Protein AF-A0A5E5QTR4-F1 (afdb_monomer)

Structure (mmCIF, N/CA/C/O backbone):
data_AF-A0A5E5QTR4-F1
#
_entry.id   AF-A0A5E5QTR4-F1
#
loop_
_atom_site.group_PDB
_atom_site.id
_atom_site.type_symbol
_atom_site.label_atom_id
_atom_site.label_alt_id
_atom_site.label_comp_id
_atom_site.label_asym_id
_atom_site.label_entity_id
_atom_site.label_seq_id
_atom_site.pdbx_PDB_ins_code
_atom_site.Cartn_x
_atom_site.Cartn_y
_atom_site.Cartn_z
_atom_site.occupancy
_atom_site.B_iso_or_equiv
_atom_site.auth_seq_id
_atom_site.auth_comp_id
_atom_site.auth_asym_id
_atom_site.auth_atom_id
_atom_site.pdbx_PDB_model_num
ATOM 1 N N . GLY A 1 1 ? -44.385 -5.199 -19.128 1.00 35.22 1 GLY A N 1
ATOM 2 C CA . GLY A 1 1 ? -43.119 -4.654 -18.607 1.00 35.22 1 GLY A CA 1
ATOM 3 C C . GLY A 1 1 ? -42.849 -5.281 -17.262 1.00 35.22 1 GLY A C 1
ATOM 4 O O . GLY A 1 1 ? -43.795 -5.473 -16.510 1.00 35.22 1 GLY A O 1
ATOM 5 N N . THR A 1 2 ? -41.607 -5.657 -16.983 1.00 33.72 2 THR A N 1
ATOM 6 C CA . THR A 1 2 ? -41.218 -6.211 -15.680 1.00 33.72 2 THR A CA 1
ATO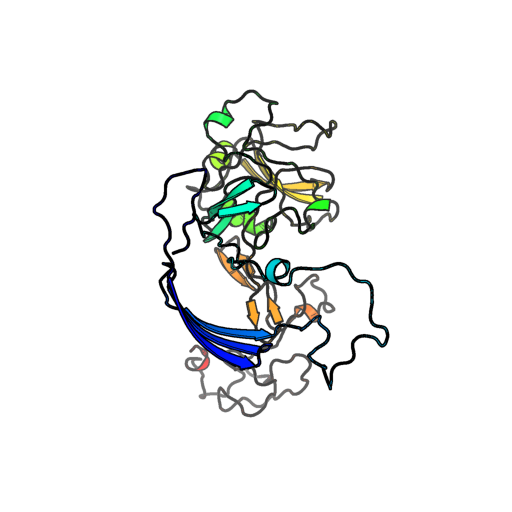M 7 C C . THR A 1 2 ? -41.102 -5.065 -14.679 1.00 33.72 2 THR A C 1
ATOM 9 O O . THR A 1 2 ? -40.412 -4.084 -14.952 1.00 33.72 2 THR A O 1
ATOM 12 N N . TYR A 1 3 ? -41.802 -5.162 -13.550 1.00 36.53 3 TYR A N 1
ATOM 13 C CA . TYR A 1 3 ? -41.771 -4.161 -12.485 1.00 36.53 3 TYR A CA 1
ATOM 14 C C . TYR A 1 3 ? -40.960 -4.714 -11.315 1.00 36.53 3 TYR A C 1
ATOM 16 O O . TYR A 1 3 ? -41.238 -5.812 -10.840 1.00 36.53 3 TYR A O 1
ATOM 24 N N . TYR A 1 4 ? -39.968 -3.958 -10.856 1.00 35.78 4 TYR A N 1
ATOM 25 C CA . TYR A 1 4 ? -39.191 -4.286 -9.664 1.00 35.78 4 TYR A CA 1
ATOM 26 C C . TYR A 1 4 ? -39.641 -3.356 -8.534 1.00 35.78 4 TYR A C 1
ATOM 28 O O . TYR A 1 4 ? -39.627 -2.141 -8.712 1.00 35.78 4 TYR A O 1
ATOM 36 N N . TYR A 1 5 ? -40.067 -3.918 -7.400 1.00 37.16 5 TYR A N 1
ATOM 37 C CA . TYR A 1 5 ? -40.400 -3.175 -6.182 1.00 37.16 5 TYR A CA 1
ATOM 38 C C . TYR A 1 5 ? -39.379 -3.529 -5.099 1.00 37.16 5 TYR A C 1
ATOM 40 O O . TYR A 1 5 ? -39.105 -4.710 -4.882 1.00 37.16 5 TYR A O 1
ATOM 48 N N . TRP A 1 6 ? -38.813 -2.517 -4.443 1.00 36.78 6 TRP A N 1
ATOM 49 C CA . TRP A 1 6 ? -37.791 -2.681 -3.411 1.00 36.78 6 TRP A CA 1
ATOM 50 C C . TRP A 1 6 ? -38.341 -2.267 -2.051 1.00 36.78 6 TRP A C 1
ATOM 52 O O . TRP A 1 6 ? -38.771 -1.129 -1.866 1.00 36.78 6 TRP A O 1
ATOM 62 N N . ASP A 1 7 ? -38.277 -3.179 -1.085 1.00 42.53 7 ASP A N 1
ATOM 63 C CA . ASP A 1 7 ? -38.577 -2.888 0.315 1.00 42.53 7 ASP A CA 1
ATOM 64 C C . ASP A 1 7 ? -37.318 -2.339 1.009 1.00 42.53 7 ASP A C 1
ATOM 66 O O . ASP A 1 7 ? -36.598 -3.063 1.688 1.00 42.53 7 ASP A O 1
ATOM 70 N N . ALA A 1 8 ? -36.967 -1.091 0.676 1.00 41.81 8 ALA A N 1
ATOM 71 C CA . ALA A 1 8 ? -36.232 -0.116 1.496 1.00 41.81 8 ALA A CA 1
ATOM 72 C C . ALA A 1 8 ? -35.677 1.012 0.601 1.00 41.81 8 ALA A C 1
ATOM 74 O O . ALA A 1 8 ? -34.614 0.881 -0.001 1.00 41.81 8 ALA A O 1
ATOM 75 N N . LYS A 1 9 ? -36.376 2.155 0.634 1.00 37.03 9 LYS A N 1
ATOM 76 C CA . LYS A 1 9 ? -36.124 3.456 -0.027 1.00 37.03 9 LYS A CA 1
ATOM 77 C C . LYS A 1 9 ? -36.662 3.616 -1.456 1.00 37.03 9 LYS A C 1
ATOM 79 O O . LYS A 1 9 ? -36.346 2.884 -2.384 1.00 37.03 9 LYS A O 1
ATOM 84 N N . THR A 1 10 ? -37.473 4.662 -1.596 1.00 38.81 10 THR A N 1
ATOM 85 C CA . THR A 1 10 ? -38.158 5.129 -2.802 1.00 38.81 10 THR A CA 1
ATOM 86 C C . THR A 1 10 ? -37.185 5.724 -3.820 1.00 38.81 10 THR A C 1
ATOM 88 O O . THR A 1 10 ? -36.731 6.856 -3.663 1.00 38.81 10 THR A O 1
ATOM 91 N N . GLY A 1 11 ? -36.913 4.975 -4.889 1.00 51.56 11 GLY A N 1
ATOM 92 C CA . GLY A 1 11 ? -36.371 5.476 -6.155 1.00 51.56 11 GLY A CA 1
ATOM 93 C C . GLY A 1 11 ? -37.372 5.253 -7.301 1.00 51.56 11 GLY A C 1
ATOM 94 O O . GLY A 1 11 ? -38.281 4.430 -7.161 1.00 51.56 11 GLY A O 1
ATOM 95 N N . PRO A 1 12 ? -37.267 5.982 -8.427 1.00 44.62 12 PRO A N 1
ATOM 96 C CA . PRO A 1 12 ? -38.105 5.732 -9.596 1.00 44.62 12 PRO A CA 1
ATOM 97 C C . PRO A 1 12 ? -37.845 4.327 -10.163 1.00 44.62 12 PRO A C 1
ATOM 99 O O . PRO A 1 12 ? -36.700 3.901 -10.290 1.00 44.62 12 PRO A O 1
ATOM 102 N N . ASN A 1 13 ? -38.910 3.612 -10.537 1.00 45.62 13 ASN A N 1
ATOM 103 C CA . ASN A 1 13 ? -38.808 2.279 -11.139 1.00 45.62 13 ASN A CA 1
ATOM 104 C C . ASN A 1 13 ? -37.913 2.302 -12.388 1.00 45.62 13 ASN A C 1
ATOM 106 O O . ASN A 1 13 ? -38.209 3.015 -13.351 1.00 45.62 13 ASN A O 1
ATOM 110 N N . ILE A 1 14 ? -36.879 1.460 -12.418 1.00 47.44 14 ILE A N 1
ATOM 111 C CA . ILE A 1 14 ? -36.099 1.208 -13.632 1.00 47.44 14 ILE A CA 1
ATOM 112 C C . ILE A 1 14 ? -36.975 0.392 -14.590 1.00 47.44 14 ILE A C 1
ATOM 114 O O . ILE A 1 14 ? -37.441 -0.697 -14.249 1.00 47.44 14 ILE A O 1
ATOM 118 N N . ARG A 1 15 ? -37.233 0.934 -15.784 1.00 46.72 15 ARG A N 1
ATOM 119 C CA . ARG A 1 15 ? -37.995 0.269 -16.847 1.00 46.72 15 ARG A CA 1
ATOM 120 C C . ARG A 1 15 ? -37.027 -0.151 -17.948 1.00 46.72 15 ARG A C 1
ATOM 122 O O . ARG A 1 15 ? -36.297 0.691 -18.458 1.00 46.72 15 ARG A O 1
ATOM 129 N N . GLY A 1 16 ? -37.050 -1.429 -18.312 1.00 48.84 16 GLY A N 1
ATOM 130 C CA . GLY A 1 16 ? -36.335 -1.958 -19.470 1.00 48.84 16 GLY A CA 1
ATOM 131 C C . GLY A 1 16 ? -37.313 -2.554 -20.477 1.00 48.84 16 GLY A C 1
ATOM 132 O O . GLY A 1 16 ? -38.312 -3.158 -20.079 1.00 48.84 16 GLY A O 1
ATOM 133 N N . ASN A 1 17 ? -37.026 -2.383 -21.766 1.00 49.41 17 ASN A N 1
ATOM 134 C CA . ASN A 1 17 ? -37.771 -2.999 -22.861 1.00 49.41 17 ASN A CA 1
ATOM 135 C C . ASN A 1 17 ? -36.832 -3.912 -23.656 1.00 49.41 17 ASN A C 1
ATOM 137 O O . ASN A 1 17 ? -35.731 -3.509 -24.030 1.00 49.41 17 ASN A O 1
ATOM 141 N N . ILE A 1 18 ? -37.288 -5.134 -23.924 1.00 50.16 18 ILE A N 1
ATOM 142 C CA . ILE A 1 18 ? -36.618 -6.086 -24.810 1.00 50.16 18 ILE A CA 1
ATOM 143 C C . ILE A 1 18 ? -37.477 -6.198 -26.065 1.00 50.16 18 ILE A C 1
ATOM 145 O O . ILE A 1 18 ? -38.668 -6.495 -25.967 1.00 50.16 18 ILE A O 1
ATOM 149 N N . LEU A 1 19 ? -36.879 -5.956 -27.229 1.00 47.25 19 LEU A N 1
ATOM 150 C CA . LEU A 1 19 ? -37.494 -6.216 -28.526 1.00 47.25 19 LEU A CA 1
ATOM 151 C C . LEU A 1 19 ? -36.601 -7.196 -29.285 1.00 47.25 19 LEU A C 1
ATOM 153 O O . LEU A 1 19 ? -35.441 -6.889 -29.556 1.00 47.25 19 LEU A O 1
ATOM 157 N N . GLY A 1 20 ? -37.125 -8.375 -29.607 1.00 47.16 20 GLY A N 1
ATOM 158 C CA . GLY A 1 20 ? -36.388 -9.425 -30.305 1.00 47.16 20 GLY A CA 1
ATOM 159 C C . GLY A 1 20 ? -37.244 -10.132 -31.347 1.00 47.16 20 GLY A C 1
ATOM 16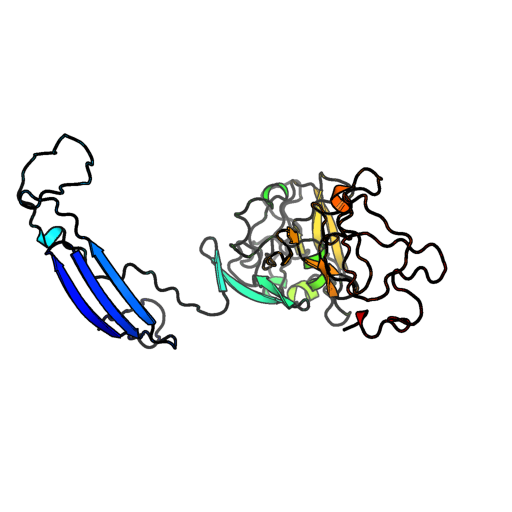0 O O . GLY A 1 20 ? -38.469 -10.163 -31.244 1.00 47.16 20 GLY A O 1
ATOM 161 N N . VAL A 1 21 ? -36.582 -10.685 -32.361 1.00 46.09 21 VAL A N 1
ATOM 162 C CA . VAL A 1 21 ? -37.170 -11.578 -33.361 1.00 46.09 21 VAL A CA 1
ATOM 163 C C . VAL A 1 21 ? -36.595 -12.970 -33.121 1.00 46.09 21 VAL A C 1
ATOM 165 O O . VAL A 1 21 ? -35.381 -13.177 -33.195 1.00 46.09 21 VAL A O 1
ATOM 168 N N . ALA A 1 22 ? -37.474 -13.923 -32.815 1.00 42.69 22 ALA A N 1
ATOM 169 C CA . ALA A 1 22 ? -37.118 -15.319 -32.607 1.00 42.69 22 ALA A CA 1
ATOM 170 C C . ALA A 1 22 ? -37.389 -16.138 -33.873 1.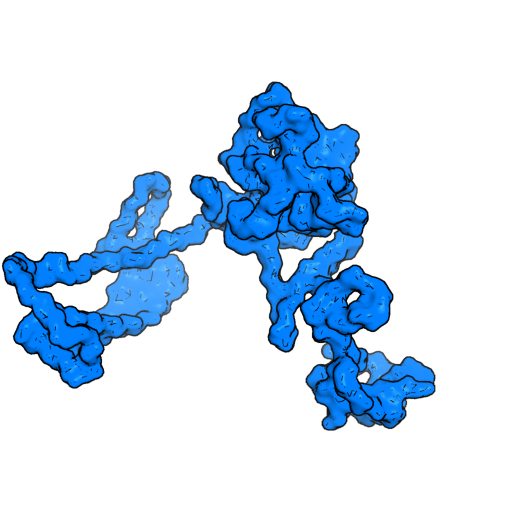00 42.69 22 ALA A C 1
ATOM 172 O O . ALA A 1 22 ? -38.461 -16.054 -34.469 1.00 42.69 22 ALA A O 1
ATOM 173 N N . ILE A 1 23 ? -36.411 -16.950 -34.257 1.00 49.16 23 ILE A N 1
ATOM 174 C CA . ILE A 1 23 ? -36.485 -17.908 -35.353 1.00 49.16 23 ILE A CA 1
ATOM 175 C C . ILE A 1 23 ? -36.417 -19.303 -34.732 1.00 49.16 23 ILE A C 1
ATOM 177 O O . ILE A 1 23 ? -35.416 -19.690 -34.122 1.00 49.16 23 ILE A O 1
ATOM 181 N N . GLU A 1 24 ? -37.492 -20.069 -34.872 1.00 48.00 24 GLU A N 1
ATOM 182 C CA . GLU A 1 24 ? -37.531 -21.467 -34.453 1.00 48.00 24 GLU A CA 1
ATOM 183 C C . GLU A 1 24 ? -36.990 -22.345 -35.587 1.00 48.00 24 GLU A C 1
ATOM 185 O O . GLU A 1 24 ? -37.583 -22.426 -36.660 1.00 48.00 24 GLU A O 1
ATOM 190 N N . LEU A 1 25 ? -35.828 -22.967 -35.370 1.00 51.62 25 LEU A N 1
ATOM 191 C CA . LEU A 1 25 ? -35.187 -23.834 -36.366 1.00 51.62 25 LEU A CA 1
ATOM 192 C C . LEU A 1 25 ? -35.745 -25.259 -36.280 1.00 51.62 25 LEU A C 1
ATOM 194 O O . LEU A 1 25 ? -35.932 -25.930 -37.290 1.00 51.62 25 LEU A O 1
ATOM 198 N N . THR A 1 26 ? -36.015 -25.718 -35.057 1.00 53.50 26 THR A N 1
ATOM 199 C CA . THR A 1 26 ? -36.724 -26.964 -34.736 1.00 53.50 26 THR A CA 1
ATOM 200 C C . THR A 1 26 ? -37.461 -26.779 -33.401 1.00 53.50 26 THR A C 1
ATOM 202 O O . THR A 1 26 ? -37.082 -25.882 -32.646 1.00 53.50 26 THR A O 1
ATOM 205 N N . PRO A 1 27 ? -38.398 -27.669 -33.007 1.00 54.06 27 PRO A N 1
ATOM 206 C CA . PRO A 1 27 ? -39.050 -27.597 -31.689 1.00 54.06 27 PRO A CA 1
ATOM 207 C C . PRO A 1 27 ? -38.086 -27.561 -30.488 1.00 54.06 27 PRO A C 1
ATOM 209 O O . PRO A 1 27 ? -38.460 -27.176 -29.377 1.00 54.0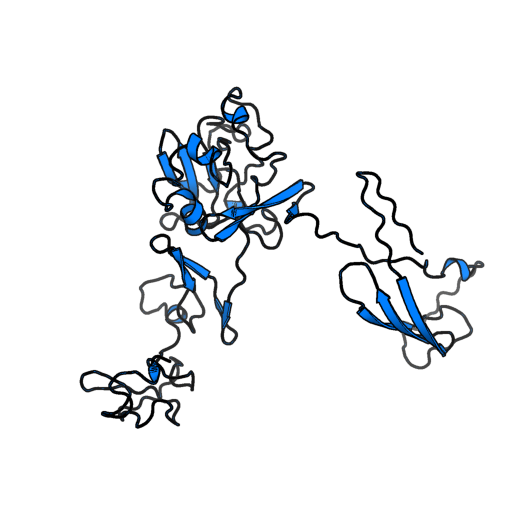6 27 PRO A O 1
ATOM 212 N N . SER A 1 28 ? -36.839 -27.988 -30.710 1.00 50.41 28 SER A N 1
ATOM 213 C CA . SER A 1 28 ? -35.792 -28.112 -29.698 1.00 50.41 28 SER A CA 1
ATOM 214 C C . SER A 1 28 ? -34.651 -27.110 -29.872 1.00 50.41 28 SER A C 1
ATOM 216 O O . SER A 1 28 ? -33.761 -27.061 -29.027 1.00 50.41 28 SER A O 1
ATOM 218 N N . VAL A 1 29 ? -34.663 -26.292 -30.927 1.00 53.62 29 VAL A N 1
ATOM 219 C CA . VAL A 1 29 ? -33.629 -25.286 -31.187 1.00 53.62 29 VAL A CA 1
ATOM 220 C C . VAL A 1 29 ? -34.281 -24.009 -31.693 1.00 53.62 29 VAL A C 1
ATOM 222 O O . VAL A 1 29 ? -34.851 -23.987 -32.784 1.00 53.62 29 VAL A O 1
ATOM 225 N N . SER A 1 30 ? -34.137 -22.929 -30.932 1.00 56.66 30 SER A N 1
ATOM 226 C CA . SER A 1 30 ? -34.516 -21.590 -31.373 1.00 56.66 30 SER A CA 1
ATOM 227 C C . SER A 1 30 ? -33.346 -20.629 -31.254 1.00 56.66 30 SER A C 1
ATOM 229 O O . SER A 1 30 ? -32.484 -20.758 -30.380 1.00 56.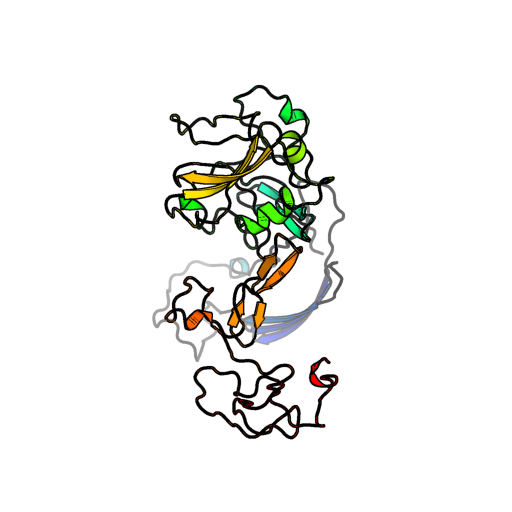66 30 SER A O 1
ATOM 231 N N . PHE A 1 31 ? -33.318 -19.665 -32.161 1.00 48.78 31 PHE A N 1
ATOM 232 C CA . PHE A 1 31 ? -32.345 -18.593 -32.168 1.00 48.78 31 PHE A CA 1
ATOM 233 C C . PHE A 1 31 ? -33.084 -17.258 -32.118 1.00 48.78 31 PHE A C 1
ATOM 235 O O . PHE A 1 31 ? -33.980 -17.015 -32.917 1.00 48.78 31 PHE A O 1
ATOM 242 N N . GLU A 1 32 ? -32.724 -16.392 -31.182 1.00 59.12 32 GLU A N 1
ATOM 243 C CA . GLU A 1 32 ? -33.328 -15.073 -31.005 1.00 59.12 32 GLU A CA 1
ATOM 244 C C . GLU A 1 32 ? -32.259 -13.993 -31.148 1.00 59.12 32 GLU A C 1
ATOM 246 O O . GLU A 1 32 ? -31.183 -14.093 -30.557 1.00 59.12 32 GLU A O 1
ATOM 251 N N . PHE A 1 33 ? -32.565 -12.954 -31.920 1.00 48.59 33 PHE A N 1
ATOM 252 C CA . PHE A 1 33 ? -31.773 -11.730 -31.972 1.00 48.59 33 PHE A CA 1
ATOM 253 C C . PHE A 1 33 ? -32.642 -10.571 -31.513 1.00 48.59 33 PHE A C 1
ATOM 255 O O . PHE A 1 33 ? -33.790 -10.449 -31.942 1.00 48.59 33 PHE A O 1
ATOM 262 N N . GLY A 1 34 ? -32.104 -9.694 -30.676 1.00 59.00 34 GLY A N 1
ATOM 263 C CA . GLY A 1 34 ? -32.867 -8.553 -30.196 1.00 59.00 34 GLY A CA 1
ATOM 264 C C . GLY A 1 34 ? -32.008 -7.422 -29.676 1.00 59.00 34 GLY A C 1
ATOM 265 O O . GLY A 1 34 ? -30.789 -7.530 -29.567 1.00 59.00 34 GLY A O 1
ATOM 266 N N . GLN A 1 35 ? -32.673 -6.323 -29.347 1.00 51.94 35 GLN A N 1
ATOM 267 C CA . GLN A 1 35 ? -32.099 -5.214 -28.605 1.00 51.94 35 GLN A CA 1
ATOM 268 C C . GLN A 1 35 ? -32.752 -5.139 -27.231 1.00 51.94 35 GLN A C 1
ATOM 270 O O . GLN A 1 35 ? -33.976 -5.191 -27.088 1.00 51.94 35 GLN A O 1
ATOM 275 N N . GLU A 1 36 ? -31.912 -5.020 -26.212 1.00 58.72 36 GLU A N 1
ATOM 276 C CA . GLU A 1 36 ? -32.324 -4.717 -24.850 1.00 58.72 36 GLU A CA 1
ATOM 277 C C . GLU A 1 36 ? -31.972 -3.256 -24.566 1.00 58.72 36 GLU A C 1
ATOM 279 O O . GLU A 1 36 ? -30.809 -2.855 -24.665 1.00 58.72 36 GLU A O 1
ATOM 284 N N . ASN A 1 37 ? -32.985 -2.458 -24.224 1.00 52.91 37 ASN A N 1
ATOM 285 C CA . ASN A 1 37 ? -32.802 -1.098 -23.738 1.00 52.91 37 ASN A CA 1
ATOM 286 C C . ASN A 1 37 ? -33.208 -1.053 -22.264 1.00 52.91 37 ASN A C 1
ATOM 288 O O . ASN A 1 37 ? -34.392 -1.118 -21.925 1.00 52.91 37 ASN A O 1
ATOM 292 N N . ASN A 1 38 ? -32.205 -0.991 -21.396 1.00 52.59 38 ASN A N 1
ATOM 293 C CA . ASN A 1 38 ? -32.344 -0.836 -19.955 1.00 52.59 38 ASN A CA 1
ATOM 294 C C . ASN A 1 38 ? -31.598 0.460 -19.610 1.00 52.59 38 ASN A C 1
ATOM 296 O O . ASN A 1 38 ? -30.491 0.629 -20.109 1.00 52.59 38 ASN A O 1
ATOM 300 N N . ASN A 1 39 ? -32.195 1.370 -18.828 1.00 48.12 39 ASN A N 1
ATOM 301 C CA . ASN A 1 39 ? -31.836 2.801 -18.671 1.00 48.12 39 ASN A CA 1
ATOM 302 C C . ASN A 1 39 ? -30.374 3.161 -18.260 1.00 48.12 39 ASN A C 1
ATOM 304 O O . ASN A 1 39 ? -30.108 4.294 -17.870 1.00 48.12 39 ASN A O 1
ATOM 308 N N . THR A 1 40 ? -29.399 2.262 -18.367 1.00 46.28 40 THR A N 1
ATOM 309 C CA . THR A 1 40 ? -27.958 2.550 -18.391 1.00 46.28 40 THR A CA 1
ATOM 310 C C . THR A 1 40 ? -27.461 2.730 -19.829 1.00 46.28 40 THR A C 1
ATOM 312 O O . THR A 1 40 ? -26.810 1.852 -20.381 1.00 46.28 40 THR A O 1
ATOM 315 N N . MET A 1 41 ? -27.804 3.880 -20.410 1.00 41.03 41 MET A N 1
ATOM 316 C CA . MET A 1 41 ? -27.137 4.608 -21.506 1.00 41.03 41 MET A CA 1
ATOM 317 C C . MET A 1 41 ? -26.791 3.932 -22.853 1.00 41.03 41 MET A C 1
ATOM 319 O O . MET A 1 41 ? -26.504 4.683 -23.774 1.00 41.03 41 MET A O 1
ATOM 323 N N . ASP A 1 42 ? -26.899 2.614 -23.048 1.00 45.97 42 ASP A N 1
ATOM 324 C CA . ASP A 1 42 ? -26.648 1.968 -24.351 1.00 45.97 42 ASP A CA 1
ATOM 325 C C . ASP A 1 42 ? -27.639 0.832 -24.648 1.00 45.97 42 ASP A C 1
ATOM 327 O O . ASP A 1 42 ? -27.792 -0.106 -23.860 1.00 45.97 42 ASP A O 1
ATOM 331 N N . ALA A 1 43 ? -28.270 0.870 -25.828 1.00 50.25 43 ALA A N 1
ATOM 332 C CA . ALA A 1 43 ? -29.020 -0.264 -26.363 1.00 50.25 43 ALA A CA 1
ATOM 333 C C . ALA A 1 43 ? -28.038 -1.389 -26.729 1.00 50.25 43 ALA A C 1
ATOM 335 O O . ALA A 1 43 ? -27.206 -1.236 -27.625 1.00 50.25 43 ALA A O 1
ATOM 336 N N . LYS A 1 44 ? -28.121 -2.535 -26.044 1.00 57.41 44 LYS A N 1
ATOM 337 C CA . LYS A 1 44 ? -27.242 -3.681 -26.312 1.00 57.41 44 LYS A CA 1
ATOM 338 C C . LYS A 1 44 ? -27.953 -4.671 -27.224 1.00 57.41 44 LYS A C 1
ATOM 340 O O . LYS A 1 44 ? -29.004 -5.209 -26.876 1.00 57.41 44 LYS A O 1
ATOM 345 N N . SER A 1 45 ? -27.369 -4.910 -28.396 1.00 56.38 45 SER A N 1
ATOM 346 C CA . SER A 1 45 ? -27.799 -6.000 -29.275 1.00 56.38 45 SER A CA 1
ATOM 347 C C . SER A 1 45 ? -27.353 -7.331 -28.670 1.00 56.38 45 SER A C 1
ATOM 349 O O . SER A 1 45 ? -26.209 -7.455 -28.231 1.00 56.38 45 SER A O 1
ATOM 351 N N . TYR A 1 46 ? -28.239 -8.322 -28.630 1.00 58.75 46 TYR A N 1
ATOM 352 C CA . TYR A 1 46 ? -27.939 -9.662 -28.133 1.00 58.75 46 TYR A CA 1
ATOM 353 C C . TYR A 1 46 ? -28.364 -10.734 -29.140 1.00 58.75 46 TYR A C 1
ATOM 355 O O . TYR A 1 46 ? -29.312 -10.558 -29.905 1.00 58.75 46 TYR A O 1
ATOM 363 N N . GLY A 1 47 ? -27.654 -11.861 -29.106 1.00 56.03 47 GLY A N 1
ATOM 364 C CA . GLY A 1 47 ? -28.044 -13.112 -29.747 1.00 56.03 47 GLY A CA 1
ATOM 365 C C . GLY A 1 47 ? -28.191 -14.196 -28.682 1.00 56.03 47 GLY A C 1
ATOM 366 O O . GLY A 1 47 ? -27.338 -14.322 -27.802 1.00 56.03 47 GLY A O 1
ATOM 367 N N . LYS A 1 48 ? -29.278 -14.961 -28.731 1.00 54.31 48 LYS A N 1
ATOM 368 C CA . LYS A 1 48 ? -29.598 -16.026 -27.779 1.00 54.31 48 LYS A CA 1
ATOM 369 C C . LYS A 1 48 ? -29.912 -17.307 -28.541 1.00 54.31 48 LYS A C 1
ATOM 371 O O . LYS A 1 48 ? -30.938 -17.414 -29.206 1.00 54.31 48 LYS A O 1
ATOM 376 N N . LEU A 1 49 ? -29.045 -18.302 -28.388 1.00 61.34 49 LEU A N 1
ATOM 377 C CA . LEU A 1 49 ? -29.294 -19.668 -28.833 1.00 61.34 49 LEU A CA 1
ATOM 378 C C . LEU A 1 49 ? -29.936 -20.451 -27.685 1.00 61.34 49 LEU A C 1
ATOM 380 O O . LEU A 1 49 ? -29.347 -20.584 -26.614 1.00 61.34 49 LEU A O 1
ATOM 384 N N . THR A 1 50 ? -31.129 -20.989 -27.915 1.00 55.78 50 THR A N 1
ATOM 385 C CA . THR A 1 50 ? -31.808 -21.875 -26.968 1.00 55.78 50 THR A CA 1
ATOM 386 C C . THR A 1 50 ? -31.825 -23.286 -27.531 1.00 55.78 50 THR A C 1
ATOM 388 O O . THR A 1 50 ? -32.420 -23.531 -28.578 1.00 55.78 50 THR A O 1
ATOM 391 N N . VAL A 1 51 ? -31.211 -24.225 -26.811 1.00 62.94 51 VAL A N 1
ATOM 392 C CA . VAL A 1 51 ? -31.286 -25.660 -27.107 1.00 62.94 51 VAL A CA 1
ATOM 393 C C . VAL A 1 51 ? -32.073 -26.329 -25.987 1.00 62.94 51 VAL A C 1
ATOM 395 O O . VAL A 1 51 ? -31.617 -26.396 -24.846 1.00 62.94 51 VAL A O 1
ATOM 398 N N . LYS A 1 52 ? -33.280 -26.803 -26.294 1.00 57.84 52 LYS A N 1
ATOM 399 C CA . LYS A 1 52 ? -34.081 -27.620 -25.381 1.00 57.84 52 LYS A CA 1
ATOM 400 C C . LYS A 1 52 ? -33.653 -29.071 -25.561 1.00 57.84 52 LYS A C 1
ATOM 402 O O . LYS A 1 52 ? -33.754 -29.615 -26.655 1.00 57.84 52 LYS A O 1
ATOM 407 N N . LEU A 1 53 ? -33.184 -29.706 -24.492 1.00 58.66 53 LEU A N 1
ATOM 408 C CA . LEU A 1 53 ? -32.908 -31.140 -24.496 1.00 58.66 53 LEU A CA 1
ATOM 409 C C . LEU A 1 53 ? -34.230 -31.892 -24.246 1.00 58.66 53 LEU A C 1
ATOM 411 O O . LEU A 1 53 ? -34.759 -31.808 -23.136 1.00 58.66 53 LEU A O 1
ATOM 415 N N . PRO A 1 54 ? -34.811 -32.599 -25.235 1.00 53.12 54 PRO A N 1
ATOM 416 C CA . PRO A 1 54 ? -36.022 -33.384 -25.020 1.00 53.12 54 PRO A CA 1
ATOM 417 C C . PRO A 1 54 ? -35.750 -34.568 -24.080 1.00 53.12 54 PRO A C 1
ATOM 419 O O . PRO A 1 54 ? -35.055 -35.514 -24.438 1.00 53.12 54 PRO A O 1
ATOM 422 N N . LEU A 1 55 ? -36.359 -34.564 -22.893 1.00 51.34 55 LEU A N 1
ATOM 423 C CA . LEU A 1 55 ? -36.403 -35.722 -21.987 1.00 51.34 55 LEU A CA 1
ATOM 424 C C . LEU A 1 55 ? -37.700 -36.526 -22.195 1.00 51.34 55 LEU A C 1
ATOM 426 O O . LEU A 1 55 ? -38.441 -36.796 -21.254 1.00 51.34 55 LEU A O 1
ATOM 430 N N . GLY A 1 56 ? -38.019 -36.870 -23.449 1.00 49.97 56 GLY A N 1
ATOM 431 C CA . GLY A 1 56 ? -39.275 -37.543 -23.795 1.00 49.97 56 GLY A CA 1
ATOM 432 C C . GLY A 1 56 ? -39.210 -38.397 -25.063 1.00 49.97 56 GLY A C 1
ATOM 433 O O . GLY A 1 56 ? -38.427 -38.147 -25.976 1.00 49.97 56 GLY A O 1
ATOM 434 N N . ASN A 1 57 ? -40.083 -39.407 -25.125 1.00 52.22 57 ASN A N 1
ATOM 435 C CA . ASN A 1 57 ? -40.032 -40.574 -26.024 1.00 52.22 57 ASN A CA 1
ATOM 436 C C . ASN A 1 57 ? -40.188 -40.315 -27.543 1.00 52.22 57 ASN A C 1
ATOM 438 O O . ASN A 1 57 ? -40.474 -41.258 -28.281 1.00 52.22 57 ASN A O 1
ATOM 442 N N . LYS A 1 58 ? -40.046 -39.082 -28.048 1.00 51.41 58 LYS A N 1
ATOM 443 C CA . LYS A 1 58 ? -40.304 -38.765 -29.469 1.00 51.41 58 LYS A CA 1
ATOM 444 C C . LYS A 1 58 ? -39.236 -37.940 -30.196 1.00 51.41 58 LYS A C 1
ATOM 446 O O . LYS A 1 58 ? -39.472 -37.559 -31.336 1.00 51.41 58 LYS A O 1
ATOM 451 N N . GLN A 1 59 ? -38.049 -37.728 -29.625 1.00 49.59 59 GLN A N 1
ATOM 452 C CA . GLN A 1 59 ? -36.919 -37.152 -30.368 1.00 49.59 59 GLN A CA 1
ATOM 453 C C . GLN A 1 59 ? -35.636 -37.930 -30.062 1.00 49.59 59 GLN A C 1
ATOM 455 O O . GLN A 1 59 ? -35.122 -37.896 -28.949 1.00 49.59 59 GLN A O 1
ATOM 460 N N . LYS A 1 60 ? -35.151 -38.700 -31.044 1.00 48.75 60 LYS A N 1
ATOM 461 C CA . LYS A 1 60 ? -33.904 -39.464 -30.921 1.00 48.75 60 LYS A CA 1
ATOM 462 C C . LYS A 1 60 ? -32.724 -38.532 -31.194 1.00 48.75 60 LYS A C 1
ATOM 464 O O . LYS A 1 60 ? -32.563 -38.064 -32.316 1.00 48.75 60 LYS A O 1
ATOM 469 N N . PHE A 1 61 ? -31.895 -38.305 -30.181 1.00 50.31 61 PHE A N 1
ATOM 470 C CA . PHE A 1 61 ? -30.543 -37.779 -30.350 1.00 50.31 61 PHE A CA 1
ATOM 471 C C . PHE A 1 61 ? -29.726 -38.809 -31.133 1.00 50.31 61 PHE A C 1
ATOM 473 O O . PHE A 1 61 ? -29.481 -39.897 -30.620 1.00 50.31 61 PHE A O 1
ATOM 480 N N . THR A 1 62 ? -29.330 -38.520 -32.372 1.00 44.31 62 THR A N 1
ATOM 481 C CA . THR A 1 62 ? -28.559 -39.492 -33.160 1.00 44.31 62 THR A CA 1
ATOM 482 C C . THR A 1 62 ? -27.050 -39.395 -32.988 1.00 44.31 62 THR A C 1
ATOM 484 O O . THR A 1 62 ? -26.397 -40.291 -33.492 1.00 44.31 62 THR A O 1
ATOM 487 N N . ASN A 1 63 ? -26.475 -38.419 -32.264 1.00 39.16 63 ASN A N 1
ATOM 488 C CA . ASN A 1 63 ? -25.004 -38.296 -32.209 1.00 39.16 63 ASN A CA 1
ATOM 489 C C . ASN A 1 63 ? -24.358 -37.770 -30.907 1.00 39.16 63 ASN A C 1
ATOM 491 O O . ASN A 1 63 ? -23.193 -37.391 -30.929 1.00 39.16 63 ASN A O 1
ATOM 495 N N . PHE A 1 64 ? -25.033 -37.810 -29.755 1.00 37.78 64 PHE A N 1
ATOM 496 C CA . PHE A 1 64 ? -24.351 -37.627 -28.463 1.00 37.78 64 PHE A CA 1
ATOM 497 C C . PHE A 1 64 ? -24.851 -38.671 -27.463 1.00 37.78 64 PHE A C 1
ATOM 499 O O . PHE A 1 64 ? -25.984 -38.605 -26.992 1.00 37.78 64 PHE A O 1
ATOM 506 N N . ALA A 1 65 ? -24.022 -39.677 -27.180 1.00 34.56 65 ALA A N 1
ATOM 507 C CA . ALA A 1 65 ? -24.336 -40.732 -26.226 1.00 34.56 65 ALA A CA 1
ATOM 508 C C . ALA A 1 65 ? -23.949 -40.289 -24.808 1.00 34.56 65 ALA A C 1
ATOM 510 O O . ALA A 1 65 ? -22.769 -40.225 -24.474 1.00 34.56 65 ALA A O 1
ATOM 511 N N . ILE A 1 66 ? -24.943 -40.021 -23.959 1.00 36.56 66 ILE A N 1
ATOM 512 C CA . ILE A 1 66 ? -24.765 -39.922 -22.506 1.00 36.56 66 ILE A CA 1
ATOM 513 C C . ILE A 1 66 ? -25.541 -41.095 -21.888 1.00 36.56 66 ILE A C 1
ATOM 515 O O . ILE A 1 66 ? -26.740 -41.011 -21.655 1.00 36.56 66 ILE A O 1
ATOM 519 N N . ALA A 1 67 ? -24.813 -42.199 -21.678 1.00 31.25 67 ALA A N 1
ATOM 520 C CA . ALA A 1 67 ? -25.173 -43.430 -20.959 1.00 31.25 67 ALA A CA 1
ATOM 521 C C . ALA A 1 67 ? -26.272 -44.363 -21.544 1.00 31.25 67 ALA A C 1
ATOM 523 O O . ALA A 1 67 ? -27.431 -44.011 -21.737 1.00 31.25 67 ALA A O 1
ATOM 524 N N . ASN A 1 68 ? -25.905 -45.643 -21.713 1.00 33.66 68 ASN A N 1
ATOM 525 C CA . ASN A 1 68 ? -26.700 -46.730 -22.316 1.00 33.66 68 ASN A CA 1
ATOM 526 C C . ASN A 1 68 ? -27.745 -47.393 -21.386 1.00 33.66 68 ASN A C 1
ATOM 528 O O . ASN A 1 68 ? -28.008 -48.589 -21.507 1.00 33.66 68 ASN A O 1
ATOM 532 N N . LYS A 1 69 ? -28.377 -46.664 -20.460 1.00 36.34 69 LYS A N 1
ATOM 533 C CA . LYS A 1 69 ? -29.497 -47.210 -19.667 1.00 36.34 69 LYS A CA 1
ATOM 534 C C . LYS A 1 69 ? -30.498 -46.113 -19.312 1.00 36.34 69 LYS A C 1
ATOM 536 O O . LYS A 1 69 ? -30.251 -45.289 -18.441 1.00 36.34 69 LYS A O 1
ATOM 541 N N . ALA A 1 70 ? -31.635 -46.118 -20.005 1.00 38.31 70 ALA A N 1
ATOM 542 C CA . ALA A 1 70 ? -32.744 -45.212 -19.745 1.00 38.31 70 ALA A CA 1
ATOM 543 C C . ALA A 1 70 ? -33.383 -45.518 -18.380 1.00 38.31 70 ALA A C 1
ATOM 545 O O . ALA A 1 70 ? -33.849 -46.637 -18.155 1.00 38.31 70 ALA A O 1
ATOM 546 N N . PHE A 1 71 ? -33.453 -44.519 -17.498 1.00 35.09 71 PHE A N 1
ATOM 547 C CA . PHE A 1 71 ? -34.386 -44.526 -16.374 1.00 35.09 71 PHE A CA 1
ATOM 548 C C . PHE A 1 71 ? -35.809 -44.525 -16.945 1.00 35.09 71 PHE A C 1
ATOM 550 O O . PHE A 1 71 ? -36.291 -43.516 -17.457 1.00 35.09 71 PHE A O 1
ATOM 557 N N . LYS A 1 72 ? -36.471 -45.681 -16.898 1.00 43.09 72 LYS A N 1
ATOM 558 C CA . LYS A 1 72 ? -37.925 -45.771 -16.983 1.00 43.09 72 LYS A CA 1
ATOM 559 C C . LYS A 1 72 ? -38.433 -45.892 -15.557 1.00 43.09 72 LYS A C 1
ATOM 561 O O . LYS A 1 72 ? -38.321 -46.970 -14.988 1.00 43.09 72 LYS A O 1
ATOM 566 N N . ASP A 1 73 ? -39.015 -44.827 -15.024 1.00 36.03 73 ASP A N 1
ATOM 567 C CA . ASP A 1 73 ? -40.213 -45.018 -14.221 1.00 36.03 73 ASP A CA 1
ATOM 568 C C . ASP A 1 73 ? -41.153 -43.816 -14.329 1.00 36.03 73 ASP A C 1
ATOM 570 O O . ASP A 1 73 ? -40.751 -42.657 -14.405 1.00 36.03 73 ASP A O 1
ATOM 574 N N . SER A 1 74 ? -42.421 -44.161 -14.458 1.00 39.06 74 SER A N 1
ATOM 575 C CA . SER A 1 74 ? -43.554 -43.344 -14.850 1.00 39.06 74 SER A CA 1
ATOM 576 C C . SER A 1 74 ? -44.251 -42.763 -13.635 1.00 39.06 74 SER A C 1
ATOM 578 O O . SER A 1 74 ? -44.598 -43.542 -12.769 1.00 39.06 74 SER A O 1
ATOM 580 N N . HIS A 1 75 ? -44.566 -41.467 -13.636 1.00 38.38 75 HIS A N 1
ATOM 581 C CA . HIS A 1 75 ? -45.834 -40.883 -13.169 1.00 38.38 75 HIS A CA 1
ATOM 582 C C . HIS A 1 75 ? -45.999 -39.547 -13.919 1.00 38.38 75 HIS A C 1
ATOM 584 O O . HIS A 1 75 ? -45.011 -38.855 -14.149 1.00 38.38 75 HIS A O 1
ATOM 590 N N . LYS A 1 76 ? -47.216 -39.235 -14.393 1.00 44.31 76 LYS A N 1
ATOM 591 C CA . LYS A 1 76 ? -47.557 -38.059 -15.225 1.00 44.31 76 LYS A CA 1
ATOM 592 C C . LYS A 1 76 ? -46.851 -36.784 -14.741 1.00 44.31 76 LYS A C 1
ATOM 594 O O . LYS A 1 76 ? -47.307 -36.144 -13.801 1.00 44.31 76 LYS A O 1
ATOM 599 N N . MET A 1 77 ? -45.775 -36.408 -15.420 1.00 40.00 77 MET A N 1
ATOM 600 C CA . MET A 1 77 ? -45.123 -35.123 -15.230 1.00 40.00 77 MET A CA 1
ATOM 601 C C . MET A 1 77 ? -45.652 -34.204 -16.326 1.00 40.00 77 MET A C 1
ATOM 603 O O . MET A 1 77 ? -45.356 -34.400 -17.506 1.00 40.00 77 MET A O 1
ATOM 607 N N . ASP A 1 78 ? -46.525 -33.275 -15.942 1.00 42.41 78 ASP A N 1
ATOM 608 C CA . ASP A 1 78 ? -47.014 -32.229 -16.833 1.00 42.41 78 ASP A CA 1
ATOM 609 C C . ASP A 1 78 ? -45.805 -31.416 -17.310 1.00 42.41 78 ASP A C 1
ATOM 611 O O . ASP A 1 78 ? -45.096 -30.809 -16.508 1.00 42.41 78 ASP A O 1
ATOM 615 N N . LEU A 1 79 ? -45.507 -31.458 -18.608 1.00 42.62 79 LEU A N 1
ATOM 616 C CA . LEU A 1 79 ? -44.322 -30.808 -19.174 1.00 42.62 79 LEU A CA 1
ATOM 617 C C . LEU A 1 79 ? -44.393 -29.277 -19.048 1.00 42.62 79 LEU A C 1
ATOM 619 O O . LEU A 1 79 ? -43.355 -28.623 -19.138 1.00 42.62 79 LEU A O 1
ATOM 623 N N . GLY A 1 80 ? -45.576 -28.714 -18.762 1.00 43.91 80 GLY A N 1
ATOM 624 C CA . GLY A 1 80 ? -45.722 -27.323 -18.334 1.00 43.91 80 GLY A CA 1
ATOM 625 C C . GLY A 1 80 ? -45.023 -27.020 -17.001 1.00 43.91 80 GLY A C 1
ATOM 626 O O . GLY A 1 80 ? -44.554 -25.904 -16.807 1.00 43.91 80 GLY A O 1
ATOM 627 N N . ALA A 1 81 ? -44.857 -28.012 -16.118 1.00 40.94 81 ALA A N 1
ATOM 628 C CA . ALA A 1 81 ? -44.153 -27.870 -14.839 1.00 40.94 81 ALA A CA 1
ATOM 629 C C . ALA A 1 81 ? -42.617 -27.896 -14.970 1.00 40.94 81 ALA A C 1
ATOM 631 O O . ALA A 1 81 ? -41.916 -27.514 -14.035 1.00 40.94 81 ALA A O 1
ATOM 632 N N . LEU A 1 82 ? -42.089 -28.327 -16.123 1.00 38.62 82 LEU A N 1
ATOM 633 C CA . LEU A 1 82 ? -40.665 -28.242 -16.476 1.00 38.62 82 LEU A CA 1
ATOM 634 C C . LEU A 1 82 ? -40.357 -27.081 -17.428 1.00 38.62 82 LEU A C 1
ATOM 636 O O . LEU A 1 82 ? -39.212 -26.931 -17.865 1.00 38.62 82 LEU A O 1
ATOM 640 N N . ALA A 1 83 ? -41.357 -26.267 -17.774 1.00 40.72 83 ALA A N 1
ATOM 641 C CA . ALA A 1 83 ? -41.098 -25.026 -18.476 1.00 40.72 83 ALA A CA 1
ATOM 642 C C . ALA A 1 83 ? -40.153 -24.183 -17.613 1.00 40.72 83 ALA A C 1
ATOM 644 O O . ALA A 1 83 ? -40.411 -23.937 -16.433 1.00 40.72 83 ALA A O 1
ATOM 645 N N . TRP A 1 84 ? -39.030 -23.762 -18.198 1.00 41.75 84 TRP A N 1
ATOM 646 C CA . TRP A 1 84 ? -38.162 -22.789 -17.551 1.00 41.75 84 TRP A CA 1
ATOM 647 C C . TRP A 1 84 ? -39.009 -21.570 -17.199 1.00 41.75 84 TRP A C 1
ATOM 649 O O . TRP A 1 84 ? -39.655 -20.999 -18.076 1.00 41.75 84 TRP A O 1
ATOM 659 N N . VAL A 1 85 ? -39.019 -21.185 -15.921 1.00 43.88 85 VAL A N 1
ATOM 660 C CA . VAL A 1 85 ? -39.698 -19.962 -15.489 1.00 43.88 85 VAL A CA 1
ATOM 661 C C . VAL A 1 85 ? -39.099 -18.799 -16.275 1.00 43.88 85 VAL A C 1
ATOM 663 O O . VAL A 1 85 ? -37.895 -18.546 -16.178 1.00 43.88 85 VAL A O 1
ATOM 666 N N . GLU A 1 86 ? -39.927 -18.094 -17.047 1.00 47.03 86 GLU A N 1
ATOM 667 C CA . GLU A 1 86 ? -39.522 -16.861 -17.716 1.00 47.03 86 GLU A CA 1
ATOM 668 C C . GLU A 1 86 ? -39.270 -15.780 -16.662 1.00 47.03 86 GLU A C 1
ATOM 670 O O . GLU A 1 86 ? -40.174 -15.111 -16.166 1.00 47.03 86 GLU A O 1
ATOM 675 N N . ARG A 1 87 ? -38.003 -15.649 -16.275 1.00 47.12 87 ARG A N 1
ATOM 676 C CA . ARG A 1 87 ? -37.503 -14.634 -15.350 1.00 47.12 87 ARG A CA 1
ATOM 677 C C . ARG A 1 87 ? -36.102 -14.213 -15.765 1.00 47.12 87 ARG A C 1
ATOM 679 O O . ARG A 1 87 ? -35.357 -14.991 -16.363 1.00 47.12 87 ARG A O 1
ATOM 686 N N . SER A 1 88 ? -35.700 -13.004 -15.390 1.00 48.78 88 SER A N 1
ATOM 687 C CA . SER A 1 88 ? -34.283 -12.653 -15.432 1.00 48.78 88 SER A CA 1
ATOM 688 C C . SER A 1 88 ? -33.555 -13.422 -14.327 1.00 48.78 88 SER A C 1
ATOM 690 O O . SER A 1 88 ? -33.797 -13.188 -13.148 1.00 48.78 88 SER A O 1
ATOM 692 N N . ASN A 1 89 ? -32.660 -14.342 -14.693 1.00 43.53 89 ASN A N 1
ATOM 693 C CA . ASN A 1 89 ? -31.739 -14.985 -13.743 1.00 43.53 89 ASN A CA 1
ATOM 694 C C . ASN A 1 89 ? -30.467 -14.143 -13.504 1.00 43.53 89 ASN A C 1
ATOM 696 O O . ASN A 1 89 ? -29.547 -14.595 -12.828 1.00 43.53 89 ASN A O 1
ATOM 700 N N . LYS A 1 90 ? -30.389 -12.931 -14.076 1.00 42.84 90 LYS A N 1
ATOM 701 C CA . LYS A 1 90 ? -29.284 -11.996 -13.849 1.00 42.84 90 LYS A CA 1
ATOM 702 C C . LYS A 1 90 ? -29.558 -11.207 -12.570 1.00 42.84 90 LYS A C 1
ATOM 704 O O . LYS A 1 90 ? -30.581 -10.532 -12.471 1.00 42.84 90 LYS A O 1
ATOM 709 N N . ILE A 1 91 ? -28.626 -11.248 -11.620 1.00 47.09 91 ILE A N 1
ATOM 710 C CA . ILE A 1 91 ? -28.624 -10.324 -10.482 1.00 47.09 91 ILE A CA 1
ATOM 711 C C . ILE A 1 91 ? -28.220 -8.952 -11.028 1.00 47.09 91 ILE A C 1
ATOM 713 O O . ILE A 1 91 ? -27.086 -8.769 -11.469 1.00 47.09 91 ILE A O 1
ATOM 717 N N . MET A 1 92 ? -29.148 -7.996 -11.037 1.00 42.81 92 MET A N 1
ATOM 718 C CA . MET A 1 92 ? -28.813 -6.606 -11.341 1.00 42.81 92 MET A CA 1
ATOM 719 C C . MET A 1 92 ? -28.103 -6.001 -10.129 1.00 42.81 92 MET A C 1
ATOM 721 O O . MET A 1 92 ? -28.673 -5.938 -9.042 1.00 42.81 92 MET A O 1
ATOM 725 N N . ILE A 1 93 ? -26.849 -5.592 -10.315 1.00 42.34 93 ILE A N 1
ATOM 726 C CA . ILE A 1 93 ? -26.064 -4.890 -9.299 1.00 42.34 93 ILE A CA 1
ATOM 727 C C . ILE A 1 93 ? -26.151 -3.399 -9.624 1.00 42.34 93 ILE A C 1
ATOM 729 O O . ILE A 1 93 ? -25.616 -2.959 -10.642 1.00 42.34 93 ILE A O 1
ATOM 733 N N . GLU A 1 94 ? -26.813 -2.613 -8.777 1.00 37.75 94 GLU A N 1
ATOM 734 C CA . GLU A 1 94 ? -26.646 -1.161 -8.822 1.00 37.75 94 GLU A CA 1
ATOM 735 C C . GLU A 1 94 ? -25.210 -0.822 -8.396 1.00 37.75 94 GLU A C 1
ATOM 737 O O . GLU A 1 94 ? -24.786 -1.165 -7.290 1.00 37.75 94 GLU A O 1
ATOM 742 N N . ARG A 1 95 ? -24.461 -0.103 -9.243 1.00 44.12 95 ARG A N 1
ATOM 743 C CA . ARG A 1 95 ? -23.324 0.713 -8.786 1.00 44.12 95 ARG A CA 1
ATOM 744 C C . ARG A 1 95 ? -23.885 1.916 -8.014 1.00 44.12 95 ARG A C 1
ATOM 746 O O . ARG A 1 95 ? -23.844 3.044 -8.494 1.00 44.12 95 ARG A O 1
ATOM 753 N N . GLY A 1 96 ? -24.462 1.670 -6.840 1.00 39.56 96 GLY A N 1
ATOM 754 C CA . GLY A 1 96 ? -24.648 2.721 -5.844 1.00 39.56 96 GLY A CA 1
ATOM 755 C C . GLY A 1 96 ? -23.271 3.214 -5.398 1.00 39.56 96 GLY A C 1
ATOM 756 O O . GLY A 1 96 ? -22.365 2.392 -5.294 1.00 39.56 96 GLY A O 1
ATOM 757 N N . GLU A 1 97 ? -23.123 4.533 -5.219 1.00 53.12 97 GLU A N 1
ATOM 758 C CA . GLU A 1 97 ? -22.003 5.261 -4.583 1.00 53.12 97 GLU A CA 1
ATOM 759 C C . GLU A 1 97 ? -20.737 4.434 -4.318 1.00 53.12 97 GLU A C 1
ATOM 761 O O . GLU A 1 97 ? -20.813 3.565 -3.468 1.00 53.12 97 GLU A O 1
ATOM 766 N N . ASN A 1 98 ? -19.597 4.738 -4.957 1.00 73.50 98 ASN A N 1
ATOM 767 C CA . ASN A 1 98 ? -18.248 4.151 -4.769 1.00 73.50 98 ASN A CA 1
ATOM 768 C C . ASN A 1 98 ? -18.024 3.383 -3.432 1.00 73.50 98 ASN A C 1
ATOM 770 O O . ASN A 1 98 ? -17.385 3.884 -2.504 1.00 73.50 98 ASN A O 1
ATOM 774 N N . SER A 1 99 ? -18.604 2.185 -3.303 1.00 83.00 99 SER A N 1
ATOM 775 C CA . SER A 1 99 ? -18.718 1.444 -2.045 1.00 83.00 99 SER A CA 1
ATOM 776 C C . SER A 1 99 ? -18.690 -0.053 -2.302 1.00 83.00 99 SER A C 1
ATOM 778 O O . SER A 1 99 ? -19.087 -0.540 -3.362 1.00 83.00 99 SER A O 1
ATOM 780 N N . ILE A 1 100 ? -18.176 -0.791 -1.323 1.00 88.25 100 ILE A N 1
ATOM 781 C CA . ILE A 1 100 ? -17.908 -2.222 -1.414 1.00 88.25 100 ILE A CA 1
ATOM 782 C C . ILE A 1 100 ? -18.577 -2.937 -0.253 1.00 88.25 100 ILE A C 1
ATOM 784 O O . ILE A 1 100 ? -18.469 -2.522 0.900 1.00 88.25 100 ILE A O 1
ATOM 788 N N . LYS A 1 101 ? -19.250 -4.049 -0.554 1.00 90.44 101 LYS A N 1
ATOM 789 C CA . LYS A 1 101 ? -19.789 -4.951 0.464 1.00 90.44 101 LYS A CA 1
ATOM 790 C C . LYS A 1 101 ? -18.747 -5.993 0.843 1.00 90.44 101 LYS A C 1
ATOM 792 O O . LYS A 1 101 ? -18.233 -6.696 -0.020 1.00 90.44 101 LYS A O 1
ATOM 797 N N . PHE A 1 102 ? -18.481 -6.128 2.135 1.00 91.62 102 PHE A N 1
ATOM 798 C CA . PHE A 1 102 ? -17.542 -7.104 2.666 1.00 91.62 102 PHE A CA 1
ATOM 799 C C . PHE A 1 102 ? -17.993 -7.594 4.039 1.00 91.62 102 PHE A C 1
ATOM 801 O O . PHE A 1 102 ? -18.301 -6.790 4.916 1.00 91.62 102 PHE A O 1
ATOM 808 N N . LYS A 1 103 ? -18.079 -8.921 4.206 1.00 90.31 103 LYS A N 1
ATOM 809 C CA . LYS A 1 103 ? -18.534 -9.590 5.443 1.00 90.31 103 LYS A CA 1
ATOM 810 C C . LYS A 1 103 ? -19.820 -8.987 6.043 1.00 90.31 103 LYS A C 1
ATOM 812 O O . LYS A 1 103 ? -19.936 -8.812 7.248 1.00 90.31 103 LYS A O 1
ATOM 817 N N . GLY A 1 104 ? -20.789 -8.650 5.188 1.00 89.44 104 GLY A N 1
ATOM 818 C CA . GLY A 1 104 ? -22.082 -8.086 5.602 1.00 89.44 104 GLY A CA 1
ATOM 819 C C . GLY A 1 104 ? -22.085 -6.579 5.895 1.00 89.44 104 GLY A C 1
ATOM 820 O O . GLY A 1 104 ? -23.149 -6.019 6.143 1.00 89.44 104 GLY A O 1
ATOM 821 N N . LEU A 1 105 ? -20.938 -5.901 5.810 1.00 92.00 105 LEU A N 1
ATOM 822 C CA . LEU A 1 105 ? -20.813 -4.452 5.976 1.00 92.00 105 LEU A CA 1
ATOM 823 C C . LEU A 1 105 ? -20.601 -3.768 4.621 1.00 92.00 105 LEU A C 1
ATOM 825 O O . LEU A 1 105 ? -20.048 -4.362 3.700 1.00 92.00 105 LEU A O 1
ATOM 829 N N . SER A 1 106 ? -21.057 -2.520 4.484 1.00 93.31 106 SER A N 1
ATOM 830 C CA . SER A 1 106 ? -20.828 -1.696 3.285 1.00 93.31 106 SER A CA 1
ATOM 831 C C . SER A 1 106 ? -19.807 -0.606 3.599 1.00 93.31 106 SER A C 1
ATOM 833 O O . SER A 1 106 ? -20.060 0.224 4.465 1.00 93.31 106 SER A O 1
ATOM 835 N N . TYR A 1 107 ? -18.670 -0.599 2.918 1.00 94.00 107 TYR A N 1
ATOM 836 C CA . TYR A 1 107 ? -17.577 0.359 3.094 1.00 94.00 107 TYR A CA 1
ATOM 837 C C . TYR A 1 107 ? -17.601 1.385 1.973 1.00 94.00 107 TYR A C 1
ATOM 839 O O . TYR A 1 107 ? -17.731 0.993 0.816 1.00 94.00 107 TYR A O 1
ATOM 847 N N . LYS A 1 108 ? -17.453 2.674 2.282 1.00 94.50 108 LYS A N 1
ATOM 848 C CA . LYS A 1 108 ? -17.231 3.687 1.240 1.00 94.50 108 LYS A CA 1
ATOM 849 C C . LYS A 1 108 ? -15.752 3.735 0.876 1.00 94.50 108 LYS A C 1
ATOM 851 O O . LYS A 1 108 ? -14.896 3.369 1.679 1.00 94.50 108 LYS A O 1
ATOM 856 N N . ILE A 1 109 ? -15.466 4.199 -0.332 1.00 92.56 109 ILE A N 1
ATOM 857 C CA . ILE A 1 109 ? -14.104 4.433 -0.802 1.00 92.56 109 ILE A CA 1
ATOM 858 C C . ILE A 1 109 ? -13.781 5.924 -0.664 1.00 92.56 109 ILE A C 1
ATOM 860 O O . ILE A 1 109 ? -14.535 6.771 -1.146 1.00 92.56 109 ILE A O 1
ATOM 864 N N . VAL A 1 110 ? -12.660 6.233 -0.012 1.00 93.44 110 VAL A N 1
ATOM 865 C CA . VAL A 1 110 ? -12.114 7.589 0.147 1.00 93.44 110 VAL A CA 1
ATOM 866 C C . VAL A 1 110 ? -10.739 7.677 -0.507 1.00 93.44 110 VAL A C 1
ATOM 868 O O . VAL A 1 110 ? -9.963 6.730 -0.431 1.00 93.44 110 VAL A O 1
ATOM 871 N N . THR A 1 111 ? -10.426 8.800 -1.146 1.00 90.62 111 THR A N 1
ATOM 872 C CA . THR A 1 111 ? -9.136 9.006 -1.820 1.00 90.62 111 THR A CA 1
ATOM 873 C C . THR A 1 111 ? -8.207 9.821 -0.925 1.00 90.62 111 THR A C 1
ATOM 875 O O . THR A 1 111 ? -8.604 10.872 -0.417 1.00 90.62 111 THR A O 1
ATOM 878 N N . GLY A 1 112 ? -6.996 9.315 -0.704 1.00 88.19 112 GLY A N 1
ATOM 879 C CA . GLY A 1 112 ? -5.960 9.957 0.100 1.00 88.19 112 GLY A CA 1
ATOM 880 C C . GLY A 1 112 ? -5.118 10.972 -0.680 1.00 88.19 112 GLY A C 1
ATOM 881 O O . GLY A 1 112 ? -5.216 11.043 -1.908 1.00 88.19 112 GLY A O 1
ATOM 882 N N . PRO A 1 113 ? -4.268 11.753 0.010 1.00 86.19 113 PRO A N 1
ATOM 883 C CA . PRO A 1 113 ? -3.337 12.697 -0.613 1.00 86.19 113 PRO A CA 1
ATOM 884 C C . PRO A 1 113 ? -2.383 12.084 -1.648 1.00 86.19 113 PRO A C 1
ATOM 886 O O . PRO A 1 113 ? -1.996 12.768 -2.591 1.00 86.19 113 PRO A O 1
ATOM 889 N N . SER A 1 114 ? -2.030 10.805 -1.511 1.00 81.81 114 SER A N 1
ATOM 890 C CA . SER A 1 114 ? -1.236 10.049 -2.488 1.00 81.81 114 SER A CA 1
ATOM 891 C C . SER A 1 114 ? -1.990 9.737 -3.790 1.00 81.81 114 SER A C 1
ATOM 893 O O . SER A 1 114 ? -1.400 9.214 -4.732 1.00 81.81 114 SER A O 1
ATOM 895 N N . GLY A 1 115 ? -3.299 10.008 -3.845 1.00 83.50 115 GLY A N 1
ATOM 896 C CA . GLY A 1 115 ? -4.195 9.581 -4.921 1.00 83.50 115 GLY A CA 1
ATOM 897 C C . GLY A 1 115 ? -4.709 8.147 -4.763 1.00 83.50 115 GLY A C 1
ATOM 898 O O . GLY A 1 115 ? -5.551 7.709 -5.548 1.00 83.50 115 GLY A O 1
ATOM 899 N N . ARG A 1 116 ? -4.253 7.409 -3.742 1.00 86.12 116 ARG A N 1
ATOM 900 C CA . ARG A 1 116 ? -4.713 6.045 -3.470 1.00 86.12 116 ARG A CA 1
ATOM 901 C C . ARG A 1 116 ? -6.092 6.036 -2.833 1.00 86.12 116 ARG A C 1
ATOM 903 O O . ARG A 1 116 ? -6.442 6.885 -2.015 1.00 86.12 116 ARG A O 1
ATOM 910 N N . ASN A 1 117 ? -6.865 5.016 -3.173 1.00 92.38 117 ASN A N 1
ATOM 911 C CA . ASN A 1 117 ? -8.179 4.782 -2.598 1.00 92.38 117 ASN A CA 1
ATOM 912 C C . ASN A 1 117 ? -8.084 3.871 -1.374 1.00 92.38 117 ASN A C 1
ATOM 914 O O . ASN A 1 117 ? -7.401 2.853 -1.392 1.00 92.38 117 ASN A O 1
ATOM 918 N N . TRP A 1 118 ? -8.829 4.209 -0.332 1.00 96.06 118 TRP A N 1
ATOM 919 C CA . TRP A 1 118 ? -8.876 3.521 0.950 1.00 96.06 118 TRP A CA 1
ATOM 920 C C . TRP A 1 118 ? -10.316 3.212 1.328 1.00 96.06 118 TRP A C 1
ATOM 922 O O . TRP A 1 118 ? -11.244 3.905 0.908 1.00 96.06 118 TRP A O 1
ATOM 932 N N . LEU A 1 119 ? -10.514 2.197 2.167 1.00 96.56 119 LEU A N 1
ATOM 933 C CA . LEU A 1 119 ? -11.805 2.029 2.827 1.00 96.56 119 LEU A CA 1
ATOM 934 C C . LEU A 1 119 ? -12.008 3.131 3.876 1.00 96.56 119 LEU A C 1
ATOM 936 O O . LEU A 1 119 ? -11.088 3.514 4.598 1.00 96.56 119 LEU A O 1
ATOM 940 N N . ASP A 1 120 ? -13.233 3.625 4.000 1.00 95.69 120 ASP A N 1
ATOM 941 C CA . ASP A 1 120 ? -13.602 4.727 4.896 1.00 95.69 120 ASP A CA 1
ATOM 942 C C . ASP A 1 120 ? -13.497 4.403 6.396 1.00 95.69 120 ASP A C 1
ATOM 944 O O . ASP A 1 120 ? -13.467 5.316 7.225 1.00 95.69 120 ASP A O 1
ATOM 948 N N . ARG A 1 121 ? -13.384 3.121 6.765 1.00 96.25 121 ARG A N 1
ATOM 949 C CA . ARG A 1 121 ? -13.220 2.647 8.154 1.00 96.25 121 ARG A CA 1
ATOM 950 C C . ARG A 1 121 ? -12.433 1.338 8.264 1.00 96.25 121 ARG A C 1
ATOM 952 O O . ARG A 1 121 ? -12.194 0.660 7.266 1.00 96.25 121 ARG A O 1
ATOM 959 N N . ASN A 1 122 ? -12.013 1.003 9.488 1.00 97.12 122 ASN A N 1
ATOM 960 C CA . ASN A 1 122 ? -11.288 -0.236 9.781 1.00 97.12 122 ASN A CA 1
ATOM 961 C C . ASN A 1 122 ? -12.154 -1.459 9.443 1.00 97.12 122 ASN A C 1
ATOM 963 O O . ASN A 1 122 ? -13.385 -1.408 9.526 1.00 97.12 122 ASN A O 1
ATOM 967 N N . ILE A 1 123 ? -11.530 -2.582 9.088 1.00 96.00 123 ILE A N 1
ATOM 968 C CA . ILE A 1 123 ? -12.273 -3.822 8.832 1.00 96.00 123 ILE A CA 1
ATOM 969 C C . ILE A 1 123 ? -13.008 -4.265 10.105 1.00 96.00 123 ILE A C 1
ATOM 971 O O . ILE A 1 123 ? -12.459 -4.208 11.202 1.00 96.00 123 ILE A O 1
ATOM 975 N N . GLY A 1 124 ? -14.269 -4.676 9.953 1.00 94.56 124 GLY A N 1
ATOM 976 C CA . GLY A 1 124 ? -15.180 -5.006 11.056 1.00 94.56 124 GLY A CA 1
ATOM 977 C C . GLY A 1 124 ? -15.891 -3.805 11.693 1.00 94.56 124 GLY A C 1
ATOM 978 O O . GLY A 1 124 ? -16.816 -3.994 12.479 1.00 94.56 124 GLY A O 1
ATOM 979 N N . ALA A 1 125 ? -15.504 -2.563 11.370 1.00 95.00 125 ALA A N 1
ATOM 980 C CA . ALA A 1 125 ? -16.140 -1.378 11.944 1.00 95.00 125 ALA A CA 1
ATOM 981 C C . ALA A 1 125 ? -17.529 -1.131 11.339 1.00 95.00 125 ALA A C 1
ATOM 983 O O . ALA A 1 125 ? -17.711 -1.141 10.120 1.00 95.00 125 ALA A O 1
ATOM 984 N N . THR A 1 126 ? -18.509 -0.839 12.192 1.00 93.94 126 THR A N 1
ATOM 985 C CA . THR A 1 126 ? -19.901 -0.568 11.800 1.00 93.94 126 THR A CA 1
ATOM 986 C C . THR A 1 126 ? -20.186 0.921 11.608 1.00 93.94 126 THR A C 1
ATOM 988 O O . THR A 1 126 ? -21.202 1.274 11.005 1.00 93.94 126 THR A O 1
ATOM 991 N N . ALA A 1 127 ? -19.256 1.801 12.001 1.00 92.25 127 ALA A N 1
ATOM 992 C CA . ALA A 1 127 ? -19.297 3.248 11.767 1.00 92.25 127 ALA A CA 1
ATOM 993 C C . ALA A 1 127 ? -17.917 3.796 11.361 1.00 92.25 127 ALA A C 1
ATOM 995 O O . ALA A 1 127 ? -16.893 3.165 11.605 1.00 92.25 127 ALA A O 1
ATOM 996 N N . VAL A 1 128 ? -17.897 4.954 10.702 1.00 92.50 128 VAL A N 1
ATOM 997 C CA . VAL A 1 128 ? -16.671 5.747 10.509 1.00 92.50 128 VAL A CA 1
ATOM 998 C C . VAL A 1 128 ? -16.414 6.524 11.795 1.00 92.50 128 VAL A C 1
ATOM 1000 O O . VAL A 1 128 ? -17.374 6.989 12.411 1.00 92.50 128 VAL A O 1
ATOM 1003 N N . ALA A 1 129 ? -15.149 6.675 12.193 1.00 91.12 129 ALA A N 1
ATOM 1004 C CA . ALA A 1 129 ? -14.838 7.358 13.439 1.00 91.12 129 ALA A CA 1
ATOM 1005 C C . ALA A 1 129 ? -15.321 8.812 13.437 1.00 91.12 129 ALA A C 1
ATOM 1007 O O . ALA A 1 129 ? -15.293 9.504 12.411 1.00 91.12 129 ALA A O 1
ATOM 1008 N N . THR A 1 130 ? -15.763 9.279 14.602 1.00 86.44 130 THR A N 1
ATOM 1009 C CA . THR A 1 130 ? -16.231 10.658 14.784 1.00 86.44 130 THR A CA 1
ATOM 1010 C C . THR A 1 130 ? -15.482 11.335 15.919 1.00 86.44 130 THR A C 1
ATOM 1012 O O . THR A 1 130 ? -14.999 10.684 16.840 1.00 86.44 130 THR A O 1
ATOM 1015 N N . VAL A 1 131 ? -15.432 12.666 15.892 1.00 69.19 131 VAL A N 1
ATOM 1016 C CA . VAL A 1 131 ? -14.817 13.460 16.968 1.00 69.19 131 VAL A CA 1
ATOM 1017 C C . VAL A 1 131 ? -15.474 13.224 18.335 1.00 69.19 131 VAL A C 1
ATOM 1019 O O . VAL A 1 131 ? -14.803 13.343 19.353 1.00 69.19 131 VAL A O 1
ATOM 1022 N N . ALA A 1 132 ? -16.749 12.819 18.371 1.00 66.69 132 ALA A N 1
ATOM 1023 C CA . ALA A 1 132 ? -17.460 12.489 19.606 1.00 66.69 132 ALA A CA 1
ATOM 1024 C C . ALA A 1 132 ? -16.968 11.182 20.261 1.00 66.69 132 ALA A C 1
ATOM 1026 O O . ALA A 1 132 ? -17.128 10.998 21.466 1.00 66.69 132 ALA A O 1
ATOM 1027 N N . GLU A 1 133 ? -16.334 10.283 19.500 1.00 67.75 133 GLU A N 1
ATOM 1028 C CA . GLU A 1 133 ? -15.745 9.053 20.049 1.00 67.75 133 GLU A CA 1
ATOM 1029 C C . GLU A 1 133 ? -14.459 9.328 20.838 1.00 67.75 133 GLU A C 1
ATOM 1031 O O . GLU A 1 133 ? -14.123 8.555 21.731 1.00 67.75 133 GLU A O 1
ATOM 1036 N N . ALA A 1 134 ? -13.764 10.440 20.566 1.00 61.03 134 ALA A N 1
ATOM 1037 C CA . ALA A 1 134 ? -12.546 10.820 21.286 1.00 61.03 134 ALA A CA 1
ATOM 1038 C C . ALA A 1 134 ? -12.794 11.139 22.771 1.00 61.03 134 ALA A C 1
ATOM 1040 O O . ALA A 1 134 ? -11.864 11.105 23.571 1.00 61.03 134 ALA A O 1
ATOM 1041 N N . THR A 1 135 ? -14.040 11.445 23.143 1.00 57.81 135 THR A N 1
ATOM 1042 C CA . THR A 1 135 ? -14.451 11.767 24.519 1.00 57.81 135 THR A CA 1
ATOM 1043 C C . THR A 1 135 ? -15.156 10.609 25.232 1.00 57.81 135 THR A C 1
ATOM 1045 O O . THR A 1 135 ? -15.608 10.774 26.364 1.00 57.81 135 THR A O 1
ATOM 1048 N N . ALA A 1 136 ? -15.303 9.451 24.579 1.00 61.12 136 ALA A N 1
ATOM 1049 C CA . ALA A 1 136 ? -15.958 8.290 25.174 1.00 61.12 136 ALA A CA 1
ATOM 1050 C C . ALA A 1 136 ? -15.092 7.662 26.283 1.00 61.12 136 ALA A C 1
ATOM 1052 O O . ALA A 1 136 ? -13.863 7.699 26.233 1.00 61.12 136 ALA A O 1
ATOM 1053 N N . ALA A 1 137 ? -15.736 7.078 27.298 1.00 58.69 137 ALA A N 1
ATOM 1054 C CA . ALA A 1 137 ? -15.037 6.481 28.432 1.00 58.69 137 ALA A CA 1
ATOM 1055 C C . ALA A 1 137 ? -14.096 5.342 27.992 1.00 58.69 137 ALA A C 1
ATOM 1057 O O . ALA A 1 137 ? -14.463 4.481 27.186 1.00 58.69 137 ALA A O 1
ATOM 1058 N N . ALA A 1 138 ? -12.889 5.321 28.563 1.00 59.44 138 ALA A N 1
ATOM 1059 C CA . ALA A 1 138 ? -11.880 4.311 28.269 1.00 59.44 138 ALA A CA 1
ATOM 1060 C C . ALA A 1 138 ? -12.406 2.887 28.545 1.00 59.44 138 ALA A C 1
ATOM 1062 O O . ALA A 1 138 ? -12.934 2.597 29.620 1.00 59.44 138 ALA A O 1
ATOM 1063 N N . GLY A 1 139 ? -12.226 1.975 27.583 1.00 60.31 139 GLY A N 1
ATOM 1064 C CA . GLY A 1 139 ? -12.508 0.542 27.745 1.00 60.31 139 GLY A CA 1
ATOM 1065 C C . GLY A 1 139 ? -13.813 0.017 27.134 1.00 60.31 139 GLY A C 1
ATOM 1066 O O . GLY A 1 139 ? -14.049 -1.189 27.221 1.00 60.31 139 GLY A O 1
ATOM 1067 N N . GLN A 1 140 ? -14.629 0.855 26.487 1.00 67.50 140 GLN A N 1
ATOM 1068 C CA . GLN A 1 140 ? -15.780 0.407 25.692 1.00 67.50 140 GLN A CA 1
ATOM 1069 C C . GLN A 1 140 ? -15.390 0.253 24.208 1.00 67.50 140 GLN A C 1
ATOM 1071 O O . GLN A 1 140 ? -14.802 1.162 23.626 1.00 67.50 140 GLN A O 1
ATOM 1076 N N . LYS A 1 141 ? -15.730 -0.882 23.570 1.00 75.12 141 LYS A N 1
ATOM 1077 C CA . LYS A 1 141 ? -15.539 -1.064 22.116 1.00 75.12 141 LYS A CA 1
ATOM 1078 C C . LYS A 1 141 ? -16.469 -0.103 21.372 1.00 75.12 141 LYS A C 1
ATOM 1080 O O . LYS A 1 141 ? -17.689 -0.247 21.457 1.00 75.12 141 LYS A O 1
ATOM 1085 N N . MET A 1 142 ? -15.898 0.855 20.647 1.00 83.81 142 MET A N 1
ATOM 1086 C CA . MET A 1 142 ? -16.666 1.771 19.805 1.00 83.81 142 MET A CA 1
ATOM 1087 C C . MET A 1 142 ? -16.981 1.137 18.442 1.00 83.81 142 MET A C 1
ATOM 1089 O O . MET A 1 142 ? -16.196 0.319 17.948 1.00 83.81 142 MET A O 1
ATOM 1093 N N . PRO A 1 143 ? -18.092 1.534 17.793 1.00 88.94 143 PRO A N 1
ATOM 1094 C CA . PRO A 1 143 ? -18.451 1.093 16.443 1.00 88.94 143 PRO A CA 1
ATOM 1095 C C . PRO A 1 143 ? -17.355 1.295 15.385 1.00 88.94 143 PRO A C 1
ATOM 1097 O O . PRO A 1 143 ? -17.313 0.554 14.402 1.00 88.94 143 PRO A O 1
ATOM 1100 N N . SER A 1 144 ? -16.471 2.280 15.570 1.00 90.50 144 SER A N 1
ATOM 1101 C CA . SER A 1 144 ? -15.406 2.629 14.625 1.00 90.50 144 SER A CA 1
ATOM 1102 C C . SER A 1 144 ? -14.124 1.806 14.741 1.00 90.50 144 SER A C 1
ATOM 1104 O O . SER A 1 144 ? -13.332 1.787 13.797 1.00 90.50 144 SER A O 1
ATOM 1106 N N . TYR A 1 145 ? -13.898 1.113 15.861 1.00 90.88 145 TYR A N 1
ATOM 1107 C CA . TYR A 1 145 ? -12.613 0.449 16.130 1.00 90.88 145 TYR A CA 1
ATOM 1108 C C . TYR A 1 145 ? -12.339 -0.708 15.173 1.00 90.88 145 TYR A C 1
ATOM 1110 O O . TYR A 1 145 ? -11.201 -0.907 14.742 1.00 90.88 145 TYR A O 1
ATOM 1118 N N . GLY A 1 146 ? -13.402 -1.418 14.798 1.00 92.56 146 GLY A N 1
ATOM 1119 C CA . GLY A 1 146 ? -13.326 -2.617 13.981 1.00 92.56 146 GLY A CA 1
ATOM 1120 C C . GLY A 1 146 ? -12.828 -3.834 14.751 1.00 92.56 146 GLY A C 1
ATOM 1121 O O . GLY A 1 146 ? -13.008 -3.945 15.969 1.00 92.56 146 GLY A O 1
ATOM 1122 N N . ASP A 1 147 ? -12.260 -4.774 14.008 1.00 93.06 147 ASP A N 1
ATOM 1123 C CA . ASP A 1 147 ? -11.719 -6.025 14.526 1.00 93.06 147 ASP A CA 1
ATOM 1124 C C . ASP A 1 147 ? -10.194 -5.974 14.632 1.00 93.06 147 ASP A C 1
ATOM 1126 O O . ASP A 1 147 ? -9.525 -5.203 13.944 1.00 93.06 147 ASP A O 1
ATOM 1130 N N . TYR A 1 148 ? -9.647 -6.829 15.495 1.00 93.12 148 TYR A N 1
ATOM 1131 C CA . TYR A 1 148 ? -8.217 -6.915 15.767 1.00 93.12 148 TYR A CA 1
ATOM 1132 C C . TYR A 1 148 ? -7.652 -8.184 15.136 1.00 93.12 148 TYR A C 1
ATOM 1134 O O . TYR A 1 148 ? -8.081 -9.295 15.459 1.00 93.12 148 TYR A O 1
ATOM 1142 N N . TYR A 1 149 ? -6.663 -8.018 14.263 1.00 93.81 149 TYR A N 1
ATOM 1143 C CA . TYR A 1 149 ? -6.085 -9.100 13.473 1.00 93.81 149 TYR A CA 1
ATOM 1144 C C . TYR A 1 149 ? -4.672 -9.409 13.940 1.00 93.81 149 TYR A C 1
ATOM 1146 O O . TYR A 1 149 ? -3.864 -8.504 14.123 1.00 93.81 149 TYR A O 1
ATOM 1154 N N . GLU A 1 150 ? -4.370 -10.691 14.122 1.00 92.81 150 GLU A N 1
ATOM 1155 C CA . GLU A 1 150 ? -2.999 -11.151 14.343 1.00 92.81 150 GLU A CA 1
ATOM 1156 C C . GLU A 1 150 ? -2.175 -10.973 13.061 1.00 92.81 150 GLU A C 1
ATOM 1158 O O . GLU A 1 150 ? -2.678 -11.264 11.971 1.00 92.81 150 GLU A O 1
ATOM 1163 N N . PHE A 1 151 ? -0.913 -10.540 13.176 1.00 90.44 151 PHE A N 1
ATOM 1164 C CA . PHE A 1 151 ? -0.081 -10.272 11.998 1.00 90.44 151 PHE A CA 1
ATOM 1165 C C . PHE A 1 151 ? 0.057 -11.506 11.098 1.00 90.44 151 PHE A C 1
ATOM 1167 O O . PHE A 1 151 ? -0.036 -11.418 9.876 1.00 90.44 151 PHE A O 1
ATOM 1174 N N . SER A 1 152 ? 0.215 -12.687 11.707 1.00 82.50 152 SER A N 1
ATOM 1175 C CA . SER A 1 152 ? 0.359 -13.969 11.001 1.00 82.50 152 SER A CA 1
ATOM 1176 C C . SER A 1 152 ? -0.825 -14.308 10.083 1.00 82.50 152 SER A C 1
ATOM 1178 O O . SER A 1 152 ? -0.718 -15.188 9.231 1.00 82.50 152 SER A O 1
ATOM 1180 N N . LYS A 1 153 ? -1.960 -13.618 10.245 1.00 84.75 153 LYS A N 1
ATOM 1181 C CA . LYS A 1 153 ? -3.165 -13.786 9.432 1.00 84.75 153 LYS A CA 1
ATOM 1182 C C . LYS A 1 153 ? -3.314 -12.730 8.340 1.00 84.75 153 LYS A C 1
ATOM 1184 O O . LYS A 1 153 ? -4.189 -12.904 7.503 1.00 84.75 153 LYS A O 1
ATOM 1189 N N . LEU A 1 154 ? -2.472 -11.691 8.299 1.00 81.75 154 LEU A N 1
ATOM 1190 C CA . LEU A 1 154 ? -2.583 -10.574 7.345 1.00 81.75 154 LEU A CA 1
ATOM 1191 C C . LEU A 1 154 ? -2.398 -10.981 5.878 1.00 81.75 154 LEU A C 1
ATOM 1193 O O . LEU A 1 154 ? -2.913 -10.304 4.994 1.00 81.75 154 LEU A O 1
ATOM 1197 N N . SER A 1 155 ? -1.705 -12.091 5.621 1.00 67.94 155 SER A N 1
ATOM 1198 C CA . SER A 1 155 ? -1.548 -12.669 4.281 1.00 67.94 155 SER A CA 1
ATOM 1199 C C . SER A 1 155 ? -2.743 -13.514 3.829 1.00 67.94 155 SER A C 1
ATOM 1201 O O . SER A 1 155 ? -2.785 -13.933 2.672 1.00 67.94 155 SER A O 1
ATOM 1203 N N . ALA A 1 156 ? -3.722 -13.778 4.703 1.00 64.19 156 ALA A N 1
ATOM 1204 C CA . ALA A 1 156 ? -4.941 -14.463 4.302 1.00 64.19 156 ALA A CA 1
ATOM 1205 C C . ALA A 1 156 ? -5.758 -13.548 3.380 1.00 64.19 156 ALA A C 1
ATOM 1207 O O . ALA A 1 156 ? -6.065 -12.409 3.739 1.00 64.19 156 ALA A O 1
ATOM 1208 N N . ALA A 1 157 ? -6.166 -14.071 2.220 1.00 61.66 157 ALA A N 1
ATOM 1209 C CA . ALA A 1 157 ? -6.958 -13.360 1.210 1.00 61.66 157 ALA A CA 1
ATOM 1210 C C . ALA A 1 157 ? -8.315 -12.821 1.725 1.00 61.66 157 ALA A C 1
ATOM 1212 O O . ALA A 1 157 ? -8.995 -12.085 1.018 1.00 61.66 157 ALA A O 1
ATOM 1213 N N . ASP A 1 158 ? -8.689 -13.141 2.966 1.00 75.62 158 ASP A N 1
ATOM 1214 C CA . ASP A 1 158 ? -10.004 -12.885 3.547 1.00 75.62 158 ASP A CA 1
ATOM 1215 C C . ASP A 1 158 ? -10.044 -11.707 4.534 1.00 75.62 158 ASP A C 1
ATOM 1217 O O . ASP A 1 158 ? -11.040 -11.544 5.250 1.00 75.62 158 ASP A O 1
ATOM 1221 N N . ILE A 1 159 ? -8.982 -10.904 4.662 1.00 91.25 159 ILE A N 1
ATOM 1222 C CA . ILE A 1 159 ? -9.007 -9.725 5.552 1.00 91.25 159 ILE A CA 1
ATOM 1223 C C . ILE A 1 159 ? -9.553 -8.495 4.844 1.00 91.25 159 ILE A C 1
ATOM 1225 O O . ILE A 1 159 ? -10.381 -7.790 5.420 1.00 91.25 159 ILE A O 1
ATOM 1229 N N . CYS A 1 160 ? -9.124 -8.257 3.609 1.00 92.56 160 CYS A N 1
ATOM 1230 C CA . CYS A 1 160 ? -9.593 -7.141 2.802 1.00 92.56 160 CYS A CA 1
ATOM 1231 C C . CYS A 1 160 ? -10.556 -7.626 1.708 1.00 92.56 160 CYS A C 1
ATOM 1233 O O . CYS A 1 160 ? -10.469 -8.778 1.283 1.00 92.56 160 CYS A O 1
ATOM 1235 N N . PRO A 1 161 ? -11.481 -6.770 1.240 1.00 90.81 161 PRO A N 1
ATOM 1236 C CA . PRO A 1 161 ? -12.301 -7.078 0.073 1.00 90.81 161 PRO A CA 1
ATOM 1237 C C . PRO A 1 161 ? -11.449 -7.314 -1.181 1.00 90.81 161 PRO A C 1
ATOM 1239 O O . PRO A 1 161 ? -10.332 -6.812 -1.281 1.00 90.81 161 PRO A O 1
ATOM 1242 N N . LEU A 1 162 ? -12.005 -8.007 -2.179 1.00 84.69 162 LEU A N 1
ATOM 1243 C CA . LEU A 1 162 ? -11.358 -8.151 -3.486 1.00 84.69 162 LEU A CA 1
ATOM 1244 C C . LEU A 1 162 ? -11.018 -6.770 -4.080 1.00 84.69 162 LEU A C 1
ATOM 1246 O O . LEU A 1 162 ? -11.846 -5.858 -4.043 1.00 84.69 162 LEU A O 1
ATOM 1250 N N . GLY A 1 163 ? -9.807 -6.628 -4.623 1.00 84.94 163 GLY A N 1
ATOM 1251 C CA . GLY A 1 163 ? -9.283 -5.351 -5.121 1.00 84.94 163 GLY A CA 1
ATOM 1252 C C . GLY A 1 163 ? -8.742 -4.427 -4.022 1.00 84.94 163 GLY A C 1
ATOM 1253 O O . GLY A 1 163 ? -8.428 -3.271 -4.291 1.00 84.94 163 GLY A O 1
ATOM 1254 N N . PHE A 1 164 ? -8.661 -4.905 -2.778 1.00 91.00 164 PHE A N 1
ATOM 1255 C CA . PHE A 1 164 ? -8.076 -4.203 -1.640 1.00 91.00 164 PHE A CA 1
ATOM 1256 C C . PHE A 1 164 ? -7.104 -5.123 -0.899 1.00 91.00 164 PHE A C 1
ATOM 1258 O O . PHE A 1 164 ? -7.258 -6.341 -0.874 1.00 91.00 164 PHE A O 1
ATOM 1265 N N . SER A 1 165 ? -6.095 -4.538 -0.260 1.00 92.19 165 SER A N 1
ATOM 1266 C CA . SER A 1 165 ? -5.135 -5.267 0.567 1.00 92.19 165 SER A CA 1
ATOM 1267 C C . SER A 1 165 ? -4.793 -4.488 1.829 1.00 92.19 165 SER A C 1
ATOM 1269 O O . SER A 1 165 ? -5.086 -3.295 1.944 1.00 92.19 165 SER A O 1
ATOM 1271 N N . VAL A 1 166 ? -4.190 -5.173 2.799 1.00 94.50 166 VAL A N 1
ATOM 1272 C CA . VAL A 1 166 ? -3.557 -4.504 3.938 1.00 94.50 166 VAL A CA 1
ATOM 1273 C C . VAL A 1 166 ? -2.405 -3.656 3.37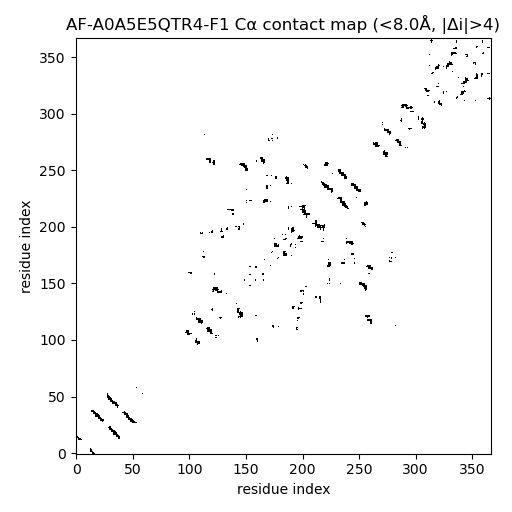5 1.00 94.50 166 VAL A C 1
ATOM 1275 O O . VAL A 1 166 ? -1.648 -4.167 2.543 1.00 94.50 166 VAL A O 1
ATOM 1278 N N . PRO A 1 167 ? -2.270 -2.377 3.757 1.00 94.00 167 PRO A N 1
ATOM 1279 C CA . PRO A 1 167 ? -1.260 -1.495 3.191 1.00 94.00 167 PRO A CA 1
ATOM 1280 C C . PRO A 1 167 ? 0.138 -1.963 3.579 1.00 94.00 167 PRO A C 1
ATOM 1282 O O . PRO A 1 167 ? 0.344 -2.542 4.646 1.00 94.00 167 PRO A O 1
ATOM 1285 N N . THR A 1 168 ? 1.115 -1.689 2.730 1.00 91.81 168 THR A N 1
ATOM 1286 C CA . THR A 1 168 ? 2.523 -1.671 3.129 1.00 91.81 168 THR A CA 1
ATOM 1287 C C . THR A 1 168 ? 2.794 -0.488 4.060 1.00 91.81 168 THR A C 1
ATOM 1289 O O . THR A 1 168 ? 2.037 0.482 4.126 1.00 91.81 168 THR A O 1
ATOM 1292 N N . ASP A 1 169 ? 3.907 -0.559 4.777 1.00 90.75 169 ASP A N 1
ATOM 1293 C CA . ASP A 1 169 ? 4.461 0.552 5.547 1.00 90.75 169 ASP A CA 1
ATOM 1294 C C . ASP A 1 169 ? 4.680 1.812 4.697 1.00 90.75 169 ASP A C 1
ATOM 1296 O O . ASP A 1 169 ? 4.331 2.904 5.138 1.00 90.75 169 ASP A O 1
ATOM 1300 N N . GLY A 1 170 ? 5.167 1.666 3.461 1.00 88.81 170 GLY A N 1
ATOM 1301 C CA . GLY A 1 170 ? 5.332 2.782 2.526 1.00 88.81 170 GLY A CA 1
ATOM 1302 C C . GLY A 1 170 ? 4.007 3.424 2.101 1.00 88.81 170 GLY A C 1
ATOM 1303 O O . GLY A 1 170 ? 3.880 4.646 2.144 1.00 88.81 170 GLY A O 1
ATOM 1304 N N . GLU A 1 171 ? 3.004 2.614 1.749 1.00 91.69 171 GLU A N 1
ATOM 1305 C CA . GLU A 1 171 ? 1.669 3.101 1.363 1.00 91.69 171 GLU A CA 1
ATOM 1306 C C . GLU A 1 171 ? 0.977 3.843 2.512 1.00 91.69 171 GLU A C 1
ATOM 1308 O O . GLU A 1 171 ? 0.424 4.923 2.311 1.00 91.69 171 GLU A O 1
ATOM 1313 N N . LEU A 1 172 ? 1.032 3.299 3.733 1.00 94.25 172 LEU A N 1
ATOM 1314 C CA . LEU A 1 172 ? 0.431 3.959 4.890 1.00 94.25 172 LEU A CA 1
ATOM 1315 C C . LEU A 1 172 ? 1.201 5.225 5.285 1.00 94.25 172 LEU A C 1
ATOM 1317 O O . LEU A 1 172 ? 0.581 6.221 5.656 1.00 94.25 172 LEU A O 1
ATOM 1321 N N . ALA A 1 173 ? 2.533 5.223 5.183 1.00 92.69 173 ALA A N 1
ATOM 1322 C CA . ALA A 1 173 ? 3.347 6.399 5.472 1.00 92.69 173 ALA A CA 1
ATOM 1323 C C . ALA A 1 173 ? 3.081 7.557 4.499 1.00 92.69 173 ALA A C 1
ATOM 1325 O O . ALA A 1 173 ? 2.964 8.697 4.958 1.00 92.69 173 ALA A O 1
ATOM 1326 N N . ALA A 1 174 ? 2.924 7.245 3.205 1.00 90.38 174 ALA A N 1
ATOM 1327 C CA . ALA A 1 174 ? 2.631 8.201 2.136 1.00 90.38 174 ALA A CA 1
ATOM 1328 C C . ALA A 1 174 ? 1.379 9.047 2.418 1.00 90.38 174 ALA A C 1
ATOM 1330 O O . ALA A 1 174 ? 1.356 10.238 2.119 1.00 90.38 174 ALA A O 1
ATOM 1331 N N . ASP A 1 175 ? 0.368 8.438 3.041 1.00 92.94 175 ASP A N 1
ATOM 1332 C CA . ASP A 1 175 ? -0.911 9.068 3.374 1.00 92.94 175 ASP A CA 1
ATOM 1333 C C . ASP A 1 175 ? -1.031 9.489 4.851 1.00 92.94 175 ASP A C 1
ATOM 1335 O O . ASP A 1 175 ? -2.115 9.860 5.307 1.00 92.94 175 ASP A O 1
ATOM 1339 N N . THR A 1 176 ? 0.066 9.456 5.619 1.00 94.25 176 THR A N 1
ATOM 1340 C CA . THR A 1 176 ? 0.063 9.857 7.037 1.00 94.25 176 THR A CA 1
ATOM 1341 C C . THR A 1 176 ? 1.257 10.737 7.423 1.00 94.25 176 THR A C 1
ATOM 1343 O O . THR A 1 176 ? 1.104 11.943 7.619 1.00 94.25 176 THR A O 1
ATOM 1346 N N . ILE A 1 177 ? 2.445 10.149 7.571 1.00 91.94 177 ILE A N 1
ATOM 1347 C CA . ILE A 1 177 ? 3.607 10.767 8.230 1.00 91.94 177 ILE A CA 1
ATOM 1348 C C . ILE A 1 177 ? 4.554 11.494 7.269 1.00 91.94 177 ILE A C 1
ATOM 1350 O O . ILE A 1 177 ? 5.313 12.355 7.718 1.00 91.94 177 ILE A O 1
ATOM 1354 N N . THR A 1 178 ? 4.525 11.183 5.971 1.00 89.62 178 THR A N 1
ATOM 1355 C CA . THR A 1 178 ? 5.366 11.856 4.958 1.00 89.62 178 THR A CA 1
ATOM 1356 C C . THR A 1 178 ? 4.664 13.038 4.292 1.00 89.62 178 THR A C 1
ATOM 1358 O O . THR A 1 178 ? 5.231 13.678 3.410 1.00 89.62 178 THR A O 1
ATOM 1361 N N . LEU A 1 179 ? 3.426 13.330 4.696 1.00 88.19 179 LEU A N 1
ATOM 1362 C CA . LEU A 1 179 ? 2.669 14.471 4.198 1.00 88.19 179 LEU A CA 1
ATOM 1363 C C . LEU A 1 179 ? 3.322 15.805 4.616 1.00 88.19 179 LEU A C 1
ATOM 1365 O O . LEU A 1 179 ? 3.999 15.859 5.649 1.00 88.19 179 LEU A O 1
ATOM 1369 N N . PRO A 1 180 ? 3.075 16.900 3.870 1.00 86.06 180 PRO A N 1
ATOM 1370 C CA . PRO A 1 180 ? 3.484 18.245 4.274 1.00 86.06 180 PRO A CA 1
ATOM 1371 C C . PRO A 1 180 ? 2.947 18.615 5.662 1.00 86.06 180 PRO A C 1
ATOM 1373 O O . PRO A 1 180 ? 1.836 18.210 6.012 1.00 86.06 180 PRO A O 1
ATOM 1376 N N . ASP A 1 181 ? 3.688 19.435 6.417 1.00 83.00 181 ASP A N 1
ATOM 1377 C CA . ASP A 1 181 ? 3.422 19.723 7.840 1.00 83.00 181 ASP A CA 1
ATOM 1378 C C . ASP A 1 181 ? 1.970 20.127 8.147 1.00 83.00 181 ASP A C 1
ATOM 1380 O O . ASP A 1 181 ? 1.408 19.672 9.140 1.00 83.00 181 ASP A O 1
ATOM 1384 N N . ALA A 1 182 ? 1.324 20.912 7.278 1.00 82.75 182 ALA A N 1
ATOM 1385 C CA . ALA A 1 182 ? -0.062 21.359 7.465 1.00 82.75 182 ALA A CA 1
ATOM 1386 C C . ALA A 1 182 ? -1.108 20.224 7.413 1.00 82.75 182 ALA A C 1
ATOM 1388 O O . ALA A 1 182 ? -2.205 20.364 7.947 1.00 82.75 182 ALA A O 1
ATOM 1389 N N . THR A 1 183 ? -0.781 19.109 6.761 1.00 85.25 183 THR A N 1
ATOM 1390 C CA . THR A 1 183 ? -1.660 17.939 6.570 1.00 85.25 183 THR A CA 1
ATOM 1391 C C . THR A 1 183 ? -1.119 16.676 7.234 1.00 85.25 183 THR A C 1
ATOM 1393 O O . THR A 1 183 ? -1.729 15.612 7.144 1.00 85.25 183 THR A O 1
ATOM 1396 N N . LYS A 1 184 ? 0.042 16.783 7.883 1.00 89.38 184 LYS A N 1
ATOM 1397 C CA . LYS A 1 184 ? 0.765 15.662 8.463 1.00 89.38 184 LYS A CA 1
ATOM 1398 C C . LYS A 1 184 ? 0.013 15.066 9.638 1.00 89.38 184 LYS A C 1
ATOM 1400 O O . LYS A 1 184 ? -0.378 15.759 10.578 1.00 89.38 184 LYS A O 1
ATOM 1405 N N . VAL A 1 185 ? -0.127 13.746 9.613 1.00 93.12 185 VAL A N 1
ATOM 1406 C CA . VAL A 1 185 ? -0.638 13.002 10.758 1.00 93.12 185 VAL A CA 1
ATOM 1407 C C . VAL A 1 185 ? 0.511 12.807 11.737 1.00 93.12 185 VAL A C 1
ATOM 1409 O O . VAL A 1 185 ? 1.506 12.160 11.428 1.00 93.12 185 VAL A O 1
ATOM 1412 N N . ASN A 1 186 ? 0.381 13.405 12.915 1.00 93.31 186 ASN A N 1
ATOM 1413 C CA . ASN A 1 186 ? 1.430 13.479 13.932 1.00 93.31 186 ASN A CA 1
ATOM 1414 C C . ASN A 1 186 ? 0.898 13.299 15.357 1.00 93.31 186 ASN A C 1
ATOM 1416 O O . ASN A 1 186 ? 1.642 13.481 16.300 1.00 93.31 186 ASN A O 1
ATOM 1420 N N . SER A 1 187 ? -0.381 12.996 15.547 1.00 92.44 187 SER A N 1
ATOM 1421 C CA . SER A 1 187 ? -0.984 12.801 16.861 1.00 92.44 187 SER A CA 1
ATOM 1422 C C . SER A 1 187 ? -2.273 12.005 16.717 1.00 92.44 187 SER A C 1
ATOM 1424 O O . SER A 1 187 ? -2.808 11.868 15.618 1.00 92.44 187 SER A O 1
ATOM 1426 N N . VAL A 1 188 ? -2.827 11.537 17.833 1.00 91.56 188 VAL A N 1
ATOM 1427 C CA . VAL A 1 188 ? -4.155 10.905 17.854 1.00 91.56 188 VAL A CA 1
ATOM 1428 C C . VAL A 1 188 ? -5.231 11.853 17.311 1.00 91.56 188 VAL A C 1
ATOM 1430 O O . VAL A 1 188 ? -6.094 11.438 16.540 1.00 91.56 188 VAL A O 1
ATOM 1433 N N . ALA A 1 189 ? -5.157 13.141 17.661 1.00 90.38 189 ALA A N 1
ATOM 1434 C CA . ALA A 1 189 ? -6.120 14.141 17.211 1.00 90.38 189 ALA A CA 1
ATOM 1435 C C . ALA A 1 189 ? -6.052 14.354 15.691 1.00 90.38 189 ALA A C 1
ATOM 1437 O O . ALA A 1 189 ? -7.087 14.346 15.026 1.00 90.38 189 ALA A O 1
ATOM 1438 N N . THR A 1 190 ? -4.843 14.484 15.133 1.00 92.81 190 THR A N 1
ATOM 1439 C CA . THR A 1 190 ? -4.657 14.634 13.681 1.00 92.81 190 THR A CA 1
ATOM 1440 C C . THR A 1 190 ? -4.938 13.337 12.923 1.00 92.81 190 THR A C 1
ATOM 1442 O O . THR A 1 190 ? -5.418 13.388 11.795 1.00 92.81 190 THR A O 1
ATOM 1445 N N . ALA A 1 191 ? -4.751 12.168 13.542 1.00 93.62 191 ALA A N 1
ATOM 1446 C CA . ALA A 1 191 ? -5.154 10.883 12.969 1.00 93.62 191 ALA A CA 1
ATOM 1447 C C . ALA A 1 191 ? -6.680 10.782 12.823 1.00 93.62 191 ALA A C 1
ATOM 1449 O O . ALA A 1 191 ? -7.180 10.356 11.777 1.00 93.62 191 ALA A O 1
ATOM 1450 N N . LEU A 1 192 ? -7.421 11.239 13.836 1.00 92.06 192 LEU A N 1
ATOM 1451 C CA . LEU A 1 192 ? -8.882 11.248 13.831 1.00 92.06 192 LEU A CA 1
ATOM 1452 C C . LEU A 1 192 ? -9.471 12.296 12.877 1.00 92.06 192 LEU A C 1
ATOM 1454 O O . LEU A 1 192 ? -10.501 12.038 12.258 1.00 92.06 192 LEU A O 1
ATOM 1458 N N . SER A 1 193 ? -8.840 13.467 12.743 1.00 91.31 193 SER A N 1
ATOM 1459 C CA . SER A 1 193 ? -9.292 14.515 11.817 1.00 91.31 193 SER A CA 1
ATOM 1460 C C . SER A 1 193 ? -8.793 14.338 10.378 1.00 91.31 193 SER A C 1
ATOM 1462 O O . SER A 1 193 ? -9.280 15.031 9.484 1.00 91.31 193 SER A O 1
ATOM 1464 N N . SER A 1 194 ? -7.863 13.407 10.137 1.00 92.31 194 SER A N 1
ATOM 1465 C CA . SER A 1 194 ? -7.388 13.055 8.793 1.00 92.31 194 SER A CA 1
ATOM 1466 C C . SER A 1 194 ? -8.503 12.486 7.907 1.00 92.31 194 SER A C 1
ATOM 1468 O O . SER A 1 194 ? -9.563 12.069 8.383 1.00 92.31 194 SER A O 1
ATOM 1470 N N . PHE A 1 195 ? -8.240 12.377 6.601 1.00 92.81 195 PHE A N 1
ATOM 1471 C CA . PHE A 1 195 ? -9.177 11.755 5.658 1.00 92.81 195 PHE A CA 1
ATOM 1472 C C . PHE A 1 195 ? -9.506 10.288 6.008 1.00 92.81 195 PHE A C 1
ATOM 1474 O O . PHE A 1 195 ? -10.602 9.820 5.702 1.00 92.81 195 PHE A O 1
ATOM 1481 N N . LEU A 1 196 ? -8.590 9.577 6.682 1.00 94.88 196 LEU A N 1
ATOM 1482 C CA . LEU A 1 196 ? -8.781 8.187 7.112 1.00 94.88 196 LEU A CA 1
ATOM 1483 C C . LEU A 1 196 ? -9.646 8.053 8.371 1.00 94.88 196 LEU A C 1
ATOM 1485 O O . LEU A 1 196 ? -10.150 6.955 8.639 1.00 94.88 196 LEU A O 1
ATOM 1489 N N . LYS A 1 197 ? -9.806 9.140 9.143 1.00 94.38 197 LYS A N 1
ATOM 1490 C CA . LYS A 1 197 ? -10.542 9.179 10.415 1.00 94.38 197 LYS A CA 1
ATOM 1491 C C . LYS A 1 197 ? -10.172 8.002 11.316 1.00 94.38 197 LYS A C 1
ATOM 1493 O O . LYS A 1 197 ? -10.994 7.129 11.599 1.00 94.38 197 LYS A O 1
ATOM 1498 N N . LEU A 1 198 ? -8.896 7.922 11.687 1.00 94.50 198 LEU A N 1
ATOM 1499 C CA . LEU A 1 198 ? -8.363 6.781 12.423 1.00 94.50 198 LEU A CA 1
ATOM 1500 C C . LEU A 1 198 ? -8.724 6.882 13.912 1.00 94.50 198 LEU A C 1
ATOM 1502 O O . LEU A 1 198 ? -8.326 7.850 14.562 1.00 94.50 198 LEU A O 1
ATOM 1506 N N . PRO A 1 199 ? -9.466 5.909 14.471 1.00 93.00 199 PRO A N 1
ATOM 1507 C CA . PRO A 1 199 ? -9.837 5.939 15.878 1.00 93.00 199 PRO A CA 1
ATOM 1508 C C . PRO A 1 199 ? -8.704 5.433 16.774 1.00 93.00 199 PRO A C 1
ATOM 1510 O O . PRO A 1 199 ? -7.946 4.540 16.390 1.00 93.00 199 PRO A O 1
ATOM 1513 N N . ALA A 1 200 ? -8.654 5.930 18.013 1.00 91.94 200 ALA A N 1
ATOM 1514 C CA . ALA A 1 200 ? -7.779 5.423 19.073 1.00 91.94 200 ALA A CA 1
ATOM 1515 C C . ALA A 1 200 ? -8.270 4.061 19.603 1.00 91.94 200 ALA A C 1
ATOM 1517 O O . ALA A 1 200 ? -8.732 3.929 20.736 1.00 91.94 200 ALA A O 1
ATOM 1518 N N . ALA A 1 201 ? -8.249 3.053 18.734 1.00 91.50 201 ALA A N 1
ATOM 1519 C CA . ALA A 1 201 ? -8.781 1.723 18.996 1.00 91.50 201 ALA A CA 1
ATOM 1520 C C . ALA A 1 201 ? -7.873 0.867 19.892 1.00 91.50 201 ALA A C 1
ATOM 1522 O O . ALA A 1 201 ? -8.295 -0.216 20.301 1.00 91.50 201 ALA A O 1
ATOM 1523 N N . GLY A 1 202 ? -6.651 1.307 20.206 1.00 91.62 202 GLY A N 1
ATOM 1524 C CA . GLY A 1 202 ? -5.723 0.493 20.983 1.00 91.62 202 GLY A CA 1
ATOM 1525 C C . GLY A 1 202 ? -5.355 -0.824 20.284 1.00 91.62 202 GLY A C 1
ATOM 1526 O O . GLY A 1 202 ? -5.472 -0.957 19.061 1.00 91.62 202 GLY A O 1
ATOM 1527 N N . GLY A 1 203 ? -4.930 -1.819 21.061 1.00 91.56 203 GLY A N 1
ATOM 1528 C CA . GLY A 1 203 ? -4.524 -3.122 20.536 1.00 91.56 203 GLY A CA 1
ATOM 1529 C C . GLY A 1 203 ? -4.685 -4.268 21.529 1.00 91.56 203 GLY A C 1
ATOM 1530 O O . GLY A 1 203 ? -4.863 -4.059 22.721 1.00 91.56 203 GLY A O 1
ATOM 1531 N N . LEU A 1 204 ? -4.618 -5.509 21.048 1.00 91.69 204 LEU A N 1
ATOM 1532 C CA . LEU A 1 204 ? -4.472 -6.696 21.897 1.00 91.69 204 LEU A CA 1
ATOM 1533 C C . LEU A 1 204 ? -2.996 -7.108 21.892 1.00 91.69 204 LEU A C 1
ATOM 1535 O O . LEU A 1 204 ? -2.575 -7.974 21.123 1.00 91.69 204 LEU A O 1
ATOM 1539 N N . ASN A 1 205 ? -2.206 -6.425 22.715 1.00 86.38 205 ASN A N 1
ATOM 1540 C CA . ASN A 1 205 ? -0.751 -6.591 22.843 1.00 86.38 205 ASN A CA 1
ATOM 1541 C C . ASN A 1 205 ? -0.287 -6.705 24.318 1.00 86.38 205 ASN A C 1
ATOM 1543 O O . ASN A 1 205 ? 0.908 -6.775 24.590 1.00 86.38 205 ASN A O 1
ATOM 1547 N N . GLY A 1 206 ? -1.222 -6.724 25.275 1.00 75.88 206 GLY A N 1
ATOM 1548 C CA . GLY A 1 206 ? -0.950 -6.921 26.701 1.00 75.88 206 GLY A CA 1
ATOM 1549 C C . GLY A 1 206 ? -1.093 -8.380 27.155 1.00 75.88 206 GLY A C 1
ATOM 1550 O O . GLY A 1 206 ? -1.417 -9.274 26.375 1.00 75.88 206 GLY A O 1
ATOM 1551 N N . ALA A 1 207 ? -0.903 -8.624 28.457 1.00 70.69 207 ALA A N 1
ATOM 1552 C CA . ALA A 1 207 ? -1.032 -9.962 29.053 1.00 70.69 207 ALA A CA 1
ATOM 1553 C C . ALA A 1 207 ? -2.448 -10.563 28.921 1.00 70.69 207 ALA A C 1
ATOM 1555 O O . ALA A 1 207 ? -2.601 -11.783 28.887 1.00 70.69 207 ALA A O 1
ATOM 1556 N N . ASN A 1 208 ? -3.479 -9.715 28.826 1.00 70.81 208 ASN A N 1
ATOM 1557 C CA . ASN A 1 208 ? -4.852 -10.137 28.568 1.00 70.81 208 ASN A CA 1
ATOM 1558 C C . ASN A 1 208 ? -5.147 -10.071 27.060 1.00 70.81 208 ASN A C 1
ATOM 1560 O O . ASN A 1 208 ? -5.161 -8.990 26.475 1.00 70.81 208 ASN A O 1
ATOM 1564 N N . LYS A 1 209 ? -5.390 -11.232 26.443 1.00 70.50 209 LYS A N 1
ATOM 1565 C CA . LYS A 1 209 ? -5.592 -11.374 24.991 1.00 70.50 209 LYS A CA 1
ATOM 1566 C C . LYS A 1 209 ? -7.007 -11.033 24.513 1.00 70.50 209 LYS A C 1
ATOM 1568 O O . LYS A 1 209 ? -7.218 -11.005 23.302 1.00 70.50 209 LYS A O 1
ATOM 1573 N N . ASP A 1 210 ? -7.933 -10.749 25.431 1.00 75.00 210 ASP A N 1
ATOM 1574 C CA . ASP A 1 210 ? -9.358 -10.565 25.124 1.00 75.00 210 ASP A CA 1
ATOM 1575 C C . ASP A 1 210 ? -9.854 -9.129 25.350 1.00 75.00 210 ASP A C 1
ATOM 1577 O O . ASP A 1 210 ? -10.981 -8.795 24.981 1.00 75.00 210 ASP A O 1
ATOM 1581 N N . LYS A 1 211 ? -9.021 -8.250 25.927 1.00 82.62 211 LYS A N 1
ATOM 1582 C CA . LYS A 1 211 ? -9.359 -6.840 26.153 1.00 82.62 211 LYS A CA 1
ATOM 1583 C C . LYS A 1 211 ? -8.299 -5.917 25.551 1.00 82.62 211 LYS A C 1
ATOM 1585 O O . LYS A 1 211 ? -7.144 -6.007 25.970 1.00 82.62 211 LYS A O 1
ATOM 1590 N N . PRO A 1 212 ? -8.671 -5.009 24.630 1.00 86.88 212 PRO A N 1
ATOM 1591 C CA . PRO A 1 212 ? -7.713 -4.074 24.068 1.00 86.88 212 PRO A CA 1
ATOM 1592 C C . PRO A 1 212 ? -7.228 -3.094 25.142 1.00 86.88 212 PRO A C 1
ATOM 1594 O O . PRO A 1 212 ? -8.024 -2.576 25.932 1.00 86.88 212 PRO A O 1
ATOM 1597 N N . ASN A 1 213 ? -5.920 -2.860 25.192 1.00 87.25 213 ASN A N 1
ATOM 1598 C CA . ASN A 1 213 ? -5.314 -1.809 26.006 1.00 87.25 213 ASN A CA 1
ATOM 1599 C C . ASN A 1 213 ? -5.194 -0.511 25.195 1.00 87.25 213 ASN A C 1
ATOM 1601 O O . ASN A 1 213 ? -5.389 -0.506 23.981 1.00 87.25 213 ASN A O 1
ATOM 1605 N N . ASN A 1 214 ? -4.907 0.595 25.885 1.00 88.19 214 ASN A N 1
ATOM 1606 C CA . ASN A 1 214 ? -4.638 1.911 25.288 1.00 88.19 214 ASN A CA 1
ATOM 1607 C C . ASN A 1 214 ? -5.771 2.451 24.388 1.00 88.19 214 ASN A C 1
ATOM 1609 O O . ASN A 1 214 ? -5.590 3.343 23.558 1.00 88.19 214 ASN A O 1
ATOM 1613 N N . VAL A 1 215 ? -6.979 1.916 24.581 1.00 87.44 215 VAL A N 1
ATOM 1614 C CA . VAL A 1 215 ? -8.207 2.409 23.963 1.00 87.44 215 VAL A CA 1
ATOM 1615 C C . VAL A 1 215 ? -8.450 3.844 24.420 1.00 87.44 215 VAL A C 1
ATOM 1617 O O . VAL A 1 215 ? -8.481 4.120 25.618 1.00 87.44 215 VAL A O 1
ATOM 1620 N N . GLY A 1 216 ? -8.647 4.744 23.461 1.00 85.75 216 GLY A N 1
ATOM 1621 C CA . GLY A 1 216 ? -8.826 6.176 23.690 1.00 85.75 216 GLY A CA 1
ATOM 1622 C C . GLY A 1 216 ? -7.521 6.974 23.769 1.00 85.75 216 GLY A C 1
ATOM 1623 O O . GLY A 1 216 ? -7.570 8.192 23.635 1.00 85.75 216 GLY A O 1
ATOM 1624 N N . SER A 1 217 ? -6.362 6.322 23.927 1.00 88.56 217 SER A N 1
ATOM 1625 C CA . SER A 1 217 ? -5.062 7.000 24.031 1.00 88.56 217 SER A CA 1
ATOM 1626 C C . SER A 1 217 ? -4.136 6.759 22.843 1.00 88.56 217 SER A C 1
ATOM 1628 O O . SER A 1 217 ? -3.284 7.602 22.578 1.00 88.56 217 SER A O 1
ATOM 1630 N N . GLU A 1 218 ? -4.288 5.642 22.129 1.00 92.06 218 GLU A N 1
ATOM 1631 C CA . GLU A 1 218 ? -3.375 5.249 21.054 1.00 92.06 218 GLU A CA 1
ATOM 1632 C C . GLU A 1 218 ? -4.125 4.713 19.834 1.00 92.06 218 GLU A C 1
ATOM 1634 O O . GLU A 1 218 ? -5.114 3.977 19.933 1.00 92.06 218 GLU A O 1
ATOM 1639 N N . VAL A 1 219 ? -3.622 5.077 18.657 1.00 94.50 219 VAL A N 1
ATOM 1640 C CA . VAL A 1 219 ? -4.064 4.521 17.377 1.00 94.50 219 VAL A CA 1
ATOM 1641 C C . VAL A 1 219 ? -3.056 3.469 16.947 1.00 94.50 219 VAL A C 1
ATOM 1643 O O . VAL A 1 219 ? -1.877 3.785 16.844 1.00 94.50 219 VAL A O 1
ATOM 1646 N N . TYR A 1 220 ? -3.524 2.262 16.637 1.00 96.00 220 TYR A N 1
ATOM 1647 C CA . TYR A 1 220 ? -2.717 1.203 16.037 1.00 96.00 220 TYR A CA 1
ATOM 1648 C C . TYR A 1 220 ? -3.303 0.796 14.689 1.00 96.00 220 TYR A C 1
ATOM 1650 O O . TYR A 1 220 ? -4.515 0.601 14.570 1.00 96.00 220 TYR A O 1
ATOM 1658 N N . LEU A 1 221 ? -2.444 0.613 13.688 1.00 97.38 221 LEU A N 1
ATOM 1659 C CA . LEU A 1 221 ? -2.809 -0.000 12.414 1.00 97.38 221 LEU A CA 1
ATOM 1660 C C . LEU A 1 221 ? -1.723 -0.948 11.935 1.00 97.38 221 LEU A C 1
ATOM 1662 O O . LEU A 1 221 ? -0.573 -0.548 11.771 1.00 97.38 221 LEU A O 1
ATOM 1666 N N . TRP A 1 222 ? -2.101 -2.185 11.638 1.00 97.25 222 TRP A N 1
ATOM 1667 C CA . TRP A 1 222 ? -1.189 -3.105 10.977 1.00 97.25 222 TRP A CA 1
ATOM 1668 C C . TRP A 1 222 ? -0.885 -2.680 9.538 1.00 97.25 222 TRP A C 1
ATOM 1670 O O . TRP A 1 222 ? -1.775 -2.255 8.797 1.00 97.25 222 TRP A O 1
ATOM 1680 N N . THR A 1 223 ? 0.366 -2.890 9.135 1.00 95.31 223 THR A N 1
ATOM 1681 C CA . THR A 1 223 ? 0.771 -2.989 7.728 1.00 95.31 223 THR A CA 1
ATOM 1682 C C . THR A 1 223 ? 0.980 -4.468 7.380 1.00 95.31 223 THR A C 1
ATOM 1684 O O . THR A 1 223 ? 1.100 -5.299 8.278 1.00 95.31 223 THR A O 1
ATOM 1687 N N . LYS A 1 224 ? 1.052 -4.826 6.094 1.00 92.50 224 LYS A N 1
ATOM 1688 C CA . LYS A 1 224 ? 1.464 -6.177 5.660 1.00 92.50 224 LYS A CA 1
ATOM 1689 C C . LYS A 1 224 ? 2.981 -6.374 5.641 1.00 92.50 224 LYS A C 1
ATOM 1691 O O . LYS A 1 224 ? 3.441 -7.472 5.337 1.00 92.50 224 LYS A O 1
ATOM 1696 N N . THR A 1 225 ? 3.760 -5.327 5.907 1.00 92.00 225 THR A N 1
ATOM 1697 C CA . THR A 1 225 ? 5.218 -5.382 5.797 1.00 92.00 225 THR A CA 1
ATOM 1698 C C . THR A 1 225 ? 5.809 -6.072 7.027 1.00 92.00 225 THR A C 1
ATOM 1700 O O . THR A 1 225 ? 5.591 -5.646 8.162 1.00 92.00 225 THR A O 1
ATOM 1703 N N . VAL A 1 226 ? 6.570 -7.144 6.802 1.00 92.44 226 VAL A N 1
ATOM 1704 C CA . VAL A 1 226 ? 7.385 -7.804 7.835 1.00 92.44 226 VAL A CA 1
ATOM 1705 C C . VAL A 1 226 ? 8.568 -6.901 8.193 1.00 92.44 226 VAL A C 1
ATOM 1707 O O . VAL A 1 226 ? 9.102 -6.210 7.325 1.00 92.44 226 VAL A O 1
ATOM 1710 N N . ASP A 1 227 ? 8.982 -6.895 9.458 1.00 91.25 227 ASP A N 1
ATOM 1711 C CA . ASP A 1 227 ? 10.161 -6.138 9.872 1.00 91.25 227 ASP A CA 1
ATOM 1712 C C . ASP A 1 227 ? 11.410 -6.655 9.140 1.00 91.25 227 ASP A C 1
ATOM 1714 O O . ASP A 1 227 ? 11.714 -7.850 9.126 1.00 91.25 227 ASP A O 1
ATOM 1718 N N . ARG A 1 228 ? 12.126 -5.724 8.503 1.00 87.94 228 ARG A N 1
ATOM 1719 C CA . ARG A 1 228 ? 13.300 -6.011 7.671 1.00 87.94 228 ARG A CA 1
ATOM 1720 C C . ARG A 1 228 ? 14.506 -6.467 8.497 1.00 87.94 228 ARG A C 1
ATOM 1722 O O . ARG A 1 228 ? 15.418 -7.066 7.939 1.00 87.94 228 ARG A O 1
ATOM 1729 N N . MET A 1 229 ? 14.531 -6.173 9.797 1.00 90.69 229 MET A N 1
ATOM 1730 C CA . MET A 1 229 ? 15.611 -6.550 10.714 1.00 90.69 229 MET A CA 1
ATOM 1731 C C . MET A 1 229 ? 15.261 -7.764 11.583 1.00 90.69 229 MET A C 1
ATOM 1733 O O . MET A 1 229 ? 16.162 -8.479 12.017 1.00 90.69 229 MET A O 1
ATOM 1737 N N . ASP A 1 230 ? 13.975 -8.016 11.834 1.00 91.88 230 ASP A N 1
ATOM 1738 C CA . ASP A 1 230 ? 13.504 -9.150 12.635 1.00 91.88 230 ASP A CA 1
ATOM 1739 C C . ASP A 1 230 ? 12.222 -9.747 12.047 1.00 91.88 230 ASP A C 1
ATOM 1741 O O . ASP A 1 230 ? 11.114 -9.312 12.343 1.00 91.88 230 ASP A O 1
ATOM 1745 N N . VAL A 1 231 ? 12.356 -10.826 11.274 1.00 87.19 231 VAL A N 1
ATOM 1746 C CA . VAL A 1 231 ? 11.225 -11.496 10.606 1.00 87.19 231 VAL A CA 1
ATOM 1747 C C . VAL A 1 231 ? 10.156 -12.056 11.560 1.00 87.19 231 VAL A C 1
ATOM 1749 O O . VAL A 1 231 ? 9.095 -12.492 11.115 1.00 87.19 231 VAL A O 1
ATOM 1752 N N . LYS A 1 232 ? 10.406 -12.062 12.878 1.00 92.44 232 LYS A N 1
ATOM 1753 C CA . LYS A 1 232 ? 9.416 -12.413 13.913 1.00 92.44 232 LYS A CA 1
ATOM 1754 C C . LYS A 1 232 ? 8.561 -11.217 14.341 1.00 92.44 232 LYS A C 1
ATOM 1756 O O . LYS A 1 232 ? 7.765 -11.332 15.281 1.00 92.44 232 LYS A O 1
ATOM 1761 N N . LYS A 1 233 ? 8.717 -10.077 13.672 1.00 94.06 233 LYS A N 1
ATOM 1762 C CA . LYS A 1 233 ? 7.951 -8.857 13.887 1.00 94.06 233 LYS A CA 1
ATOM 1763 C C . LYS A 1 233 ? 7.358 -8.343 12.583 1.00 94.06 233 LYS A C 1
ATOM 1765 O O . LYS A 1 233 ? 7.850 -8.615 11.492 1.00 94.06 233 LYS A O 1
ATOM 1770 N N . GLY A 1 234 ? 6.268 -7.606 12.718 1.00 93.94 234 GLY A N 1
ATOM 1771 C CA . GLY A 1 234 ? 5.623 -6.876 11.637 1.00 93.94 234 GLY A CA 1
ATOM 1772 C C . GLY A 1 234 ? 5.663 -5.382 11.909 1.00 93.94 234 GLY A C 1
ATOM 1773 O O . GLY A 1 234 ? 5.678 -4.976 13.076 1.00 93.94 234 GLY A O 1
ATOM 1774 N N . TYR A 1 235 ? 5.642 -4.569 10.854 1.00 95.94 235 TYR A N 1
ATOM 1775 C CA . TYR A 1 235 ? 5.484 -3.125 10.997 1.00 95.94 235 TYR A CA 1
ATOM 1776 C C . TYR A 1 235 ? 4.023 -2.749 11.222 1.00 95.94 235 TYR A C 1
ATOM 1778 O O . TYR A 1 235 ? 3.121 -3.197 10.508 1.00 95.94 235 TYR A O 1
ATOM 1786 N N . TYR A 1 236 ? 3.803 -1.862 12.180 1.00 96.69 236 TYR A N 1
ATOM 1787 C CA . TYR A 1 236 ? 2.540 -1.183 12.408 1.00 96.69 236 TYR A CA 1
ATOM 1788 C C . TYR A 1 236 ? 2.763 0.323 12.453 1.00 96.69 236 TYR A C 1
ATOM 1790 O O . TYR A 1 236 ? 3.869 0.819 12.665 1.00 96.69 236 TYR A O 1
ATOM 1798 N N . TRP A 1 237 ? 1.684 1.054 12.246 1.00 97.25 237 TRP A N 1
ATOM 1799 C CA . TRP A 1 237 ? 1.642 2.489 12.419 1.00 97.25 237 TRP A CA 1
ATOM 1800 C C . TRP A 1 237 ? 1.018 2.824 13.767 1.00 97.25 237 TRP A C 1
ATOM 1802 O O . TRP A 1 237 ? 0.003 2.226 14.146 1.00 97.25 237 TRP A O 1
ATOM 1812 N N . ILE A 1 238 ? 1.621 3.782 14.469 1.00 96.62 238 ILE A N 1
ATOM 1813 C CA . ILE A 1 238 ? 1.163 4.264 15.768 1.00 96.62 238 ILE A CA 1
ATOM 1814 C C . ILE A 1 238 ? 1.052 5.782 15.787 1.00 96.62 238 ILE A C 1
ATOM 1816 O O . ILE A 1 238 ? 1.926 6.482 15.274 1.00 96.62 238 ILE A O 1
ATOM 1820 N N . ALA A 1 239 ? 0.003 6.280 16.439 1.00 95.56 239 ALA A N 1
ATOM 1821 C CA . ALA A 1 239 ? -0.055 7.652 16.922 1.00 95.56 239 ALA A CA 1
ATOM 1822 C C . ALA A 1 239 ? -0.354 7.682 18.421 1.00 95.56 239 ALA A C 1
ATOM 1824 O O . ALA A 1 239 ? -1.331 7.087 18.879 1.00 95.56 239 ALA A O 1
ATOM 1825 N N . GLU A 1 240 ? 0.483 8.408 19.157 1.00 92.31 240 GLU A N 1
ATOM 1826 C CA . GLU A 1 240 ? 0.436 8.558 20.611 1.00 92.31 240 GLU A CA 1
ATOM 1827 C C . GLU A 1 240 ? 1.078 9.891 21.016 1.00 92.31 240 GLU A C 1
ATOM 1829 O O . GLU A 1 240 ? 2.017 10.348 20.366 1.00 92.31 240 GLU A O 1
ATOM 1834 N N . GLY A 1 241 ? 0.588 10.532 22.082 1.00 80.25 241 GLY A N 1
ATOM 1835 C CA . GLY A 1 241 ? 1.314 11.619 22.760 1.00 80.25 241 GLY A CA 1
ATOM 1836 C C . GLY A 1 241 ? 1.921 12.710 21.860 1.00 80.25 241 GLY A C 1
ATOM 1837 O O . GLY A 1 241 ? 3.077 13.072 22.043 1.00 80.25 241 GLY A O 1
ATOM 1838 N N . GLY A 1 242 ? 1.179 13.216 20.867 1.00 85.56 242 GLY A N 1
ATOM 1839 C CA . GLY A 1 242 ? 1.677 14.261 19.956 1.00 85.56 242 GLY A CA 1
ATOM 1840 C C . GLY A 1 242 ? 2.724 13.792 18.936 1.00 85.56 242 GLY A C 1
ATOM 1841 O O . GLY A 1 242 ? 3.386 14.626 18.320 1.00 85.56 242 GLY A O 1
ATOM 1842 N N . THR A 1 243 ? 2.873 12.479 18.753 1.00 91.62 243 THR A N 1
ATOM 1843 C CA . THR A 1 243 ? 3.730 11.869 17.732 1.00 91.62 243 THR A CA 1
ATOM 1844 C C . THR A 1 243 ? 2.964 10.837 16.899 1.00 91.62 243 THR A C 1
ATOM 1846 O O . THR A 1 243 ? 1.977 10.253 17.352 1.00 91.62 243 THR A O 1
ATOM 1849 N N . ALA A 1 244 ? 3.423 10.600 15.667 1.00 95.31 244 ALA A N 1
ATOM 1850 C CA . ALA A 1 244 ? 3.020 9.450 14.863 1.00 95.31 244 ALA A CA 1
ATOM 1851 C C . ALA A 1 244 ? 4.229 8.882 14.115 1.00 95.31 244 ALA A C 1
ATOM 1853 O O . ALA A 1 244 ? 5.066 9.643 13.620 1.00 95.31 244 ALA A O 1
ATOM 1854 N N . ARG A 1 245 ? 4.340 7.554 14.057 1.00 95.12 245 ARG A N 1
ATOM 1855 C CA . ARG A 1 245 ? 5.491 6.852 13.472 1.00 95.12 245 ARG A CA 1
ATOM 1856 C C . ARG A 1 245 ? 5.122 5.449 12.993 1.00 95.12 245 ARG A C 1
ATOM 1858 O O . ARG A 1 245 ? 4.071 4.914 13.340 1.00 95.12 245 ARG A O 1
ATOM 1865 N N . LEU A 1 246 ? 6.032 4.851 12.230 1.00 95.25 246 LEU A N 1
ATOM 1866 C CA . LEU A 1 246 ? 6.080 3.406 12.023 1.00 95.25 246 LEU A CA 1
ATOM 1867 C C . LEU A 1 246 ? 6.928 2.767 13.127 1.00 95.25 246 LEU A C 1
ATOM 1869 O O . LEU A 1 246 ? 7.960 3.316 13.512 1.00 95.25 246 LEU A O 1
ATOM 1873 N N . ASP A 1 247 ? 6.490 1.616 13.617 1.00 95.50 247 ASP A N 1
ATOM 1874 C CA . ASP A 1 247 ? 7.157 0.837 14.661 1.00 95.50 247 ASP A CA 1
ATOM 1875 C C . ASP A 1 247 ? 6.960 -0.669 14.387 1.00 95.50 247 ASP A C 1
ATOM 1877 O O . ASP A 1 247 ? 6.229 -1.041 13.465 1.00 95.50 247 ASP A O 1
ATOM 1881 N N . SER A 1 248 ? 7.618 -1.551 15.142 1.00 95.19 248 SER A N 1
ATOM 1882 C CA . SER A 1 248 ? 7.549 -3.006 14.946 1.00 95.19 248 SER A CA 1
ATOM 1883 C C . SER A 1 248 ? 7.087 -3.754 16.193 1.00 95.19 248 SER A C 1
ATOM 1885 O O . SER A 1 248 ? 7.416 -3.415 17.331 1.00 95.19 248 SER A O 1
ATOM 1887 N N . ALA A 1 249 ? 6.275 -4.789 15.995 1.00 94.38 249 ALA A N 1
ATOM 1888 C CA . ALA A 1 249 ? 5.724 -5.596 17.078 1.00 94.38 249 ALA A CA 1
ATOM 1889 C C . ALA A 1 249 ? 5.723 -7.080 16.718 1.00 94.38 249 ALA A C 1
ATOM 1891 O O . ALA A 1 249 ? 5.680 -7.449 15.546 1.00 94.38 249 ALA A O 1
ATOM 1892 N N . ILE A 1 250 ? 5.756 -7.939 17.740 1.00 93.00 250 ILE A N 1
ATOM 1893 C CA . ILE A 1 250 ? 5.722 -9.394 17.555 1.00 93.00 250 ILE A CA 1
ATOM 1894 C C . ILE A 1 250 ? 4.441 -9.833 16.837 1.00 93.00 250 ILE A C 1
ATOM 1896 O O . ILE A 1 250 ? 3.373 -9.253 17.037 1.00 93.00 250 ILE A O 1
ATOM 1900 N N . LEU A 1 251 ? 4.530 -10.910 16.049 1.00 91.50 251 LEU A N 1
ATOM 1901 C CA . LEU A 1 251 ? 3.429 -11.315 15.161 1.00 91.50 251 LEU A CA 1
ATOM 1902 C C . LEU A 1 251 ? 2.133 -11.697 15.891 1.00 91.50 251 LEU A C 1
ATOM 1904 O O . LEU A 1 251 ? 1.064 -11.648 15.292 1.00 91.50 251 LEU A O 1
ATOM 1908 N N . ALA A 1 252 ? 2.230 -12.074 17.171 1.00 90.81 252 ALA A N 1
ATOM 1909 C CA . ALA A 1 252 ? 1.098 -12.487 17.998 1.00 90.81 252 ALA A CA 1
ATOM 1910 C C . ALA A 1 252 ? 0.210 -11.318 18.468 1.00 90.81 252 ALA A C 1
ATOM 1912 O O . ALA A 1 252 ? -0.893 -11.555 18.966 1.00 90.81 252 ALA A O 1
ATOM 1913 N N . HIS A 1 253 ? 0.680 -10.070 18.355 1.00 92.19 253 HIS A N 1
ATOM 1914 C CA . HIS A 1 253 ? -0.138 -8.899 18.670 1.00 92.19 253 HIS A CA 1
ATOM 1915 C C . HIS A 1 253 ? -1.283 -8.764 17.669 1.00 92.19 253 HIS A C 1
ATOM 1917 O O . HIS A 1 253 ? -1.131 -9.079 16.485 1.00 92.19 253 HIS A O 1
ATOM 1923 N N . LYS A 1 254 ? -2.429 -8.264 18.142 1.00 93.81 254 LYS A N 1
ATOM 1924 C CA . LYS A 1 254 ? -3.579 -8.013 17.273 1.00 93.81 254 LYS A CA 1
ATOM 1925 C C . LYS A 1 254 ? -3.919 -6.536 17.223 1.00 93.81 254 LYS A C 1
ATOM 1927 O O . LYS A 1 254 ? -4.300 -5.955 18.239 1.00 93.81 254 LYS A O 1
ATOM 1932 N N . PHE A 1 255 ? -3.830 -5.957 16.032 1.00 95.31 255 PHE A N 1
ATOM 1933 C CA . PHE A 1 255 ? -4.150 -4.556 15.780 1.00 95.31 255 PHE A CA 1
ATOM 1934 C C . PHE A 1 255 ? -5.239 -4.425 14.715 1.00 95.31 255 PHE A C 1
ATOM 1936 O O . PHE A 1 255 ? -5.460 -5.362 13.935 1.00 95.31 255 PHE A O 1
ATOM 1943 N N . PRO A 1 256 ? -5.948 -3.286 14.688 1.00 95.94 256 PRO A N 1
ATOM 1944 C CA . PRO A 1 256 ? -6.873 -2.975 13.613 1.00 95.94 256 PRO A CA 1
ATOM 1945 C C . PRO A 1 256 ? -6.187 -2.916 12.245 1.00 95.94 256 PRO A C 1
ATOM 1947 O O . PRO A 1 256 ? -4.991 -2.645 12.124 1.00 95.94 256 PRO A O 1
ATOM 1950 N N . VAL A 1 257 ? -6.978 -3.141 11.199 1.00 96.38 257 VAL A N 1
ATOM 1951 C CA . VAL A 1 257 ? -6.543 -3.082 9.800 1.00 96.38 257 VAL A CA 1
ATOM 1952 C C . VAL A 1 257 ? -7.411 -2.094 9.037 1.00 96.38 257 VAL A C 1
ATOM 1954 O O . VAL A 1 257 ? -8.641 -2.107 9.143 1.00 96.38 257 VAL A O 1
ATOM 1957 N N . ARG A 1 258 ? -6.760 -1.277 8.210 1.00 96.62 258 ARG A N 1
ATOM 1958 C CA . ARG A 1 258 ? -7.391 -0.376 7.252 1.00 96.62 258 ARG A CA 1
ATOM 1959 C C . ARG A 1 258 ? -6.928 -0.749 5.852 1.00 96.62 258 ARG A C 1
ATOM 1961 O O . ARG A 1 258 ? -5.743 -0.639 5.582 1.00 96.62 258 ARG A O 1
ATOM 1968 N N . CYS A 1 259 ? -7.831 -1.186 4.978 1.00 96.19 259 CYS A N 1
ATOM 1969 C CA . CYS A 1 259 ? -7.433 -1.647 3.648 1.00 96.19 259 CYS A CA 1
ATOM 1970 C C . CYS A 1 259 ? -7.312 -0.501 2.636 1.00 96.19 259 CYS A C 1
ATOM 1972 O O . CYS A 1 259 ? -8.120 0.434 2.640 1.00 96.19 259 CYS A O 1
ATOM 1974 N N . ILE A 1 260 ? -6.339 -0.643 1.740 1.00 94.56 260 ILE A N 1
ATOM 1975 C CA . ILE A 1 260 ? -6.059 0.231 0.598 1.00 94.56 260 ILE A CA 1
ATOM 1976 C C . ILE A 1 260 ? -6.364 -0.522 -0.700 1.00 94.56 260 ILE A C 1
ATOM 1978 O O . ILE A 1 260 ? -6.190 -1.741 -0.759 1.00 94.56 260 ILE A O 1
ATOM 1982 N N . GLN A 1 261 ? -6.842 0.174 -1.731 1.00 90.75 261 GLN A N 1
ATOM 1983 C CA . GLN A 1 261 ? -7.090 -0.410 -3.046 1.00 90.75 261 GLN A CA 1
ATOM 1984 C C . GLN A 1 261 ? -5.773 -0.968 -3.590 1.00 90.75 261 GLN A C 1
ATOM 1986 O O . GLN A 1 261 ? -4.748 -0.280 -3.553 1.00 90.75 261 GLN A O 1
ATOM 1991 N N . THR A 1 262 ? -5.792 -2.215 -4.056 1.00 85.06 262 THR A N 1
ATOM 1992 C CA . THR A 1 262 ? -4.639 -2.821 -4.719 1.00 85.06 262 THR A CA 1
ATOM 1993 C C . THR A 1 262 ? -4.403 -2.116 -6.037 1.00 85.06 262 THR A C 1
ATOM 1995 O O . THR A 1 262 ? -5.336 -1.898 -6.810 1.00 85.06 262 THR A O 1
ATOM 1998 N N . GLU A 1 263 ? -3.152 -1.769 -6.292 1.00 76.19 263 GLU A N 1
ATOM 1999 C CA . GLU A 1 263 ? -2.748 -1.384 -7.631 1.00 76.19 263 GLU A CA 1
ATOM 2000 C C . GLU A 1 263 ? -2.602 -2.636 -8.482 1.00 76.19 263 GLU A C 1
ATOM 2002 O O . GLU A 1 263 ? -2.015 -3.629 -8.048 1.00 76.19 263 GLU A O 1
ATOM 2007 N N . GLU A 1 264 ? -3.174 -2.584 -9.681 1.00 74.62 264 GLU A N 1
ATOM 2008 C CA . GLU A 1 264 ? -2.944 -3.623 -10.670 1.00 74.62 264 GLU A CA 1
ATOM 2009 C C . GLU A 1 264 ? -1.480 -3.549 -11.103 1.00 74.62 264 GLU A C 1
ATOM 2011 O O . GLU A 1 264 ? -1.000 -2.460 -11.446 1.00 74.62 264 GLU A O 1
ATOM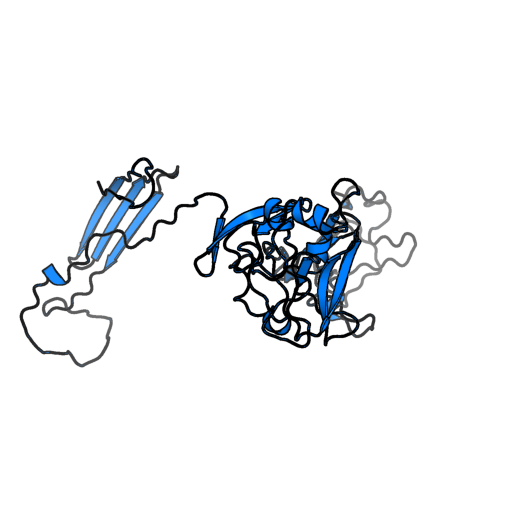 2016 N N . PRO A 1 265 ? -0.756 -4.675 -11.084 1.00 78.81 265 PRO A N 1
ATOM 2017 C CA . PRO A 1 265 ? 0.594 -4.708 -11.599 1.00 78.81 265 PRO A CA 1
ATOM 2018 C C . PRO A 1 265 ? 0.641 -4.229 -13.051 1.00 78.81 265 PRO A C 1
ATOM 2020 O O . PRO A 1 265 ? -0.234 -4.533 -13.866 1.00 78.81 265 PRO A O 1
ATOM 2023 N N . ILE A 1 266 ? 1.701 -3.510 -13.396 1.00 83.69 266 ILE A N 1
ATOM 2024 C CA . ILE A 1 266 ? 1.974 -3.141 -14.779 1.00 83.69 266 ILE A CA 1
ATOM 2025 C C . ILE A 1 266 ? 2.458 -4.394 -15.504 1.00 83.69 266 ILE A C 1
ATOM 2027 O O . ILE A 1 266 ? 3.476 -4.979 -15.134 1.00 83.69 266 ILE A O 1
ATOM 2031 N N . LEU A 1 267 ? 1.753 -4.790 -16.564 1.00 83.94 267 LEU A N 1
ATOM 2032 C CA . LEU A 1 267 ? 2.222 -5.828 -17.475 1.00 83.94 267 LEU A CA 1
ATOM 2033 C C . LEU A 1 267 ? 3.080 -5.188 -18.569 1.00 83.94 267 LEU A C 1
ATOM 2035 O O . LEU A 1 267 ? 2.573 -4.449 -19.413 1.00 83.94 267 LEU A O 1
ATOM 2039 N N . PHE A 1 268 ? 4.371 -5.502 -18.581 1.00 83.06 268 PHE A N 1
ATOM 2040 C CA . PHE A 1 268 ? 5.302 -5.053 -19.609 1.00 83.06 268 PHE A CA 1
ATOM 2041 C C . PHE A 1 268 ? 6.060 -6.251 -20.184 1.00 83.06 268 PHE A C 1
ATOM 2043 O O . PHE A 1 268 ? 6.758 -6.960 -19.462 1.00 83.06 268 PHE A O 1
ATOM 2050 N N . ASN A 1 269 ? 5.896 -6.495 -21.490 1.00 79.06 269 ASN A N 1
ATOM 2051 C CA . ASN A 1 269 ? 6.508 -7.615 -22.221 1.00 79.06 269 ASN A CA 1
ATOM 2052 C C . ASN A 1 269 ? 6.314 -8.989 -21.548 1.00 79.06 269 ASN A C 1
ATOM 2054 O O . ASN A 1 269 ? 7.231 -9.801 -21.493 1.00 79.06 269 ASN A O 1
ATOM 2058 N N . GLY A 1 270 ? 5.114 -9.246 -21.018 1.00 81.81 270 GLY A N 1
ATOM 2059 C CA . GLY A 1 270 ? 4.777 -10.515 -20.361 1.00 81.81 270 GLY A CA 1
ATOM 2060 C C . GLY A 1 270 ? 5.268 -10.645 -18.915 1.00 81.81 270 GLY A C 1
ATOM 2061 O O . GLY A 1 270 ? 4.945 -11.634 -18.264 1.00 81.81 270 GLY A O 1
ATOM 2062 N N . VAL A 1 271 ? 5.986 -9.647 -18.391 1.00 81.69 271 VAL A N 1
ATOM 2063 C CA . VAL A 1 271 ? 6.416 -9.585 -16.990 1.00 81.69 271 VAL A CA 1
ATOM 2064 C C . VAL A 1 271 ? 5.523 -8.612 -16.222 1.00 81.69 271 VAL A C 1
ATOM 2066 O O . VAL A 1 271 ? 5.195 -7.530 -16.708 1.00 81.69 271 VAL A O 1
ATOM 2069 N N . SER A 1 272 ? 5.106 -9.023 -15.027 1.00 87.56 272 SER A N 1
ATOM 2070 C CA . SER A 1 272 ? 4.240 -8.257 -14.131 1.00 87.56 272 SER A CA 1
ATOM 2071 C C . SER A 1 272 ? 5.078 -7.516 -13.090 1.00 87.56 272 SER A C 1
ATOM 2073 O O . SER A 1 272 ? 5.802 -8.152 -12.325 1.00 87.56 272 SER A O 1
ATOM 2075 N N . TYR A 1 273 ? 4.937 -6.194 -13.024 1.00 85.75 273 TYR A N 1
ATOM 2076 C CA . TYR A 1 273 ? 5.660 -5.320 -12.099 1.00 85.75 273 TYR A CA 1
ATOM 2077 C C . TYR A 1 273 ? 4.697 -4.682 -11.111 1.00 85.75 273 TYR A C 1
ATOM 2079 O O . TYR A 1 273 ? 3.697 -4.089 -11.517 1.00 85.75 273 TYR A O 1
ATOM 2087 N N . ASN A 1 274 ? 5.008 -4.747 -9.818 1.00 83.25 274 ASN A N 1
ATOM 2088 C CA . ASN A 1 274 ? 4.260 -3.950 -8.851 1.00 83.25 274 ASN A CA 1
ATOM 2089 C C . ASN A 1 274 ? 4.746 -2.499 -8.898 1.00 83.25 274 ASN A C 1
ATOM 2091 O O . ASN A 1 274 ? 5.873 -2.216 -9.303 1.00 83.25 274 ASN A O 1
ATOM 2095 N N . MET A 1 275 ? 3.890 -1.584 -8.464 1.00 81.06 275 MET A N 1
ATOM 2096 C CA . MET A 1 275 ? 4.223 -0.172 -8.331 1.00 81.06 275 MET A CA 1
ATOM 2097 C C . MET A 1 275 ? 4.605 0.149 -6.882 1.00 81.06 275 MET A C 1
ATOM 2099 O O . MET A 1 275 ? 4.025 -0.380 -5.934 1.00 81.06 275 MET A O 1
ATOM 2103 N N . ILE A 1 276 ? 5.609 1.008 -6.713 1.00 76.69 276 ILE A N 1
ATOM 2104 C CA . ILE A 1 276 ? 6.078 1.515 -5.423 1.00 76.69 276 ILE A CA 1
ATOM 2105 C C . ILE A 1 276 ? 6.075 3.040 -5.466 1.00 76.69 276 ILE A C 1
ATOM 2107 O O . ILE A 1 276 ? 6.745 3.656 -6.296 1.00 76.69 276 ILE A O 1
ATOM 2111 N N . THR A 1 277 ? 5.375 3.667 -4.525 1.00 70.94 277 THR A N 1
ATOM 2112 C CA . THR A 1 277 ? 5.404 5.122 -4.351 1.00 70.94 277 THR A CA 1
ATOM 2113 C C . THR A 1 277 ? 6.605 5.529 -3.504 1.00 70.94 277 THR A C 1
ATOM 2115 O O . THR A 1 277 ? 6.780 5.070 -2.376 1.00 70.94 277 THR A O 1
ATOM 2118 N N . SER A 1 278 ? 7.437 6.424 -4.032 1.00 73.06 278 SER A N 1
ATOM 2119 C CA . SER A 1 278 ? 8.567 7.001 -3.307 1.00 73.06 278 SER A CA 1
ATOM 2120 C C . SER A 1 278 ? 8.064 7.859 -2.137 1.00 73.06 278 SER A C 1
ATOM 2122 O O . SER A 1 278 ? 7.403 8.870 -2.386 1.00 73.06 278 SER A O 1
ATOM 2124 N N . PRO A 1 279 ? 8.434 7.555 -0.878 1.00 57.94 279 PRO A N 1
ATOM 2125 C CA . PRO A 1 279 ? 7.984 8.334 0.280 1.00 57.94 279 PRO A CA 1
ATOM 2126 C C . PRO A 1 279 ? 8.540 9.765 0.294 1.00 57.94 279 PRO A C 1
ATOM 2128 O O . PRO A 1 279 ? 7.962 10.646 0.920 1.00 57.94 279 PRO A O 1
ATOM 2131 N N . ASN A 1 280 ? 9.651 10.009 -0.411 1.00 66.62 280 ASN A N 1
ATOM 2132 C CA . ASN A 1 280 ? 10.323 11.310 -0.433 1.00 66.62 280 ASN A CA 1
ATOM 2133 C C . ASN A 1 280 ? 9.837 12.215 -1.569 1.00 66.62 280 ASN A C 1
ATOM 2135 O O . ASN A 1 280 ? 9.887 13.434 -1.448 1.00 66.62 280 ASN A O 1
ATOM 2139 N N . THR A 1 281 ? 9.430 11.629 -2.700 1.00 75.31 281 THR A N 1
ATOM 2140 C CA . THR A 1 281 ? 9.109 12.395 -3.919 1.00 75.31 281 THR A CA 1
ATOM 2141 C C . THR A 1 281 ? 7.662 12.248 -4.373 1.00 75.31 281 THR A C 1
ATOM 2143 O O . THR A 1 281 ? 7.241 12.981 -5.262 1.00 75.31 281 THR A O 1
ATOM 2146 N N . GLY A 1 282 ? 6.918 11.277 -3.837 1.00 59.94 282 GLY A N 1
ATOM 2147 C CA . GLY A 1 282 ? 5.581 10.913 -4.310 1.00 59.94 282 GLY A CA 1
ATOM 2148 C C . GLY A 1 282 ? 5.553 10.287 -5.709 1.00 59.94 282 GLY A C 1
ATOM 2149 O O . GLY A 1 282 ? 4.483 9.931 -6.192 1.00 59.94 282 GLY A O 1
ATOM 2150 N N . ARG A 1 283 ? 6.704 10.136 -6.383 1.00 72.12 283 ARG A N 1
ATOM 2151 C CA . ARG A 1 283 ? 6.782 9.496 -7.703 1.00 72.12 283 ARG A CA 1
ATOM 2152 C C . ARG A 1 283 ? 6.582 7.993 -7.581 1.00 72.12 283 ARG A C 1
ATOM 2154 O O . ARG A 1 283 ? 7.092 7.380 -6.644 1.00 72.12 283 ARG A O 1
ATOM 2161 N N . ILE A 1 284 ? 5.899 7.414 -8.559 1.00 75.62 284 ILE A N 1
ATOM 2162 C CA . ILE A 1 284 ? 5.658 5.976 -8.651 1.00 75.62 284 ILE A CA 1
ATOM 2163 C C . ILE A 1 284 ? 6.768 5.341 -9.494 1.00 75.62 284 ILE A C 1
ATOM 2165 O O . ILE A 1 284 ? 7.092 5.830 -10.575 1.00 75.62 284 ILE A O 1
ATOM 2169 N N . TRP A 1 285 ? 7.350 4.265 -8.976 1.00 85.12 285 TRP A N 1
ATOM 2170 C CA . TRP A 1 285 ? 8.403 3.467 -9.598 1.00 85.12 285 TRP A CA 1
ATOM 2171 C C . TRP A 1 285 ? 7.938 2.020 -9.745 1.00 85.12 285 TRP A C 1
ATOM 2173 O O . TRP A 1 285 ? 7.038 1.583 -9.032 1.00 85.12 285 TRP A O 1
ATOM 2183 N N . LEU A 1 286 ? 8.564 1.262 -10.644 1.00 89.56 286 LEU A N 1
ATOM 2184 C CA . LEU A 1 286 ? 8.417 -0.194 -10.647 1.00 89.56 286 LEU A CA 1
ATOM 2185 C C . LEU A 1 286 ? 9.139 -0.789 -9.432 1.00 89.56 286 LEU A C 1
ATOM 2187 O O . LEU A 1 286 ? 10.134 -0.237 -8.963 1.00 89.56 286 LEU A O 1
ATOM 2191 N N . ASP A 1 287 ? 8.659 -1.929 -8.943 1.00 88.12 287 ASP A N 1
ATOM 2192 C CA . ASP A 1 287 ? 9.232 -2.623 -7.787 1.00 88.12 287 ASP A CA 1
ATOM 2193 C C . ASP A 1 287 ? 10.617 -3.243 -8.034 1.00 88.12 287 ASP A C 1
ATOM 2195 O O . ASP A 1 287 ? 11.275 -3.668 -7.085 1.00 88.12 287 ASP A O 1
ATOM 2199 N N . ARG A 1 288 ? 11.067 -3.288 -9.292 1.00 92.50 288 ARG A N 1
ATOM 2200 C CA . ARG A 1 288 ? 12.349 -3.849 -9.743 1.00 92.50 288 ARG A CA 1
ATOM 2201 C C . ARG A 1 288 ? 12.740 -3.294 -11.120 1.00 92.50 288 ARG A C 1
ATOM 2203 O O . ARG A 1 288 ? 11.933 -2.643 -11.786 1.00 92.50 288 ARG A O 1
ATOM 2210 N N . ASN A 1 289 ? 13.962 -3.588 -11.565 1.00 92.75 289 ASN A N 1
ATOM 2211 C CA . ASN A 1 289 ? 14.438 -3.232 -12.906 1.00 92.75 289 ASN A CA 1
ATOM 2212 C C . ASN A 1 289 ? 13.637 -3.952 -14.004 1.00 92.75 289 ASN A C 1
ATOM 2214 O O . ASN A 1 289 ? 13.208 -5.091 -13.826 1.00 92.75 289 ASN A O 1
ATOM 2218 N N . LEU A 1 290 ? 13.482 -3.319 -15.171 1.00 91.25 290 LEU A N 1
ATOM 2219 C CA . LEU A 1 290 ? 12.875 -3.968 -16.337 1.00 91.25 290 LEU A CA 1
ATOM 2220 C C . LEU A 1 290 ? 13.676 -5.217 -16.731 1.00 91.25 290 LEU A C 1
ATOM 2222 O O . LEU A 1 290 ? 14.894 -5.153 -16.843 1.00 91.25 290 LEU A O 1
ATOM 2226 N N . GLY A 1 291 ? 12.989 -6.336 -16.942 1.00 89.00 291 GLY A N 1
ATOM 2227 C CA . GLY A 1 291 ? 13.569 -7.649 -17.238 1.00 89.00 291 GLY A CA 1
ATOM 2228 C C . GLY A 1 291 ? 13.850 -8.509 -16.000 1.00 89.00 291 GLY A C 1
ATOM 2229 O O . GLY A 1 291 ? 14.061 -9.708 -16.136 1.00 89.00 291 GLY A O 1
ATOM 2230 N N . ALA A 1 292 ? 13.819 -7.940 -14.788 1.00 92.31 292 ALA A N 1
ATOM 2231 C CA . ALA A 1 292 ? 14.094 -8.697 -13.568 1.00 92.31 292 ALA A CA 1
ATOM 2232 C C . ALA A 1 292 ? 12.916 -9.609 -13.188 1.00 92.31 292 ALA A C 1
ATOM 2234 O O . ALA A 1 292 ? 11.753 -9.192 -13.197 1.00 92.31 292 ALA A O 1
ATOM 2235 N N . THR A 1 293 ? 13.208 -10.847 -12.787 1.00 90.44 293 THR A N 1
ATOM 2236 C CA . THR A 1 293 ? 12.194 -11.837 -12.383 1.00 90.44 293 THR A CA 1
ATOM 2237 C C . THR A 1 293 ? 11.856 -11.746 -10.894 1.00 90.44 293 THR A C 1
ATOM 2239 O O . THR A 1 293 ? 10.770 -12.168 -10.486 1.00 90.44 293 THR A O 1
ATOM 2242 N N . LYS A 1 294 ? 12.706 -11.097 -10.083 1.00 90.75 294 LYS A N 1
ATOM 2243 C CA . LYS A 1 294 ? 12.442 -10.792 -8.665 1.00 90.75 294 LYS A CA 1
ATOM 2244 C C . LYS A 1 294 ? 12.890 -9.386 -8.252 1.00 90.75 294 LYS A C 1
ATOM 2246 O O . LYS A 1 294 ? 13.670 -8.737 -8.942 1.00 90.75 294 LYS A O 1
ATOM 2251 N N . VAL A 1 295 ? 12.342 -8.906 -7.134 1.00 91.38 295 VAL A N 1
ATOM 2252 C CA . VAL A 1 295 ? 12.839 -7.704 -6.442 1.00 91.38 295 VAL A CA 1
ATOM 2253 C C . VAL A 1 295 ? 14.189 -8.044 -5.818 1.00 91.38 295 VAL A C 1
ATOM 2255 O O . VAL A 1 295 ? 14.343 -9.150 -5.302 1.00 91.38 295 VAL A O 1
ATOM 2258 N N . ALA A 1 296 ? 15.136 -7.104 -5.854 1.00 91.50 296 ALA A N 1
ATOM 2259 C CA . ALA A 1 296 ? 16.443 -7.291 -5.233 1.00 91.50 296 ALA A CA 1
ATOM 2260 C C . ALA A 1 296 ? 16.295 -7.607 -3.740 1.00 91.50 296 ALA A C 1
ATOM 2262 O O . ALA A 1 296 ? 15.674 -6.846 -2.991 1.00 91.50 296 ALA A O 1
ATOM 2263 N N . ASP A 1 297 ? 16.866 -8.732 -3.323 1.00 88.31 297 ASP A N 1
ATOM 2264 C CA . ASP A 1 297 ? 16.831 -9.217 -1.942 1.00 88.31 297 ASP A CA 1
ATOM 2265 C C . ASP A 1 297 ? 18.232 -9.332 -1.325 1.00 88.31 297 ASP A C 1
ATOM 2267 O O . ASP A 1 297 ? 18.354 -9.465 -0.104 1.00 88.31 297 ASP A O 1
ATOM 2271 N N . SER A 1 298 ? 19.290 -9.188 -2.132 1.00 87.88 298 SER A N 1
ATOM 2272 C CA . SER A 1 298 ? 20.671 -9.115 -1.665 1.00 87.88 298 SER A CA 1
ATOM 2273 C C . SER A 1 298 ? 21.502 -8.107 -2.466 1.00 87.88 298 SER A C 1
ATOM 2275 O O . SER A 1 298 ? 21.199 -7.733 -3.593 1.00 87.88 298 SER A O 1
ATOM 2277 N N . LYS A 1 299 ? 22.608 -7.664 -1.864 1.00 88.00 299 LYS A N 1
ATOM 2278 C CA . LYS A 1 299 ? 23.668 -6.904 -2.544 1.00 88.00 299 LYS A CA 1
ATOM 2279 C C . LYS A 1 299 ? 24.703 -7.806 -3.231 1.00 88.00 299 LYS A C 1
ATOM 2281 O O . LYS A 1 299 ? 25.663 -7.299 -3.809 1.00 88.00 299 LYS A O 1
ATOM 2286 N N . ASP A 1 300 ? 24.574 -9.122 -3.084 1.00 89.38 300 ASP A N 1
ATOM 2287 C CA . ASP A 1 300 ? 25.559 -10.087 -3.560 1.00 89.38 300 ASP A CA 1
ATOM 2288 C C . ASP A 1 300 ? 25.496 -10.278 -5.079 1.00 89.38 300 ASP A C 1
ATOM 2290 O O . ASP A 1 300 ? 24.442 -10.189 -5.709 1.00 89.38 300 ASP A O 1
ATOM 2294 N N . ALA A 1 301 ? 26.640 -10.639 -5.668 1.00 86.81 301 ALA A N 1
ATOM 2295 C CA . ALA A 1 301 ? 26.760 -10.925 -7.100 1.00 86.81 301 ALA A CA 1
ATOM 2296 C C . ALA A 1 301 ? 25.885 -12.111 -7.574 1.00 86.81 301 ALA A C 1
ATOM 2298 O O . ALA A 1 301 ? 25.727 -12.336 -8.770 1.00 86.81 301 ALA A O 1
ATOM 2299 N N . ALA A 1 302 ? 25.344 -12.890 -6.634 1.00 90.00 302 ALA A N 1
ATOM 2300 C CA . ALA A 1 302 ? 24.464 -14.017 -6.909 1.00 90.00 302 ALA A CA 1
ATOM 2301 C C . ALA A 1 302 ? 23.004 -13.602 -7.165 1.00 90.00 302 ALA A C 1
ATOM 2303 O O . ALA A 1 302 ? 22.246 -14.415 -7.689 1.00 90.00 302 ALA A O 1
ATOM 2304 N N . ASP A 1 303 ? 22.607 -12.361 -6.846 1.00 91.25 303 ASP A N 1
ATOM 2305 C CA . ASP A 1 303 ? 21.233 -11.858 -7.029 1.00 91.25 303 ASP A CA 1
ATOM 2306 C C . ASP A 1 303 ? 20.916 -11.497 -8.498 1.00 91.25 303 ASP A C 1
ATOM 2308 O O . ASP A 1 303 ? 20.359 -10.451 -8.820 1.00 91.25 303 ASP A O 1
ATOM 2312 N N . THR A 1 304 ? 21.340 -12.363 -9.417 1.00 91.88 304 THR A N 1
ATOM 2313 C CA . THR A 1 304 ? 21.312 -12.138 -10.871 1.00 91.88 304 THR A CA 1
ATOM 2314 C C . THR A 1 304 ? 19.897 -11.943 -11.418 1.00 91.88 304 THR A C 1
ATOM 2316 O O . THR A 1 304 ? 19.684 -11.085 -12.276 1.00 91.88 304 THR A O 1
ATOM 2319 N N . ASP A 1 305 ? 18.913 -12.637 -10.844 1.00 92.12 305 ASP A N 1
ATOM 2320 C CA . ASP A 1 305 ? 17.487 -12.517 -11.175 1.00 92.12 305 ASP A CA 1
ATOM 2321 C C . ASP A 1 305 ? 16.897 -11.118 -10.895 1.00 92.12 305 ASP A C 1
ATOM 2323 O O . ASP A 1 305 ? 15.845 -10.763 -11.437 1.00 92.12 305 ASP A O 1
ATOM 2327 N N . ALA A 1 306 ? 17.556 -10.309 -10.057 1.00 93.31 306 ALA A N 1
ATOM 2328 C CA . ALA A 1 306 ? 17.138 -8.945 -9.738 1.00 93.31 306 ALA A CA 1
ATOM 2329 C C . ALA A 1 306 ? 17.752 -7.876 -10.660 1.00 93.31 306 ALA A C 1
ATOM 2331 O O . ALA A 1 306 ? 17.361 -6.707 -10.603 1.00 93.31 306 ALA A O 1
ATOM 2332 N N . TYR A 1 307 ? 18.721 -8.235 -11.509 1.00 92.62 307 TYR A N 1
ATOM 2333 C CA . TYR A 1 307 ? 19.497 -7.250 -12.268 1.00 92.62 307 TYR A CA 1
ATOM 2334 C C . TYR A 1 307 ? 18.703 -6.599 -13.399 1.00 92.62 307 TYR A C 1
ATOM 2336 O O . TYR A 1 307 ? 18.860 -5.401 -13.641 1.00 92.62 307 TYR A O 1
ATOM 2344 N N . GLY A 1 308 ? 17.850 -7.376 -14.068 1.00 92.06 308 GLY A N 1
ATOM 2345 C CA . GLY A 1 308 ? 17.107 -6.953 -15.253 1.00 92.06 308 GLY A CA 1
ATOM 2346 C C . GLY A 1 308 ? 17.952 -6.871 -16.528 1.00 92.06 308 GLY A C 1
ATOM 2347 O O . GLY A 1 308 ? 19.106 -7.311 -16.561 1.00 92.06 308 GLY A O 1
ATOM 2348 N N . ASP A 1 309 ? 17.360 -6.295 -17.568 1.00 91.81 309 ASP A N 1
ATOM 2349 C CA . ASP A 1 309 ? 17.917 -6.145 -18.916 1.00 91.81 309 ASP A CA 1
ATOM 2350 C C . ASP A 1 309 ? 18.962 -5.001 -18.988 1.00 91.81 309 ASP A C 1
ATOM 2352 O O . ASP A 1 309 ? 19.004 -4.096 -18.147 1.00 91.81 309 ASP A O 1
ATOM 2356 N N . LEU A 1 310 ? 19.814 -5.023 -20.017 1.00 92.12 310 LEU A N 1
ATOM 2357 C CA . LEU A 1 310 ? 20.868 -4.041 -20.294 1.00 92.12 310 LEU A CA 1
ATOM 2358 C C . LEU A 1 310 ? 20.452 -3.054 -21.394 1.00 92.12 310 LEU A C 1
ATOM 2360 O O . LEU A 1 310 ? 20.657 -3.294 -22.578 1.00 92.12 310 LEU A O 1
ATOM 2364 N N . TYR A 1 311 ? 19.920 -1.895 -21.019 1.00 90.94 311 TYR A N 1
ATOM 2365 C CA . TYR A 1 311 ? 19.466 -0.914 -22.008 1.00 90.94 311 TYR A CA 1
ATOM 2366 C C . TYR A 1 311 ? 20.582 0.017 -22.489 1.00 90.94 311 TYR A C 1
ATOM 2368 O O . TYR A 1 311 ? 21.321 0.602 -21.695 1.00 90.94 311 TYR A O 1
ATOM 2376 N N . GLN A 1 312 ? 20.635 0.231 -23.802 1.00 92.00 312 GLN A N 1
ATOM 2377 C CA . GLN A 1 312 ? 21.344 1.355 -24.410 1.00 92.00 312 GLN A CA 1
ATOM 2378 C C . GLN A 1 312 ? 20.377 2.530 -24.550 1.00 92.00 312 GLN A C 1
ATOM 2380 O O . GLN A 1 312 ? 19.301 2.391 -25.130 1.00 92.00 312 GLN A O 1
ATOM 2385 N N . TRP A 1 313 ? 20.735 3.685 -23.980 1.00 91.44 313 TRP A N 1
ATOM 2386 C CA . TRP A 1 313 ? 19.833 4.838 -23.902 1.00 91.44 313 TRP A CA 1
ATOM 2387 C C . TRP A 1 313 ? 19.261 5.200 -25.281 1.00 91.44 313 TRP A C 1
ATOM 2389 O O . TRP A 1 313 ? 20.009 5.276 -26.257 1.00 91.44 313 TRP A O 1
ATOM 2399 N N . GLY A 1 314 ? 17.935 5.364 -25.345 1.00 90.12 314 GLY A N 1
ATOM 2400 C CA . GLY A 1 314 ? 17.171 5.682 -26.555 1.00 90.12 314 GLY A CA 1
ATOM 2401 C C . GLY A 1 314 ? 17.068 4.572 -27.610 1.00 90.12 314 GLY A C 1
ATOM 2402 O O . GLY A 1 314 ? 16.452 4.788 -28.652 1.00 90.12 314 GLY A O 1
ATOM 2403 N N . ARG A 1 315 ? 17.635 3.382 -27.368 1.00 91.56 315 ARG A N 1
ATOM 2404 C CA . ARG A 1 315 ? 17.524 2.227 -28.267 1.00 91.56 315 ARG A CA 1
ATOM 2405 C C . ARG A 1 315 ? 16.308 1.377 -27.902 1.00 91.56 315 ARG A C 1
ATOM 2407 O O . ARG A 1 315 ? 16.064 1.086 -26.733 1.00 91.56 315 ARG A O 1
ATOM 2414 N N . ARG A 1 316 ? 15.544 0.949 -28.909 1.00 88.50 316 ARG A N 1
ATOM 2415 C CA . ARG A 1 316 ? 14.431 0.006 -28.710 1.00 88.50 316 ARG A CA 1
ATOM 2416 C C . ARG A 1 316 ? 14.950 -1.390 -28.358 1.00 88.50 316 ARG A C 1
ATOM 2418 O O . ARG A 1 316 ? 16.071 -1.740 -28.708 1.00 88.50 316 ARG A O 1
ATOM 2425 N N . LYS A 1 317 ? 14.088 -2.182 -27.710 1.00 87.50 317 LYS A N 1
ATOM 2426 C CA . LYS A 1 317 ? 14.310 -3.608 -27.447 1.00 87.50 317 LYS A CA 1
ATOM 2427 C C . LYS A 1 317 ? 14.437 -4.348 -28.785 1.00 87.50 317 LYS A C 1
ATOM 2429 O O . LYS A 1 317 ? 13.455 -4.431 -29.521 1.00 87.50 317 LYS A O 1
ATOM 2434 N N . ASP A 1 318 ? 15.632 -4.816 -29.117 1.00 89.56 318 ASP A N 1
ATOM 2435 C CA . ASP A 1 318 ? 15.949 -5.503 -30.381 1.00 89.56 318 ASP A CA 1
ATOM 2436 C C . ASP A 1 318 ? 16.823 -6.753 -30.166 1.00 89.56 318 ASP A C 1
ATOM 2438 O O . ASP A 1 318 ? 17.338 -7.331 -31.124 1.00 89.56 318 ASP A O 1
ATOM 2442 N N . GLY A 1 319 ? 16.950 -7.190 -28.908 1.00 89.81 319 GLY A N 1
ATOM 2443 C CA . GLY A 1 319 ? 17.729 -8.350 -28.482 1.00 89.81 319 GLY A CA 1
ATOM 2444 C C . GLY A 1 319 ? 19.075 -7.986 -27.854 1.00 89.81 319 GLY A C 1
ATOM 2445 O O . GLY A 1 319 ? 19.690 -8.845 -27.222 1.00 89.81 319 GLY A O 1
ATOM 2446 N N . HIS A 1 320 ? 19.531 -6.733 -27.973 1.00 92.44 320 HIS A N 1
ATOM 2447 C CA . HIS A 1 320 ? 20.783 -6.290 -27.344 1.00 92.44 320 HIS A CA 1
ATOM 2448 C C . HIS A 1 320 ? 20.724 -6.294 -25.817 1.00 92.44 320 HIS A C 1
ATOM 2450 O O . HIS A 1 320 ? 21.751 -6.379 -25.153 1.00 92.44 320 HIS A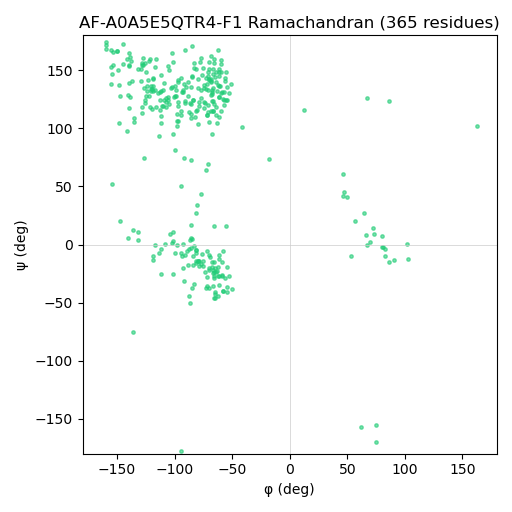 O 1
ATOM 2456 N N . GLU A 1 321 ? 19.529 -6.094 -25.273 1.00 92.38 321 GLU A N 1
ATOM 2457 C CA . GLU A 1 321 ? 19.294 -5.880 -23.853 1.00 92.38 321 GLU A CA 1
ATOM 2458 C C . GLU A 1 321 ? 19.258 -7.165 -23.031 1.00 92.38 321 GLU A C 1
ATOM 2460 O O . GLU A 1 321 ? 19.358 -7.109 -21.806 1.00 92.38 321 GLU A O 1
ATOM 2465 N N . ASP A 1 322 ? 19.108 -8.311 -23.691 1.00 90.12 322 ASP A N 1
ATOM 2466 C CA . ASP A 1 322 ? 19.139 -9.607 -23.034 1.00 90.12 322 ASP A CA 1
ATOM 2467 C C . ASP A 1 322 ? 20.527 -9.836 -22.422 1.00 90.12 322 ASP A C 1
ATOM 2469 O O . ASP A 1 322 ? 21.543 -9.868 -23.117 1.00 90.12 322 ASP A O 1
ATOM 2473 N N . ARG A 1 323 ? 20.574 -9.988 -21.098 1.00 89.50 323 ARG A N 1
ATOM 2474 C CA . ARG A 1 323 ? 21.820 -10.181 -20.350 1.00 89.50 323 ARG A CA 1
ATOM 2475 C C . ARG A 1 323 ? 22.499 -11.512 -20.679 1.00 89.50 323 ARG A C 1
ATOM 2477 O O . ARG A 1 323 ? 23.716 -11.610 -20.527 1.00 89.50 323 ARG A O 1
ATOM 2484 N N . GLU A 1 324 ? 21.737 -12.504 -21.137 1.00 87.50 324 GLU A N 1
ATOM 2485 C CA . GLU A 1 324 ? 22.257 -13.802 -21.578 1.00 87.50 324 GLU A CA 1
ATOM 2486 C C . GLU A 1 324 ? 22.828 -13.740 -23.005 1.00 87.50 324 GLU A C 1
ATOM 2488 O O . GLU A 1 324 ? 23.564 -14.635 -23.435 1.00 87.50 324 GLU A O 1
ATOM 2493 N N . ASN A 1 325 ? 22.540 -12.669 -23.754 1.00 85.62 325 ASN A N 1
ATOM 2494 C CA . ASN A 1 325 ? 23.127 -12.456 -25.067 1.00 85.62 325 ASN A CA 1
ATOM 2495 C C . ASN A 1 325 ? 24.608 -12.071 -24.930 1.00 85.62 325 ASN A C 1
ATOM 2497 O O . ASN A 1 325 ? 24.974 -10.982 -24.492 1.00 85.62 325 ASN A O 1
ATOM 2501 N N . THR A 1 326 ? 25.485 -12.976 -25.363 1.00 85.06 326 THR A N 1
ATOM 2502 C CA . THR A 1 326 ? 26.944 -12.781 -25.329 1.00 85.06 326 THR A CA 1
ATOM 2503 C C . THR A 1 326 ? 27.488 -11.987 -26.523 1.00 85.06 326 THR A C 1
ATOM 2505 O O . THR A 1 326 ? 28.691 -11.726 -26.591 1.00 85.06 326 THR A O 1
ATOM 2508 N N . SER A 1 327 ? 26.627 -11.581 -27.463 1.00 90.81 327 SER A N 1
ATOM 2509 C CA . SER A 1 327 ? 27.020 -10.879 -28.688 1.00 90.81 327 SER A CA 1
ATOM 2510 C C . SER A 1 327 ? 27.277 -9.398 -28.406 1.00 90.81 327 SER A C 1
ATOM 2512 O O . SER A 1 327 ? 26.351 -8.599 -28.245 1.00 90.81 327 SER A O 1
ATOM 2514 N N . ILE A 1 328 ? 28.558 -9.033 -28.350 1.00 92.50 328 ILE A N 1
ATOM 2515 C CA . ILE A 1 328 ? 29.024 -7.673 -28.067 1.00 92.50 328 ILE A CA 1
ATOM 2516 C C . ILE A 1 328 ? 29.781 -7.134 -29.278 1.00 92.50 328 ILE A C 1
ATOM 2518 O O . ILE A 1 328 ? 30.704 -7.777 -29.776 1.00 92.50 328 ILE A O 1
ATOM 2522 N N . SER A 1 329 ? 29.462 -5.906 -29.680 1.00 93.44 329 SER A N 1
ATOM 2523 C CA . SER A 1 329 ? 30.217 -5.159 -30.684 1.00 93.44 329 SER A CA 1
ATOM 2524 C C . SER A 1 329 ? 30.972 -4.004 -30.037 1.00 93.44 329 SER A C 1
ATOM 2526 O O . SER A 1 329 ? 30.449 -3.304 -29.175 1.00 93.44 329 SER A O 1
ATOM 2528 N N . THR A 1 330 ? 32.211 -3.772 -30.459 1.00 93.44 330 THR A N 1
ATOM 2529 C CA . THR A 1 330 ? 32.972 -2.555 -30.126 1.00 93.44 330 THR A CA 1
ATOM 2530 C C . THR A 1 330 ? 32.913 -1.513 -31.244 1.00 93.44 330 THR A C 1
ATOM 2532 O O . THR A 1 330 ? 33.487 -0.432 -31.114 1.00 93.44 330 THR A O 1
ATOM 2535 N N . THR A 1 331 ? 32.214 -1.817 -32.344 1.00 93.38 331 THR A N 1
ATOM 2536 C CA . THR A 1 331 ? 31.985 -0.876 -33.443 1.00 93.38 331 THR A CA 1
ATOM 2537 C C . THR A 1 331 ? 30.749 -0.043 -33.128 1.00 93.38 331 THR A C 1
ATOM 2539 O O . THR A 1 331 ? 29.664 -0.591 -32.941 1.00 93.38 331 THR A O 1
ATOM 2542 N N . LEU A 1 332 ? 30.913 1.280 -33.071 1.00 93.88 332 LEU A N 1
ATOM 2543 C CA . LEU A 1 332 ? 29.814 2.201 -32.778 1.00 93.88 332 LEU A CA 1
ATOM 2544 C C . LEU A 1 332 ? 28.749 2.172 -33.878 1.00 93.88 332 LEU A C 1
ATOM 2546 O O . LEU A 1 332 ? 29.066 2.061 -35.065 1.00 93.88 332 LEU A O 1
ATOM 2550 N N . ALA A 1 333 ? 27.483 2.310 -33.485 1.00 94.06 333 ALA A N 1
ATOM 2551 C CA . ALA A 1 333 ? 26.379 2.314 -34.433 1.00 94.06 333 ALA A CA 1
ATOM 2552 C C . ALA A 1 333 ? 26.383 3.571 -35.313 1.00 94.06 333 ALA A C 1
ATOM 2554 O O . ALA A 1 333 ? 26.572 4.685 -34.830 1.00 94.06 333 ALA A O 1
ATOM 2555 N N . SER A 1 334 ? 26.067 3.410 -36.598 1.00 93.75 334 SER A N 1
ATOM 2556 C CA . SER A 1 334 ? 25.853 4.526 -37.530 1.00 93.75 334 SER A CA 1
ATOM 2557 C C . SER A 1 334 ? 24.412 5.070 -37.521 1.00 93.75 334 SER A C 1
ATOM 2559 O O . SER A 1 334 ? 24.074 5.910 -38.348 1.00 93.75 334 SER A O 1
ATOM 2561 N N . SER A 1 335 ? 23.544 4.554 -36.643 1.00 92.25 335 SER A N 1
ATOM 2562 C CA . SER A 1 335 ? 22.119 4.898 -36.511 1.00 92.25 335 SER A CA 1
ATOM 2563 C C . SER A 1 335 ? 21.632 4.600 -35.088 1.00 92.25 335 SER A C 1
ATOM 2565 O O . SER A 1 335 ? 22.127 3.667 -34.456 1.00 92.25 335 SER A O 1
ATOM 2567 N N . ILE A 1 336 ? 20.607 5.318 -34.613 1.00 91.44 336 ILE A N 1
ATOM 2568 C CA . ILE A 1 336 ? 19.909 5.018 -33.346 1.00 91.44 336 ILE A CA 1
ATOM 2569 C C . ILE A 1 336 ? 19.018 3.760 -33.420 1.00 91.44 336 ILE A C 1
ATOM 2571 O O . ILE A 1 336 ? 18.455 3.318 -32.421 1.00 91.44 336 ILE A O 1
ATOM 2575 N N . THR A 1 337 ? 18.891 3.166 -34.607 1.00 92.06 337 THR A N 1
ATOM 2576 C CA . THR A 1 337 ? 18.193 1.898 -34.866 1.00 92.06 337 THR A CA 1
ATOM 2577 C C . THR A 1 337 ? 19.123 0.937 -35.616 1.00 92.06 337 THR A C 1
ATOM 2579 O O . THR A 1 337 ? 19.003 0.770 -36.832 1.00 92.06 337 THR A O 1
ATOM 2582 N N . PRO A 1 338 ? 20.121 0.345 -34.936 1.00 90.81 338 PRO A N 1
ATOM 2583 C CA . PRO A 1 338 ? 21.020 -0.621 -35.559 1.00 90.81 338 PRO A CA 1
ATOM 2584 C C . PRO A 1 338 ? 20.254 -1.845 -36.064 1.00 90.81 338 PRO A C 1
ATOM 2586 O O . PRO A 1 338 ? 19.270 -2.264 -35.465 1.00 90.81 338 PRO A O 1
ATOM 2589 N N . ALA A 1 339 ? 20.734 -2.451 -37.148 1.00 87.19 339 ALA A N 1
ATOM 2590 C CA . ALA A 1 339 ? 20.146 -3.683 -37.672 1.00 87.19 339 ALA A CA 1
ATOM 2591 C C . ALA A 1 339 ? 20.584 -4.946 -36.902 1.00 87.19 339 ALA A C 1
ATOM 2593 O O . ALA A 1 339 ? 19.991 -6.005 -37.096 1.00 87.19 339 ALA A O 1
ATOM 2594 N N . SER A 1 340 ? 21.629 -4.865 -36.067 1.00 87.94 340 SER A N 1
ATOM 2595 C CA . SER A 1 340 ? 22.116 -5.989 -35.259 1.00 87.94 340 SER A CA 1
ATOM 2596 C C . SER A 1 340 ? 21.554 -5.9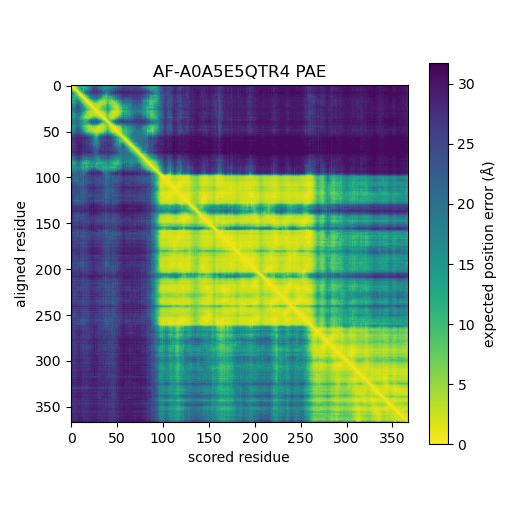26 -33.844 1.00 87.94 340 SER A C 1
ATOM 2598 O O . SER A 1 340 ? 21.538 -4.856 -33.253 1.00 87.94 340 SER A O 1
ATOM 2600 N N . GLY A 1 341 ? 21.174 -7.063 -33.259 1.00 90.12 341 GLY A N 1
ATOM 2601 C CA . GLY A 1 341 ? 20.783 -7.176 -31.844 1.00 90.12 341 GLY A CA 1
ATOM 2602 C C . GLY A 1 341 ? 21.976 -7.292 -30.886 1.00 90.12 341 GLY A C 1
ATOM 2603 O O . GLY A 1 341 ? 21.872 -7.943 -29.854 1.00 90.12 341 GLY A O 1
ATOM 2604 N N . GLU A 1 342 ? 23.142 -6.756 -31.252 1.00 93.69 342 GLU A N 1
ATOM 2605 C CA . GLU A 1 342 ? 24.350 -6.814 -30.422 1.00 93.69 342 GLU A CA 1
ATOM 2606 C C . GLU A 1 342 ? 24.370 -5.668 -29.406 1.00 93.69 342 GLU A C 1
ATOM 2608 O O . GLU A 1 342 ? 23.985 -4.528 -29.713 1.00 93.69 342 GLU A O 1
ATOM 2613 N N . PHE A 1 343 ? 24.887 -5.946 -28.209 1.00 94.62 343 PHE A N 1
ATOM 2614 C CA . PHE A 1 343 ? 25.183 -4.902 -27.236 1.00 94.62 343 PHE A CA 1
ATOM 2615 C C . PHE A 1 343 ? 26.438 -4.140 -27.676 1.00 94.62 343 PHE A C 1
ATOM 2617 O O . PHE A 1 343 ? 27.502 -4.737 -27.854 1.00 94.62 343 PHE A O 1
ATOM 2624 N N . ILE A 1 344 ? 26.344 -2.821 -27.862 1.00 95.00 344 ILE A N 1
ATOM 2625 C CA . ILE A 1 344 ? 27.470 -2.027 -28.359 1.00 95.00 344 ILE A CA 1
ATOM 2626 C C . ILE A 1 344 ? 28.222 -1.440 -27.170 1.00 95.00 344 ILE A C 1
ATOM 2628 O O . ILE A 1 344 ? 27.746 -0.565 -26.449 1.00 95.00 344 ILE A O 1
ATOM 2632 N N . LYS A 1 345 ? 29.439 -1.937 -26.966 1.00 93.12 345 LYS A N 1
ATOM 2633 C CA . LYS A 1 345 ? 30.329 -1.511 -25.896 1.00 93.12 345 LYS A CA 1
ATOM 2634 C C . LYS A 1 345 ? 31.337 -0.501 -26.426 1.00 93.12 345 LYS A C 1
ATOM 2636 O O . LYS A 1 345 ? 32.348 -0.861 -27.028 1.00 93.12 345 LYS A O 1
ATOM 2641 N N . SER A 1 346 ? 31.084 0.768 -26.135 1.00 91.88 346 SER A N 1
ATOM 2642 C CA . SER A 1 346 ? 32.025 1.849 -26.416 1.00 91.88 346 SER A CA 1
ATOM 2643 C C . SER A 1 346 ? 33.235 1.784 -25.482 1.00 91.88 346 SER A C 1
ATOM 2645 O O . SER A 1 346 ? 33.094 1.615 -24.270 1.00 91.88 346 SER A O 1
ATOM 2647 N N . THR A 1 347 ? 34.440 1.909 -26.036 1.00 89.56 347 THR A N 1
ATOM 2648 C CA . THR A 1 347 ? 35.707 1.904 -25.280 1.00 89.56 347 THR A CA 1
ATOM 2649 C C . THR A 1 347 ? 36.373 3.277 -25.225 1.00 89.56 347 THR A C 1
ATOM 2651 O O . THR A 1 347 ? 37.427 3.420 -24.607 1.00 89.56 347 THR A O 1
ATOM 2654 N N . VAL A 1 348 ? 35.759 4.294 -25.839 1.00 84.12 348 VAL A N 1
ATOM 2655 C CA . VAL A 1 348 ? 36.313 5.646 -25.959 1.00 84.12 348 VAL A CA 1
ATOM 2656 C C . VAL A 1 348 ? 35.322 6.658 -25.370 1.00 84.12 348 VAL A C 1
ATOM 2658 O O . VAL A 1 348 ? 34.139 6.600 -25.710 1.00 84.12 348 VAL A O 1
ATOM 2661 N N . PRO A 1 349 ? 35.761 7.596 -24.505 1.00 86.81 349 PRO A N 1
ATOM 2662 C CA . PRO A 1 349 ? 34.916 8.689 -24.025 1.00 86.81 349 PRO A CA 1
ATOM 2663 C C . PRO A 1 349 ? 34.233 9.441 -25.187 1.00 86.81 349 PRO A C 1
ATOM 2665 O O . PRO A 1 349 ? 34.899 9.707 -26.190 1.00 86.81 349 PRO A O 1
ATOM 2668 N N . PRO A 1 350 ? 32.939 9.803 -25.080 1.00 88.94 350 PRO A N 1
ATOM 2669 C CA . PRO A 1 350 ? 32.094 9.804 -23.877 1.00 88.94 350 PRO A CA 1
ATOM 2670 C C . PRO A 1 350 ? 31.405 8.462 -23.550 1.00 88.94 350 PRO A C 1
ATOM 2672 O O . PRO A 1 350 ? 30.479 8.445 -22.746 1.00 88.94 350 PRO A O 1
ATOM 2675 N N . PHE A 1 351 ? 31.859 7.345 -24.130 1.00 90.31 351 PHE A N 1
ATOM 2676 C CA . PHE A 1 351 ? 31.260 6.010 -23.989 1.00 90.31 351 PHE A CA 1
ATOM 2677 C C . PHE A 1 351 ? 29.847 5.894 -24.572 1.00 90.31 351 PHE A C 1
ATOM 2679 O O . PHE A 1 351 ? 29.056 5.053 -24.148 1.00 90.31 351 PHE A O 1
ATOM 2686 N N . ASP A 1 352 ? 29.544 6.717 -25.576 1.00 91.62 352 ASP A N 1
ATOM 2687 C CA . ASP A 1 352 ? 28.312 6.589 -26.347 1.00 91.62 352 ASP A CA 1
ATOM 2688 C C . ASP A 1 352 ? 28.390 5.358 -27.259 1.00 91.62 352 ASP A C 1
ATOM 2690 O O . ASP A 1 352 ? 29.435 5.079 -27.853 1.00 91.62 352 ASP A O 1
ATOM 2694 N N . TRP A 1 353 ? 27.289 4.615 -27.338 1.00 93.19 353 TRP A N 1
ATOM 2695 C CA . TRP A 1 353 ? 27.127 3.440 -28.193 1.00 93.19 353 TRP A CA 1
ATOM 2696 C C . TRP A 1 353 ? 26.883 3.822 -29.663 1.00 93.19 353 TRP A C 1
ATOM 2698 O O . TRP A 1 353 ? 27.059 3.008 -30.574 1.00 93.19 353 TRP A O 1
ATOM 2708 N N . VAL A 1 354 ? 26.510 5.080 -29.896 1.00 93.94 354 VAL A N 1
ATOM 2709 C CA . VAL A 1 354 ? 26.313 5.679 -31.212 1.00 93.94 354 VAL A CA 1
ATOM 2710 C C . VAL A 1 354 ? 27.586 6.406 -31.668 1.00 93.94 354 VAL A C 1
ATOM 2712 O O . VAL A 1 354 ? 28.303 7.012 -30.874 1.00 93.94 354 VAL A O 1
ATOM 2715 N N . GLY A 1 355 ? 27.883 6.343 -32.967 1.00 91.75 355 GLY A N 1
ATOM 2716 C CA . GLY A 1 355 ? 29.024 7.018 -33.579 1.00 91.75 355 GLY A CA 1
ATOM 2717 C C . GLY A 1 355 ? 28.925 8.547 -33.543 1.00 91.75 355 GLY A C 1
ATOM 2718 O O . GLY A 1 355 ? 27.847 9.135 -33.430 1.00 91.75 355 GLY A O 1
ATOM 2719 N N . ALA A 1 356 ? 30.074 9.210 -33.686 1.00 89.31 356 ALA A N 1
ATOM 2720 C CA . ALA A 1 356 ? 30.134 10.667 -33.771 1.00 89.31 356 ALA A CA 1
ATOM 2721 C C . ALA A 1 356 ? 29.255 11.202 -34.918 1.00 89.31 356 ALA A C 1
ATOM 2723 O O . ALA A 1 356 ? 29.231 10.629 -36.007 1.00 89.31 356 ALA A O 1
ATOM 2724 N N . ASN A 1 357 ? 28.580 12.330 -34.679 1.00 89.62 357 ASN A N 1
ATOM 2725 C CA . ASN A 1 357 ? 27.687 13.020 -35.621 1.00 89.62 357 ASN A CA 1
ATOM 2726 C C . ASN A 1 357 ? 26.393 12.276 -36.001 1.00 89.62 357 ASN A C 1
ATOM 2728 O O . ASN A 1 357 ? 25.688 12.742 -36.892 1.00 89.62 357 ASN A O 1
ATOM 2732 N N . VAL A 1 358 ? 26.059 11.152 -35.359 1.00 92.69 358 VAL A N 1
ATOM 2733 C CA . VAL A 1 358 ? 24.789 10.447 -35.620 1.00 92.69 358 VAL A CA 1
ATOM 2734 C C . VAL A 1 358 ? 23.653 11.012 -34.759 1.00 92.69 358 VAL A C 1
ATOM 2736 O O . VAL A 1 358 ? 22.603 11.342 -35.291 1.00 92.69 358 VAL A O 1
ATOM 2739 N N . ASP A 1 359 ? 23.862 11.132 -33.445 1.00 92.25 359 ASP A N 1
ATOM 2740 C CA . ASP A 1 359 ? 22.902 11.719 -32.489 1.00 92.25 359 ASP A CA 1
ATOM 2741 C C . ASP A 1 359 ? 23.657 12.266 -31.267 1.00 92.25 359 ASP A C 1
ATOM 2743 O O . ASP A 1 359 ? 23.434 11.874 -30.120 1.00 92.25 359 ASP A O 1
ATOM 2747 N N . SER A 1 360 ? 24.665 13.100 -31.530 1.00 88.50 360 SER A N 1
ATOM 2748 C CA . SER A 1 360 ? 25.610 13.562 -30.504 1.00 88.50 360 SER A CA 1
ATOM 2749 C C . SER A 1 360 ? 24.982 14.474 -29.447 1.00 88.50 360 SER A C 1
ATOM 2751 O O . SER A 1 360 ? 25.556 14.615 -28.370 1.00 88.50 360 SER A O 1
ATOM 2753 N N . ASP A 1 361 ? 23.828 15.082 -29.731 1.00 89.19 361 ASP A N 1
ATOM 2754 C CA . ASP A 1 361 ? 23.048 15.858 -28.760 1.00 89.19 361 ASP A CA 1
ATOM 2755 C C . ASP A 1 361 ? 21.947 15.033 -28.068 1.00 89.19 361 ASP A C 1
ATOM 2757 O O . ASP A 1 361 ? 21.327 15.513 -27.118 1.00 89.19 361 ASP A O 1
ATOM 2761 N N . GLY A 1 362 ? 21.724 13.790 -28.509 1.00 89.75 362 GLY A N 1
ATOM 2762 C CA . GLY A 1 362 ? 20.706 12.896 -27.969 1.00 89.75 362 GLY A CA 1
ATOM 2763 C C . GLY A 1 362 ? 19.270 13.269 -28.345 1.00 89.75 362 GLY A C 1
ATOM 2764 O O . GLY A 1 362 ? 18.329 12.719 -27.770 1.00 89.75 362 GLY A O 1
ATOM 2765 N N . SER A 1 363 ? 19.071 14.229 -29.250 1.00 91.19 363 SER A N 1
ATOM 2766 C CA . SER A 1 363 ? 17.753 14.786 -29.556 1.00 91.19 363 SER A CA 1
ATOM 2767 C C . SER A 1 363 ? 16.808 13.780 -30.209 1.00 91.19 363 SER A C 1
ATOM 2769 O O . SER A 1 363 ? 15.595 13.899 -30.036 1.00 91.19 363 SER A O 1
ATOM 2771 N N . GLU A 1 364 ? 17.332 12.776 -30.913 1.00 89.81 364 GLU A N 1
ATOM 2772 C CA . GLU A 1 364 ? 16.518 11.710 -31.499 1.00 89.81 364 GLU A CA 1
ATOM 2773 C C . GLU A 1 364 ? 16.204 10.609 -30.473 1.00 89.81 364 GLU A C 1
ATOM 2775 O O . GLU A 1 364 ? 15.099 10.067 -30.460 1.00 89.81 364 GLU A O 1
ATOM 2780 N N . ARG A 1 365 ? 17.133 10.325 -29.554 1.00 90.44 365 ARG A N 1
ATOM 2781 C CA . ARG A 1 365 ? 16.961 9.344 -28.466 1.00 90.44 365 ARG A CA 1
ATOM 2782 C C . ARG A 1 365 ? 16.078 9.820 -27.309 1.00 90.44 365 ARG A C 1
ATOM 2784 O O . ARG A 1 365 ? 15.598 8.990 -26.539 1.00 90.44 365 ARG A O 1
ATOM 2791 N N . ALA A 1 366 ? 15.866 11.129 -27.178 1.00 86.75 366 ALA A N 1
ATOM 2792 C CA . ALA A 1 366 ? 15.058 11.732 -26.117 1.00 86.75 366 ALA A CA 1
ATOM 2793 C C . ALA A 1 366 ? 13.547 11.833 -26.425 1.00 86.75 366 ALA A C 1
ATOM 2795 O O . ALA A 1 366 ? 12.802 12.315 -25.569 1.00 86.75 366 ALA A O 1
ATOM 2796 N N . ARG A 1 367 ? 13.103 11.447 -27.631 1.00 71.31 367 ARG A N 1
ATOM 2797 C CA . ARG A 1 367 ? 11.716 11.621 -28.106 1.00 71.31 367 ARG A CA 1
ATOM 2798 C C . ARG A 1 367 ? 10.756 10.499 -27.735 1.00 71.31 367 ARG A C 1
ATOM 2800 O O . ARG A 1 367 ? 11.189 9.329 -27.645 1.00 71.31 367 ARG A O 1
#

Sequence (367 aa):
GTYYYWDAKTGPNIRGNILGVAIELTPSVSFEFGQENNNTMDAKSYGKLTVKLPLGNKQKFTNFAIANKAFKDSHKMDLGALAWVERSNKIMIERGENSIKFKGLSYKIVTGPSGRNWLDRNIGATAVATVAEATAAAGQKMPSYGDYYEFSKLSAADICPLGFSVPTDGELAADTITLPDATKVNSVATALSSFLKLPAAGGLNGANKDKPNNVGSEVYLWTKTVDRMDVKKGYYWIAEGGTARLDSAILAHKFPVRCIQTEEPILFNGVSYNMITSPNTGRIWLDRNLGATKVADSKDAADTDAYGDLYQWGRRKDGHEDRENTSISTTLASSITPASGEFIKSTVPPFDWVGANVDSDGSERAR

Radius of gyration: 31.09 Å; Cα contacts (8 Å, |Δi|>4): 658; chains: 1; bounding box: 84×69×67 Å

Nearest PDB structures (foldseek):
  7r75-assembly1_A  TM=5.432E-01  e=2.761E+00  Homo sapiens
  6qsr-assembly1_B  TM=5.777E-01  e=6.524E+00  Xenorhabdus doucetiae
  4h4g-assembly2_C-2  TM=5.224E-01  e=7.748E+00  Burkholderia thailandensis E264

Secondary structure (DSSP, 8-state):
------SSS--PPP-EEEEEEEEEEETTEEEEEEEEEESSS--EEEEEEEE----STT---SS----S----------GGGGSPP-S--S------TTEEEETTEEEEEEE-TTS-EEESS-TT-SS---GGGGGSPTT---TTT--EEEGGGTTSTTSS-TTEEPPPHHHHHHTTTSS-GGG---SHHHHHHSTT------BB-SS-SSS-BSTTT-EEEEEEEEPSS-TTEEEEEEEETTEEEEEEEETT-EEE---EEPPPPEEETTEEE-EEE-TTT--EEESS-TT-SS----SSTT-GGGS---PPTT---SSTT-TT---EE-SPBSSSS-SS--EE---STT--SBPTTTSTT-TTTT-

Foldseek 3Di:
DDWDDDDDDDDPTWDKDKDWDKDDPDPFWIKIWTWIDTPPPDTDTDIDIGGHDDPDDPDDPPPDDDDDDDDDDDDDDDVVVVPDPPDPPDDDDDPDAQWDDAPNAIWHWDAFPLRWIWTLAFAQANDRADPVQLPDDPFDQDSRFGDWDQLVCQPPPRRDPPQKHFAAPQRVCLREQLDDPVLHHFAQVSCCVHSSNFAQNAWCQDPDNPTGPRHSFKGKEFHNAQDPVDNQWGWIWMHGDRGTDIDIDGRRIIHITIIIGADFFDQDPNDTWGWGQDSNPSDIDTQADAQANDRDPDPDPVSVSRPGFQDQQLADQPQQGPPPDPAEACDADLESYDPDSHNHADPDPVRHSHDPPHCVVCPNSVD

Solvent-accessible surface area (backbone atoms only — not comparable to full-atom values): 22086 Å² total; per-residue (Å²): 126,74,82,75,84,72,101,78,76,94,70,83,74,75,63,52,50,77,51,68,55,73,47,75,81,47,103,41,32,36,41,33,43,32,40,39,41,43,88,72,91,56,74,44,76,48,78,47,81,45,77,56,80,76,92,55,103,84,65,83,76,87,86,71,90,82,75,99,69,82,88,82,82,88,72,95,72,62,67,76,78,68,50,77,78,92,64,84,87,68,83,83,75,80,88,60,72,73,54,47,78,46,98,93,42,78,38,44,61,41,72,45,90,72,69,49,42,26,45,42,37,26,44,80,31,83,35,61,46,52,80,72,61,71,73,50,71,73,78,65,91,55,55,29,38,36,43,67,44,40,52,84,53,61,83,45,83,80,73,33,50,92,68,33,31,59,27,40,58,57,61,51,34,42,64,26,58,57,36,62,80,95,73,31,28,34,17,44,69,40,31,39,72,36,95,57,22,44,48,36,45,14,30,29,73,60,97,50,80,87,54,57,45,55,34,64,60,24,27,43,31,45,30,61,34,61,31,92,89,43,79,68,20,28,31,28,39,40,18,39,92,74,34,44,49,79,47,74,43,56,36,83,33,18,28,18,39,51,33,27,53,55,76,78,54,50,74,53,97,89,43,76,35,47,77,39,62,37,66,89,73,70,49,75,39,64,57,49,45,69,77,30,82,39,58,74,85,60,93,53,91,80,47,57,55,26,60,30,47,52,82,55,89,56,49,75,94,61,56,32,27,44,74,86,54,81,51,68,34,71,66,57,30,87,44,79,74,62,94,62,43,47,32,50,52,45,90,52,89,93,49,53,42,54,30,89,85,63,56,79,83,39,70,75,47,72,108

Mean predicted aligned error: 16.9 Å

pLDDT: mean 76.98, std 20.12, range [31.25, 97.38]